Protein AF-A0A6A7BBU9-F1 (afdb_monomer)

Sequence (625 aa):
MDGASSVIAVVSLSLQLIESISKIKKFLRDVKEAHKELARLIDLLDLLAALLQDVHDNLRKQESWQGQYIPLPSNTIVRCVQGCEGTIKPLRELVQKYSTPAAGTASLTKLKRDIKVAIKAKDIVGYETRVEREIGYLQAAVGTNMTSILFDTLPTLVQGQEVIMTRTASLNNRTPIAPEVVAMSSDQSFASPSNVRPSRCVREVQCVSPLLATLGLRCSKVTRHYRTGSLDPSRRSSNHQDEIIVETDERSLVWTRVGYSISWSQSHSWGNILPSLRVTPIVRDFDSDVLETIYNGSVQELQQLFTSGKIHPYTRDQWGQSLLHIAAEKCQPDVCQMLLQYGVKSGLSSGTTVLMSAISYLNCRNSPLAIGTLRVLMSSKEVIDDIVYASFSGYGWRLSSEWSPESFEWLWKQLESMYADEDLAPLRSKIFSFALYGFAHSVGFGVNGRAPKFNMTSRTRDNFKSDDIHILVGSLSSYGADTSFVVGAAIVKVLLEHGLDVEVCCARMRHSFDANRNLSIQRFISERVGEQDWILGFKWVFEPQGSGYLLVHEFTALVVESRLELHTDFWPFAREYARWGWPGRKYDDPKRQSRFARRMASKARKERARNGQKRPRSRMPGGWI

pLDDT: mean 77.81, std 17.02, range [34.47, 98.0]

Structure (mmCIF, N/CA/C/O backbone):
data_AF-A0A6A7BBU9-F1
#
_entry.id   AF-A0A6A7BBU9-F1
#
loop_
_atom_site.group_PDB
_atom_site.id
_atom_site.type_symbol
_atom_site.label_atom_id
_atom_site.label_alt_id
_atom_site.label_comp_id
_atom_site.label_asym_id
_atom_site.label_entity_id
_atom_site.label_seq_id
_atom_site.pdbx_PDB_ins_code
_atom_site.Cartn_x
_atom_site.Cartn_y
_atom_site.Cartn_z
_atom_site.occupancy
_atom_site.B_iso_or_equiv
_atom_site.auth_seq_id
_atom_site.auth_comp_id
_atom_site.auth_asym_id
_atom_site.auth_atom_id
_atom_site.pdbx_PDB_model_num
ATOM 1 N N . MET A 1 1 ? -42.121 12.679 31.342 1.00 40.41 1 MET A N 1
ATOM 2 C CA . MET A 1 1 ? -41.210 13.823 31.568 1.00 40.41 1 MET A CA 1
ATOM 3 C C . MET A 1 1 ? -40.179 13.548 32.675 1.00 40.41 1 MET A C 1
ATOM 5 O O . MET A 1 1 ? -39.366 14.419 32.945 1.00 40.41 1 MET A O 1
ATOM 9 N N . ASP A 1 2 ? -40.099 12.327 33.227 1.00 48.19 2 ASP A N 1
ATOM 10 C CA . ASP A 1 2 ? -39.258 12.029 34.406 1.00 48.19 2 ASP A CA 1
ATOM 11 C C . ASP A 1 2 ? -37.815 11.582 34.089 1.00 48.19 2 ASP A C 1
ATOM 13 O O . ASP A 1 2 ? -37.000 11.397 34.987 1.00 48.19 2 ASP A O 1
ATOM 17 N N . GLY A 1 3 ? -37.471 11.407 32.807 1.00 53.81 3 GLY A N 1
ATOM 18 C CA . GLY A 1 3 ? -36.136 10.958 32.389 1.00 53.81 3 GLY A CA 1
ATOM 19 C C . GLY A 1 3 ? -35.067 12.055 32.440 1.00 53.81 3 GLY A C 1
ATOM 20 O O . GLY A 1 3 ? -33.961 11.808 32.908 1.00 53.81 3 GLY A O 1
ATOM 21 N N . ALA A 1 4 ? -35.392 13.276 32.001 1.00 56.38 4 ALA A N 1
ATOM 22 C CA . ALA A 1 4 ? -34.433 14.386 31.932 1.00 56.38 4 ALA A CA 1
ATOM 23 C C . ALA A 1 4 ? -33.983 14.861 33.327 1.00 56.38 4 ALA A C 1
ATOM 25 O O . ALA A 1 4 ? -32.798 15.099 33.552 1.00 56.38 4 ALA A O 1
ATOM 26 N N . SER A 1 5 ? -34.903 14.899 34.298 1.00 60.47 5 SER A N 1
ATOM 27 C CA . SER A 1 5 ? -34.584 15.218 35.697 1.00 60.47 5 SER A CA 1
ATOM 28 C C . SER A 1 5 ? -33.637 14.189 36.326 1.00 60.47 5 SER A C 1
ATOM 30 O O . SER A 1 5 ? -32.762 14.558 37.111 1.00 60.47 5 SER A O 1
ATOM 32 N N . SER A 1 6 ? -33.746 12.913 35.937 1.00 73.12 6 SER A N 1
ATOM 33 C CA . SER A 1 6 ? -32.860 11.851 36.420 1.00 73.12 6 SER A CA 1
ATOM 34 C C . SER A 1 6 ? -31.431 11.970 35.880 1.00 73.12 6 SER A C 1
ATOM 36 O O . SER A 1 6 ? -30.496 11.628 36.600 1.00 73.12 6 SER A O 1
ATOM 38 N N . VAL A 1 7 ? -31.231 12.441 34.643 1.00 80.25 7 VAL A N 1
ATOM 39 C CA . VAL A 1 7 ? -29.883 12.595 34.059 1.00 80.25 7 VAL A CA 1
ATOM 40 C C . VAL A 1 7 ? -29.135 13.745 34.721 1.00 80.25 7 VAL A C 1
ATOM 42 O O . VAL A 1 7 ? -28.009 13.559 35.180 1.00 80.25 7 VAL A O 1
ATOM 45 N N . ILE A 1 8 ? -29.792 14.899 34.856 1.00 83.19 8 ILE A N 1
ATOM 46 C CA . ILE A 1 8 ? -29.230 16.088 35.511 1.00 83.19 8 ILE A CA 1
ATOM 47 C C . ILE A 1 8 ? -28.806 15.764 36.949 1.00 83.19 8 ILE A C 1
ATOM 49 O O . ILE A 1 8 ? -27.718 16.148 37.387 1.00 83.19 8 ILE A O 1
ATOM 53 N N . ALA A 1 9 ? -29.633 15.006 37.677 1.00 86.19 9 ALA A N 1
ATOM 54 C CA . ALA A 1 9 ? -29.318 14.572 39.034 1.00 86.19 9 ALA A CA 1
ATOM 55 C C . ALA A 1 9 ? -28.037 13.719 39.090 1.00 86.19 9 ALA A C 1
ATOM 57 O O . ALA A 1 9 ? -27.208 13.910 39.978 1.00 86.19 9 ALA A O 1
ATOM 58 N N . VAL A 1 10 ? -27.836 12.818 38.125 1.00 87.62 10 VAL A N 1
ATOM 59 C CA . VAL A 1 10 ? -26.661 11.929 38.071 1.00 87.62 10 VAL A CA 1
ATOM 60 C C . VAL A 1 10 ? -25.400 12.681 37.659 1.00 87.62 10 VAL A C 1
ATOM 62 O O . VAL A 1 10 ? -24.333 12.435 38.223 1.00 87.62 10 VAL A O 1
ATOM 65 N N . VAL A 1 11 ? -25.513 13.629 36.726 1.00 90.19 11 VAL A N 1
ATOM 66 C CA . VAL A 1 11 ? -24.416 14.533 36.348 1.00 90.19 11 VAL A CA 1
ATOM 67 C C . VAL A 1 11 ? -23.970 15.343 37.570 1.00 90.19 11 VAL A C 1
ATOM 69 O O . VAL A 1 11 ? -22.785 15.351 37.907 1.00 90.19 11 VAL A O 1
ATOM 72 N N . SER A 1 12 ? -24.918 15.941 38.300 1.00 92.00 12 SER A N 1
ATOM 73 C CA . SER A 1 12 ? -24.626 16.685 39.532 1.00 92.00 12 SER A CA 1
ATOM 74 C C . SER A 1 12 ? -23.987 15.798 40.606 1.00 92.00 12 SER A C 1
ATOM 76 O O . SER A 1 12 ? -22.974 16.175 41.198 1.00 92.00 12 SER A O 1
ATOM 78 N N . LEU A 1 13 ? -24.522 14.591 40.818 1.00 92.44 13 LEU A N 1
ATOM 79 C CA . LEU A 1 13 ? -23.991 13.640 41.792 1.00 92.44 13 LEU A CA 1
ATOM 80 C C . LEU A 1 13 ? -22.554 13.218 41.453 1.00 92.44 13 LEU A C 1
ATOM 82 O O . LEU A 1 13 ? -21.696 13.202 42.335 1.00 92.44 13 LEU A O 1
ATOM 86 N N . SER A 1 14 ? -22.264 12.938 40.180 1.00 92.69 14 SER A N 1
ATOM 87 C CA . SER A 1 14 ? -20.920 12.557 39.720 1.00 92.69 14 SER A CA 1
ATOM 88 C C . SER A 1 14 ? -19.895 13.647 40.048 1.00 92.69 14 SER A C 1
ATOM 90 O O . SER A 1 14 ? -18.833 13.354 40.600 1.00 92.69 14 SER A O 1
ATOM 92 N N . LEU A 1 15 ? -20.249 14.915 39.811 1.00 93.81 15 LEU A N 1
ATOM 93 C CA . LEU A 1 15 ? -19.402 16.063 40.137 1.00 93.81 15 LEU A CA 1
ATOM 94 C C . LEU A 1 15 ? -19.164 16.202 41.652 1.00 93.81 15 LEU A C 1
ATOM 96 O O . LEU A 1 15 ? -18.023 16.350 42.094 1.00 93.81 15 LEU A O 1
ATOM 100 N N . GLN A 1 16 ? -20.214 16.064 42.469 1.00 94.06 16 GLN A N 1
ATOM 101 C CA . GLN A 1 16 ? -20.094 16.099 43.935 1.00 94.06 16 GLN A CA 1
ATOM 102 C C . GLN A 1 16 ? -19.194 14.977 44.480 1.00 94.06 16 GLN A C 1
ATOM 104 O O . GLN A 1 16 ? -18.461 15.167 45.462 1.00 94.06 16 GLN A O 1
ATOM 109 N N . LEU A 1 17 ? -19.232 13.794 43.859 1.00 94.25 17 LEU A N 1
ATOM 110 C CA . LEU A 1 17 ? -18.362 12.678 44.220 1.00 94.25 17 LEU A CA 1
ATOM 111 C C . LEU A 1 17 ? -16.901 12.966 43.875 1.00 94.25 17 LEU A C 1
ATOM 113 O O . LEU A 1 17 ? -16.047 12.749 44.734 1.00 94.25 17 LEU A O 1
ATOM 117 N N . ILE A 1 18 ? -16.614 13.523 42.697 1.00 95.44 18 ILE A N 1
ATOM 118 C CA . ILE A 1 18 ? -15.255 13.924 42.292 1.00 95.44 18 ILE A CA 1
ATOM 119 C C . ILE A 1 18 ? -14.652 14.921 43.293 1.00 95.44 18 ILE A C 1
ATOM 121 O O . ILE A 1 18 ? -13.515 14.751 43.754 1.00 95.44 18 ILE A O 1
ATOM 125 N N . GLU A 1 19 ? -15.420 15.932 43.705 1.00 94.00 19 GLU A N 1
ATOM 126 C CA . GLU A 1 19 ? -14.979 16.899 44.717 1.00 94.00 19 GLU A CA 1
ATOM 127 C C . GLU A 1 19 ? -14.726 16.241 46.079 1.00 94.00 19 GLU A C 1
ATOM 129 O O . GLU A 1 19 ? -13.744 16.541 46.767 1.00 94.00 19 GLU A O 1
ATOM 134 N N . SER A 1 20 ? -15.601 15.314 46.473 1.00 94.56 20 SER A N 1
ATOM 135 C CA . SER A 1 20 ? -15.480 14.579 47.733 1.00 94.56 20 SER A CA 1
ATOM 136 C C . SER A 1 20 ? -14.242 13.689 47.755 1.00 94.56 20 SER A C 1
ATOM 138 O O . SER A 1 20 ? -13.494 13.706 48.733 1.00 94.56 20 SER A O 1
ATOM 140 N N . ILE A 1 21 ? -13.987 12.963 46.666 1.00 95.56 21 ILE A N 1
ATOM 141 C CA . ILE A 1 21 ? -12.783 12.149 46.492 1.00 95.56 21 ILE A CA 1
ATOM 142 C C . ILE A 1 21 ? -11.538 13.035 46.577 1.00 95.56 21 ILE A C 1
ATOM 144 O O . ILE A 1 21 ? -10.590 12.700 47.285 1.00 95.56 21 ILE A O 1
ATOM 148 N N . SER A 1 22 ? -11.549 14.201 45.931 1.00 93.44 22 SER A N 1
ATOM 149 C CA . SER A 1 22 ? -10.425 15.143 45.964 1.00 93.44 22 SER A CA 1
ATOM 150 C C . SER A 1 22 ? -10.102 15.617 47.387 1.00 93.44 22 SER A C 1
ATOM 152 O O . SER A 1 22 ? -8.931 15.644 47.779 1.00 93.44 22 SER A O 1
ATOM 154 N N . LYS A 1 23 ? -11.129 15.918 48.197 1.00 92.69 23 LYS A N 1
ATOM 155 C CA . LYS A 1 23 ? -10.975 16.265 49.623 1.00 92.69 23 LYS A CA 1
ATOM 156 C C . LYS A 1 23 ? -10.414 15.095 50.436 1.00 92.69 23 LYS A C 1
ATOM 158 O O . LYS A 1 23 ? -9.465 15.293 51.195 1.00 92.69 23 LYS A O 1
ATOM 163 N N . ILE A 1 24 ? -10.940 13.883 50.234 1.00 91.12 24 ILE A N 1
ATOM 164 C CA . ILE A 1 24 ? -10.461 12.665 50.909 1.00 91.12 24 ILE A CA 1
ATOM 165 C C . ILE A 1 24 ? -8.990 12.412 50.576 1.00 91.12 24 ILE A C 1
ATOM 167 O O . ILE A 1 24 ? -8.172 12.237 51.473 1.00 91.12 24 ILE A O 1
ATOM 171 N N . LYS A 1 25 ? -8.615 12.472 49.298 1.00 92.06 25 LYS A N 1
ATOM 172 C CA . LYS A 1 25 ? -7.234 12.268 48.852 1.00 92.06 25 LYS A CA 1
ATOM 173 C C . LYS A 1 25 ? -6.264 13.283 49.440 1.00 92.06 25 LYS A C 1
ATOM 175 O O . LYS A 1 25 ? -5.142 12.916 49.779 1.00 92.06 25 LYS A O 1
ATOM 180 N N . LYS A 1 26 ? -6.658 14.558 49.523 1.00 89.62 26 LYS A N 1
ATOM 181 C CA . LYS A 1 26 ? -5.824 15.599 50.138 1.00 89.62 26 LYS A CA 1
ATOM 182 C C . LYS A 1 26 ? -5.571 15.271 51.611 1.00 89.62 26 LYS A C 1
ATOM 184 O O . LYS A 1 26 ? -4.420 15.222 52.023 1.00 89.62 26 LYS A O 1
ATOM 189 N N . PHE A 1 27 ? -6.629 14.935 52.346 1.00 86.94 27 PHE A N 1
ATOM 190 C CA . PHE A 1 27 ? -6.530 14.525 53.745 1.00 86.94 27 PHE A CA 1
ATOM 191 C C . PHE A 1 27 ? -5.643 13.284 53.934 1.00 86.94 27 PHE A C 1
ATOM 193 O O . PHE A 1 27 ? -4.760 13.289 54.785 1.00 86.94 27 PHE A O 1
ATOM 200 N N . LEU A 1 28 ? -5.821 12.238 53.117 1.00 85.38 28 LEU A N 1
ATOM 201 C CA . LEU A 1 28 ? -5.024 11.009 53.216 1.00 85.38 28 LEU A CA 1
ATOM 202 C C . LEU A 1 28 ? -3.534 11.244 52.919 1.00 85.38 28 LEU A C 1
ATOM 204 O O . LEU A 1 28 ? -2.687 10.633 53.568 1.00 85.38 28 LEU A O 1
ATOM 208 N N . ARG A 1 29 ? -3.195 12.160 51.998 1.00 84.81 29 ARG A N 1
ATOM 209 C CA . ARG A 1 29 ? -1.797 12.535 51.710 1.00 84.81 29 ARG A CA 1
ATOM 210 C C . ARG A 1 29 ? -1.101 13.234 52.883 1.00 84.81 29 ARG A C 1
ATOM 212 O O . ARG A 1 29 ? 0.112 13.093 53.034 1.00 84.81 29 ARG A O 1
ATOM 219 N N . ASP A 1 30 ? -1.848 13.929 53.739 1.00 79.94 30 ASP A N 1
ATOM 220 C CA . ASP A 1 30 ? -1.301 14.615 54.919 1.00 79.94 30 ASP A CA 1
ATOM 221 C C . ASP A 1 30 ? -0.967 13.638 56.078 1.00 79.94 30 ASP A C 1
ATOM 223 O O . ASP A 1 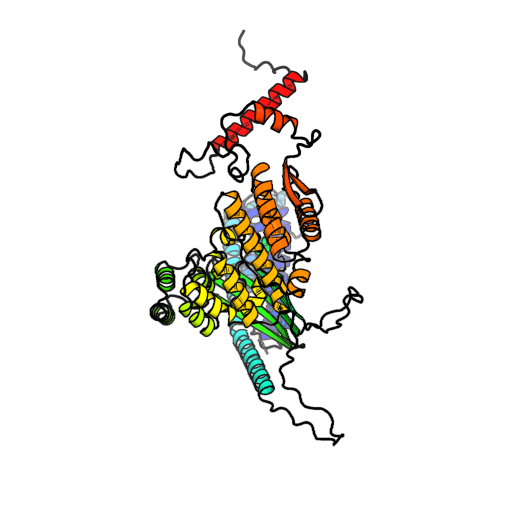30 ? -0.203 13.962 57.003 1.00 79.94 30 ASP A O 1
ATOM 227 N N . VAL A 1 31 ? -1.462 12.394 56.011 1.00 76.88 31 VAL A N 1
ATOM 228 C CA . VAL A 1 31 ? -1.234 11.320 56.995 1.00 76.88 31 VAL A CA 1
ATOM 229 C C . VAL A 1 31 ? 0.022 10.501 56.621 1.00 76.88 31 VAL A C 1
ATOM 231 O O . VAL A 1 31 ? -0.043 9.385 56.122 1.00 76.88 31 VAL A O 1
ATOM 234 N N . LYS A 1 32 ? 1.205 11.074 56.885 1.00 55.03 32 LYS A N 1
ATOM 235 C CA . LYS A 1 32 ? 2.555 10.611 56.462 1.00 55.03 32 LYS A CA 1
ATOM 236 C C . LYS A 1 32 ? 3.044 9.176 56.826 1.00 55.03 32 LYS A C 1
ATOM 238 O O . LYS A 1 32 ? 4.149 8.847 56.414 1.00 55.03 32 LYS A O 1
ATOM 243 N N . GLU A 1 33 ? 2.331 8.317 57.571 1.00 56.97 33 GLU A N 1
ATOM 244 C CA . GLU A 1 33 ? 2.935 7.085 58.164 1.00 56.97 33 GLU A CA 1
ATOM 245 C C . GLU A 1 33 ? 2.236 5.724 57.903 1.00 56.97 33 GLU A C 1
ATOM 247 O O . GLU A 1 33 ? 2.434 4.773 58.659 1.00 56.97 33 GLU A O 1
ATOM 252 N N . ALA A 1 34 ? 1.475 5.560 56.817 1.00 57.12 34 ALA A N 1
ATOM 253 C CA . ALA A 1 34 ? 1.033 4.227 56.362 1.00 57.12 34 ALA A CA 1
ATOM 254 C C . ALA A 1 34 ? 1.227 4.094 54.844 1.00 57.12 34 ALA A C 1
ATOM 256 O O . ALA A 1 34 ? 0.328 4.340 54.048 1.00 57.12 34 ALA A O 1
ATOM 257 N N . HIS A 1 35 ? 2.468 3.809 54.442 1.00 68.56 35 HIS A N 1
ATOM 258 C CA . HIS A 1 35 ? 2.977 4.220 53.132 1.00 68.56 35 HIS A CA 1
ATOM 259 C C . HIS A 1 35 ? 2.526 3.373 51.933 1.00 68.56 35 HIS A C 1
ATOM 261 O O . HIS A 1 35 ? 2.689 3.836 50.807 1.00 68.56 35 HIS A O 1
ATOM 267 N N . LYS A 1 36 ? 1.998 2.156 52.131 1.00 80.56 36 LYS A N 1
ATOM 268 C CA . LYS A 1 36 ? 1.662 1.254 51.013 1.00 80.56 36 LYS A CA 1
ATOM 269 C C . LYS A 1 36 ? 0.161 1.100 50.809 1.00 80.56 36 LYS A C 1
ATOM 271 O O . LYS A 1 36 ? -0.318 1.272 49.696 1.00 80.56 36 LYS A O 1
ATOM 276 N N . GLU A 1 37 ? -0.589 0.834 51.867 1.00 82.12 37 GLU A N 1
ATOM 277 C CA . GLU A 1 37 ? -2.032 0.601 51.801 1.00 82.12 37 GLU A CA 1
ATOM 278 C C . GLU A 1 37 ? -2.792 1.904 51.511 1.00 82.12 37 GLU A C 1
ATOM 280 O O . GLU A 1 37 ? -3.648 1.939 50.635 1.00 82.12 37 GLU A O 1
ATOM 285 N N . LEU A 1 38 ? -2.422 3.021 52.153 1.00 85.00 38 LEU A N 1
ATOM 286 C CA . LEU A 1 38 ? -3.026 4.319 51.822 1.00 85.00 38 LEU A CA 1
ATOM 287 C C . LEU A 1 38 ? -2.655 4.789 50.416 1.00 85.00 38 LEU A C 1
ATOM 289 O O . LEU A 1 38 ? -3.482 5.419 49.766 1.00 85.00 38 LEU A O 1
ATOM 293 N N . ALA A 1 39 ? -1.441 4.486 49.945 1.00 87.25 39 ALA A N 1
ATOM 294 C CA . ALA A 1 39 ? -1.032 4.824 48.584 1.00 87.25 39 ALA A CA 1
ATOM 295 C C . ALA A 1 39 ? -1.909 4.096 47.554 1.00 87.25 39 ALA A C 1
ATOM 297 O O . ALA A 1 39 ? -2.483 4.749 46.692 1.00 87.25 39 ALA A O 1
ATOM 298 N N . ARG A 1 40 ? -2.123 2.783 47.724 1.00 90.25 40 ARG A N 1
ATOM 299 C CA . ARG A 1 40 ? -3.028 2.004 46.861 1.00 90.25 40 ARG A CA 1
ATOM 300 C C . ARG A 1 40 ? -4.463 2.528 46.897 1.00 90.25 40 ARG A C 1
ATOM 302 O O . ARG A 1 40 ? -5.077 2.677 45.847 1.00 90.25 40 ARG A O 1
ATOM 309 N N . LEU A 1 41 ? -4.994 2.858 48.078 1.00 92.06 41 LEU A N 1
ATOM 310 C CA . LEU A 1 41 ? -6.331 3.450 48.177 1.00 92.06 41 LEU A CA 1
ATOM 311 C C . LEU A 1 41 ? -6.407 4.821 47.481 1.00 92.06 41 LEU A C 1
ATOM 313 O O . LEU A 1 41 ? -7.409 5.114 46.837 1.00 92.06 41 LEU A O 1
ATOM 317 N N . ILE A 1 42 ? -5.368 5.658 47.586 1.00 91.75 42 ILE A N 1
ATOM 318 C CA . ILE A 1 42 ? -5.297 6.941 46.868 1.00 91.75 42 ILE A CA 1
ATOM 319 C C . ILE A 1 42 ? -5.302 6.709 45.353 1.00 91.75 42 ILE A C 1
ATOM 321 O O . ILE A 1 42 ? -6.058 7.394 44.669 1.00 91.75 42 ILE A O 1
ATOM 325 N N . ASP A 1 43 ? -4.528 5.742 44.855 1.00 93.62 43 ASP A N 1
ATOM 326 C CA . ASP A 1 43 ? -4.470 5.397 43.429 1.00 93.62 43 ASP A CA 1
ATOM 327 C C . ASP A 1 43 ? -5.831 4.890 42.913 1.00 93.62 43 ASP A C 1
ATOM 329 O O . ASP A 1 43 ? -6.291 5.288 41.842 1.00 93.62 43 ASP A O 1
ATOM 333 N N . LEU A 1 44 ? -6.533 4.069 43.704 1.00 95.94 44 LEU A N 1
ATOM 334 C CA . LEU A 1 44 ? -7.890 3.608 43.387 1.00 95.94 44 LEU A CA 1
ATOM 335 C C . LEU A 1 44 ? -8.910 4.751 43.388 1.00 95.94 44 LEU A C 1
ATOM 337 O O . LEU A 1 44 ? -9.770 4.822 42.513 1.00 95.94 44 LEU A O 1
ATOM 341 N N . LEU A 1 45 ? -8.816 5.667 44.353 1.00 95.50 45 LEU A N 1
ATOM 342 C CA . LEU A 1 45 ? -9.649 6.867 44.393 1.00 95.50 45 LEU A CA 1
ATOM 343 C C . LEU A 1 45 ? -9.356 7.798 43.205 1.00 95.50 45 LEU A C 1
ATOM 345 O O . LEU A 1 45 ? -10.278 8.426 42.690 1.00 95.50 45 LEU A O 1
ATOM 349 N N . ASP A 1 46 ? -8.102 7.877 42.754 1.00 95.44 46 ASP A N 1
ATOM 350 C CA . ASP A 1 46 ? -7.706 8.575 41.527 1.00 95.44 46 ASP A CA 1
ATOM 351 C C . ASP A 1 46 ? -8.390 7.981 40.294 1.00 95.44 46 ASP A C 1
ATOM 353 O O . ASP A 1 46 ? -9.026 8.702 39.523 1.00 95.44 46 ASP A O 1
ATOM 357 N N . LEU A 1 47 ? -8.325 6.656 40.155 1.00 95.50 47 LEU A N 1
ATOM 358 C CA . LEU A 1 47 ? -8.975 5.940 39.064 1.00 95.50 47 LEU A CA 1
ATOM 359 C C . LEU A 1 47 ? -10.500 6.118 39.091 1.00 95.50 47 LEU A C 1
ATOM 361 O O . LEU A 1 47 ? -11.106 6.385 38.054 1.00 95.50 47 LEU A O 1
ATOM 365 N N . LEU A 1 48 ? -11.125 6.027 40.270 1.00 96.88 48 LEU A N 1
ATOM 366 C CA . LEU A 1 48 ? -12.565 6.240 40.420 1.00 96.88 48 LEU A CA 1
ATOM 367 C C . LEU A 1 48 ? -12.974 7.674 40.051 1.00 96.88 48 LEU A C 1
ATOM 369 O O . LEU A 1 48 ? -13.981 7.861 39.375 1.00 96.88 48 LEU A O 1
ATOM 373 N N . ALA A 1 49 ? -12.201 8.685 40.461 1.00 95.50 49 ALA A N 1
ATOM 374 C CA . ALA A 1 49 ? -12.476 10.076 40.102 1.00 95.50 49 ALA A CA 1
ATOM 375 C C . ALA A 1 49 ? -12.366 10.312 38.587 1.00 95.50 49 ALA A C 1
ATOM 377 O O . ALA A 1 49 ? -13.226 10.985 38.023 1.00 95.50 49 ALA A O 1
ATOM 378 N N . ALA A 1 50 ? -11.357 9.731 37.927 1.00 95.19 50 ALA A N 1
ATOM 379 C CA . ALA A 1 50 ? -11.211 9.808 36.474 1.00 95.19 50 ALA A CA 1
ATOM 380 C C . ALA A 1 50 ? -12.405 9.164 35.747 1.00 95.19 50 ALA A C 1
ATOM 382 O O . ALA A 1 50 ? -12.993 9.779 34.863 1.00 95.19 50 ALA A O 1
ATOM 383 N N . LEU A 1 51 ? -12.839 7.976 36.181 1.00 94.44 51 LEU A N 1
ATOM 384 C CA . LEU A 1 51 ? -14.006 7.308 35.596 1.00 94.44 51 LEU A CA 1
ATOM 385 C C . LEU A 1 51 ? -15.312 8.076 35.836 1.00 94.44 51 LEU A C 1
ATOM 387 O O . LEU A 1 51 ? -16.151 8.150 34.942 1.00 94.44 51 LEU A O 1
ATOM 391 N N . LEU A 1 52 ? -15.499 8.669 37.018 1.00 94.75 52 LEU A N 1
ATOM 392 C CA . LEU A 1 52 ? -16.654 9.531 37.289 1.00 94.75 52 LEU A CA 1
ATOM 393 C C . LEU A 1 52 ? -16.639 10.797 36.419 1.00 94.75 52 LEU A C 1
ATOM 395 O O . LEU A 1 52 ? -17.708 11.264 36.028 1.00 94.75 52 LEU A O 1
ATOM 399 N N . GLN A 1 53 ? -15.457 11.329 36.086 1.00 95.31 53 GLN A N 1
ATOM 400 C CA . GLN A 1 53 ? -15.319 12.448 35.151 1.00 95.31 53 GLN A CA 1
ATOM 401 C C . GLN A 1 53 ? -15.721 12.029 33.731 1.00 95.31 53 GLN A C 1
ATOM 403 O O . GLN A 1 53 ? -16.513 12.723 33.095 1.00 95.31 53 GLN A O 1
ATOM 408 N N . ASP A 1 54 ? -15.272 10.859 33.270 1.00 91.69 54 ASP A N 1
ATOM 409 C CA . ASP A 1 54 ? -15.681 10.310 31.973 1.00 91.69 54 ASP A CA 1
ATOM 410 C C . ASP A 1 54 ? -17.199 10.073 31.914 1.00 91.69 54 ASP A C 1
ATOM 412 O O . ASP A 1 54 ? -17.846 10.368 30.907 1.00 91.69 54 ASP A O 1
ATOM 416 N N . VAL A 1 55 ? -17.796 9.559 32.995 1.00 92.12 55 VAL A N 1
ATOM 417 C CA . VAL A 1 55 ? -19.254 9.388 33.115 1.00 92.12 55 VAL A CA 1
ATOM 418 C C . VAL A 1 55 ? -19.960 10.737 33.037 1.00 92.12 55 VAL A C 1
ATOM 420 O O . VAL A 1 55 ? -20.890 10.884 32.247 1.00 92.12 55 VAL A O 1
ATOM 423 N N . HIS A 1 56 ? -19.507 11.728 33.807 1.00 92.31 56 HIS A N 1
ATOM 424 C 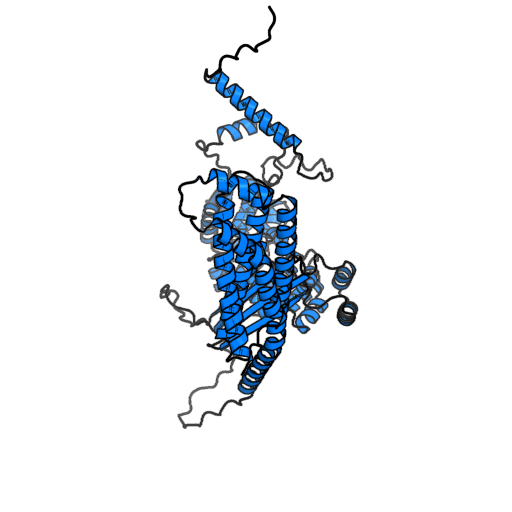CA . HIS A 1 56 ? -20.058 13.080 33.784 1.00 92.31 56 HIS A CA 1
ATOM 425 C C . HIS A 1 56 ? -20.038 13.673 32.365 1.00 92.31 56 HIS A C 1
ATOM 427 O O . HIS A 1 56 ? -21.063 14.155 31.879 1.00 92.31 56 HIS A O 1
ATOM 433 N N . ASP A 1 57 ? -18.905 13.586 31.669 1.00 91.06 57 ASP A N 1
ATOM 434 C CA . ASP A 1 57 ? -18.737 14.181 30.343 1.00 91.06 57 ASP A CA 1
ATOM 435 C C . ASP A 1 57 ? -19.558 13.452 29.271 1.00 91.06 57 ASP A C 1
ATOM 437 O O . ASP A 1 57 ? -20.143 14.095 28.395 1.00 91.06 57 ASP A O 1
ATOM 441 N N . ASN A 1 58 ? -19.655 12.121 29.350 1.00 88.19 58 ASN A N 1
ATOM 442 C CA . ASN A 1 58 ? -20.496 11.331 28.448 1.00 88.19 58 ASN A CA 1
ATOM 443 C C . ASN A 1 58 ? -21.986 11.621 28.657 1.00 88.19 58 ASN A C 1
ATOM 445 O O . ASN A 1 58 ? -22.701 11.850 27.681 1.00 88.19 58 ASN A O 1
ATOM 449 N N . LEU A 1 59 ? -22.451 11.663 29.909 1.00 89.19 59 LEU A N 1
ATOM 450 C CA . LEU A 1 59 ? -23.852 11.958 30.220 1.00 89.19 59 LEU A CA 1
ATOM 451 C C . LEU A 1 59 ? -24.236 13.383 29.818 1.00 89.19 59 LEU A C 1
ATOM 453 O O . LEU A 1 59 ? -25.314 13.586 29.267 1.00 89.19 59 LEU A O 1
ATOM 457 N N . ARG A 1 60 ? -23.339 14.358 30.004 1.00 88.81 60 ARG A N 1
ATOM 458 C CA . ARG A 1 60 ? -23.562 15.743 29.572 1.00 88.81 60 ARG A CA 1
ATOM 459 C C . ARG A 1 60 ? -23.649 15.874 28.049 1.00 88.81 60 ARG A C 1
ATOM 461 O O . ARG A 1 60 ? -24.477 16.628 27.543 1.00 88.81 60 ARG A O 1
ATOM 468 N N . LYS A 1 61 ? -22.824 15.131 27.302 1.00 85.38 61 LYS A N 1
ATOM 469 C CA . LYS A 1 61 ? -22.934 15.061 25.833 1.00 85.38 61 LYS A CA 1
ATOM 470 C C . LYS A 1 61 ? -24.257 14.424 25.412 1.00 85.38 61 LYS A C 1
ATOM 472 O O . LYS A 1 61 ? -24.950 14.980 24.565 1.00 85.38 61 LYS A O 1
ATOM 477 N N . GLN A 1 62 ? -24.629 13.312 26.043 1.00 85.94 62 GLN A N 1
ATOM 478 C CA . GLN A 1 62 ? -25.893 12.619 25.792 1.00 85.94 62 GLN A CA 1
ATOM 479 C C . GLN A 1 62 ? -27.100 13.533 26.055 1.00 85.94 62 GLN A C 1
ATOM 481 O O . GLN A 1 62 ? -28.016 13.577 25.242 1.00 85.94 62 GLN A O 1
ATOM 486 N N . GLU A 1 63 ? -27.064 14.323 27.131 1.00 83.19 63 GLU A N 1
ATOM 487 C CA . GLU A 1 63 ? -28.065 15.349 27.436 1.00 83.19 63 GLU A CA 1
ATOM 488 C C . GLU A 1 63 ? -28.107 16.453 26.368 1.00 83.19 63 GLU A C 1
ATOM 490 O O . GLU A 1 63 ? -29.179 16.778 25.865 1.00 83.19 63 GLU A O 1
ATOM 495 N N . SER A 1 64 ? -26.953 16.982 25.942 1.00 81.44 64 SER A N 1
ATOM 496 C CA . SER A 1 64 ? -26.896 18.021 24.897 1.00 81.44 64 SER A CA 1
ATOM 497 C C . SER A 1 64 ? -27.484 17.575 23.552 1.00 81.44 64 SER A C 1
ATOM 499 O O . SER A 1 64 ? -27.865 18.403 22.726 1.00 81.44 64 SER A O 1
ATOM 501 N N . TRP A 1 65 ? -27.582 16.262 23.340 1.00 77.12 65 TRP A N 1
ATOM 502 C CA . TRP A 1 65 ? -28.108 15.639 22.133 1.00 77.12 65 TRP A CA 1
ATOM 503 C C . TRP A 1 65 ? -29.531 15.076 22.295 1.00 77.12 65 TRP A C 1
ATOM 505 O O . TRP A 1 65 ? -30.043 14.462 21.356 1.00 77.12 65 TRP A O 1
ATOM 515 N N . GLN A 1 66 ? -30.218 15.319 23.424 1.00 64.94 66 GLN A N 1
ATOM 516 C CA . GLN A 1 66 ? -31.569 14.792 23.716 1.00 64.94 66 GLN A CA 1
ATOM 517 C C . GLN A 1 66 ? -32.701 15.274 22.777 1.00 64.94 66 GLN A C 1
ATOM 519 O O . GLN A 1 66 ? -33.865 14.956 23.002 1.00 64.94 66 GLN A O 1
ATOM 524 N N . GLY A 1 67 ? -32.392 15.968 21.681 1.00 61.22 67 GLY A N 1
ATOM 525 C CA . GLY A 1 67 ? -33.333 16.267 20.594 1.00 61.22 67 GLY A CA 1
ATOM 526 C C . GLY A 1 67 ? -33.197 15.386 19.343 1.00 61.22 67 GLY A C 1
ATOM 527 O O . GLY A 1 67 ? -34.014 15.519 18.438 1.00 61.22 67 GLY A O 1
ATOM 528 N N . GLN A 1 68 ? -32.177 14.519 19.247 1.00 61.34 68 GLN A N 1
ATOM 529 C CA . GLN A 1 68 ? -31.771 13.863 17.989 1.00 61.34 68 GLN A CA 1
ATOM 530 C C . GLN A 1 68 ? -31.713 12.322 18.067 1.00 61.34 68 GLN A C 1
ATOM 532 O O . GLN A 1 68 ? -30.744 11.717 17.622 1.00 61.34 68 GLN A O 1
ATOM 537 N N . TYR A 1 69 ? -32.756 11.669 18.593 1.00 69.00 69 TYR A N 1
ATOM 538 C CA . TYR A 1 69 ? -32.886 10.193 18.628 1.00 69.00 69 TYR A CA 1
ATOM 539 C C . TYR A 1 69 ? -31.866 9.437 19.503 1.00 69.00 69 TYR A C 1
ATOM 541 O O . TYR A 1 69 ? -31.708 8.228 19.352 1.00 69.00 69 TYR A O 1
ATOM 549 N N . ILE A 1 70 ? -31.187 10.103 20.440 1.00 75.81 70 ILE A N 1
ATOM 550 C CA . ILE A 1 70 ? -30.268 9.421 21.363 1.00 75.81 70 ILE A CA 1
ATOM 551 C C . ILE A 1 70 ? -31.050 8.918 22.586 1.00 75.81 70 ILE A C 1
ATOM 553 O O . ILE A 1 70 ? -31.779 9.710 23.194 1.00 75.81 70 ILE A O 1
ATOM 557 N N . PRO A 1 71 ? -30.926 7.628 22.962 1.00 78.81 71 PRO A N 1
ATOM 558 C CA . PRO A 1 71 ? -31.666 7.055 24.084 1.00 78.81 71 PRO A CA 1
ATOM 559 C C . PRO A 1 71 ? -31.282 7.721 25.408 1.00 78.81 71 PRO A C 1
ATOM 561 O O . PRO A 1 71 ? -30.232 8.353 25.532 1.00 78.81 71 PRO A O 1
ATOM 564 N N . LEU A 1 72 ? -32.128 7.572 26.428 1.00 81.25 72 LEU A N 1
ATOM 565 C CA . LEU A 1 72 ? -31.803 8.007 27.787 1.00 81.25 72 LEU A CA 1
ATOM 566 C C . LEU A 1 72 ? -30.659 7.158 28.372 1.00 81.25 72 LEU A C 1
ATOM 568 O O . LEU A 1 72 ? -30.515 5.991 28.001 1.00 81.25 72 LEU A O 1
ATOM 572 N N . PRO A 1 73 ? -29.859 7.701 29.307 1.00 83.75 73 PRO A N 1
ATOM 573 C CA . PRO A 1 73 ? -28.851 6.922 30.007 1.00 83.75 73 PRO A CA 1
ATOM 574 C C . PRO A 1 73 ? -29.449 5.689 30.677 1.00 83.75 73 PRO A C 1
ATOM 576 O O . PRO A 1 73 ? -30.504 5.759 31.313 1.00 83.75 73 PRO A O 1
ATOM 579 N N . SER A 1 74 ? -28.746 4.565 30.575 1.00 85.06 74 SER A N 1
ATOM 580 C CA . SER A 1 74 ? -29.154 3.327 31.229 1.00 85.06 74 SER A CA 1
ATOM 581 C C . SER A 1 74 ? -29.283 3.520 32.743 1.00 85.06 74 SER A C 1
ATOM 583 O O . SER A 1 74 ? -28.380 4.042 33.403 1.00 85.06 74 SER A O 1
ATOM 585 N N . ASN A 1 75 ? -30.376 3.009 33.319 1.00 85.94 75 ASN A N 1
ATOM 586 C CA . ASN A 1 75 ? -30.613 3.007 34.767 1.00 85.94 75 ASN A CA 1
ATOM 587 C C . ASN A 1 75 ? -29.479 2.299 35.545 1.00 85.94 75 ASN A C 1
ATOM 589 O O . ASN A 1 75 ? -29.250 2.563 36.724 1.00 85.94 75 ASN A O 1
ATOM 593 N N . THR A 1 76 ? -28.722 1.422 34.881 1.00 88.31 76 THR A N 1
ATOM 594 C CA . THR A 1 76 ? -27.540 0.776 35.459 1.00 88.31 76 THR A CA 1
ATOM 595 C C . THR A 1 76 ? -26.455 1.793 35.818 1.00 88.31 76 THR A C 1
ATOM 597 O O . THR A 1 76 ? -25.914 1.716 36.917 1.00 88.31 76 THR A O 1
ATOM 600 N N . ILE A 1 77 ? -26.183 2.792 34.964 1.00 90.62 77 ILE A N 1
ATOM 601 C CA . ILE A 1 77 ? -25.208 3.856 35.273 1.00 90.62 77 ILE A CA 1
ATOM 602 C C . ILE A 1 77 ? -25.655 4.644 36.501 1.00 90.62 77 ILE A C 1
ATOM 604 O O . ILE A 1 77 ? -24.853 4.882 37.401 1.00 90.62 77 ILE A O 1
ATOM 608 N N . VAL A 1 78 ? -26.939 5.003 36.561 1.00 88.62 78 VAL A N 1
ATOM 609 C CA . VAL A 1 78 ? -27.525 5.752 37.683 1.00 88.62 78 VAL A CA 1
ATOM 610 C C . VAL A 1 78 ? -27.281 5.023 39.004 1.00 88.62 78 VAL A C 1
ATOM 612 O O . VAL A 1 78 ? -26.756 5.606 39.953 1.00 88.62 78 VAL A O 1
ATOM 615 N N . ARG A 1 79 ? -27.586 3.720 39.043 1.00 91.12 79 ARG A N 1
ATOM 616 C CA . ARG A 1 79 ? -27.367 2.880 40.228 1.00 91.12 79 ARG A CA 1
ATOM 617 C C . ARG A 1 79 ? -25.889 2.730 40.581 1.00 91.12 79 ARG A C 1
ATOM 619 O O . ARG A 1 79 ? -25.562 2.745 41.762 1.00 91.12 79 ARG A O 1
ATOM 626 N N . CYS A 1 80 ? -24.995 2.616 39.598 1.00 93.75 80 CYS A N 1
ATOM 627 C CA . CYS A 1 80 ? -23.554 2.524 39.849 1.00 93.75 80 CYS A CA 1
ATOM 628 C C . CYS A 1 80 ? -22.984 3.819 40.443 1.00 93.75 80 CYS A C 1
ATOM 630 O O . CYS A 1 80 ? -22.206 3.759 41.392 1.00 93.75 80 CYS A O 1
ATOM 632 N N . VAL A 1 81 ? -23.403 4.991 39.954 1.00 93.56 81 VAL A N 1
ATOM 633 C CA . VAL A 1 81 ? -22.979 6.282 40.530 1.00 93.56 81 VAL A CA 1
ATOM 634 C C . VAL A 1 81 ? -23.491 6.429 41.971 1.00 93.56 81 VAL A C 1
ATOM 636 O O . VAL A 1 81 ? -22.737 6.836 42.855 1.00 93.56 81 VAL A O 1
ATOM 639 N N . GLN A 1 82 ? -24.730 6.014 42.253 1.00 93.06 82 GLN A N 1
ATOM 640 C CA . GLN A 1 82 ? -25.263 5.959 43.624 1.00 93.06 82 GLN A CA 1
ATOM 641 C C . GLN A 1 82 ? -24.513 4.941 44.509 1.00 93.06 82 GLN A C 1
ATOM 643 O O . GLN A 1 82 ? -24.257 5.201 45.686 1.00 93.06 82 GLN A O 1
ATOM 648 N N . GLY A 1 83 ? -24.099 3.800 43.952 1.00 93.00 83 GLY A N 1
ATOM 649 C CA . GLY A 1 83 ? -23.243 2.818 44.630 1.00 93.00 83 GLY A CA 1
ATOM 650 C C . GLY A 1 83 ? -21.871 3.389 45.010 1.00 93.00 83 GLY A C 1
ATOM 651 O O . GLY A 1 83 ? -21.392 3.181 46.133 1.00 93.00 83 GLY A O 1
ATOM 652 N N . CYS A 1 84 ? -21.284 4.203 44.125 1.00 94.88 84 CYS A N 1
ATOM 653 C CA . CYS A 1 84 ? -20.057 4.951 44.401 1.00 94.88 84 CYS A CA 1
ATOM 654 C C . CYS A 1 84 ? -20.251 5.928 45.569 1.00 94.88 84 CYS A C 1
ATOM 656 O O . CYS A 1 84 ? -19.400 5.995 46.458 1.00 94.88 84 CYS A O 1
ATOM 658 N N . GLU A 1 85 ? -21.383 6.639 45.626 1.00 95.25 85 GLU A N 1
ATOM 659 C CA . GLU A 1 85 ? -21.717 7.510 46.758 1.00 95.25 85 GLU A CA 1
ATOM 660 C C . GLU A 1 85 ? -21.778 6.736 48.077 1.00 95.25 85 GLU A C 1
ATOM 662 O O . GLU A 1 85 ? -21.125 7.129 49.048 1.00 95.25 85 GLU A O 1
ATOM 667 N N . GLY A 1 86 ? -22.493 5.609 48.102 1.00 92.62 86 GLY A N 1
ATOM 668 C CA . GLY A 1 86 ? -22.581 4.749 49.283 1.00 92.62 86 GLY A CA 1
ATOM 669 C C . GLY A 1 86 ? -21.213 4.245 49.756 1.00 92.62 86 GLY A C 1
ATOM 670 O O . GLY A 1 86 ? -20.965 4.164 50.959 1.00 92.62 86 GLY A O 1
ATOM 671 N N . THR A 1 87 ? -20.300 3.969 48.822 1.00 94.00 87 THR A N 1
ATOM 672 C CA . THR A 1 87 ? -18.933 3.515 49.122 1.00 94.00 87 THR A CA 1
ATOM 673 C C . THR A 1 87 ? -18.034 4.641 49.640 1.00 94.00 87 THR A C 1
ATOM 675 O O . THR A 1 87 ? -17.227 4.419 50.544 1.00 94.00 87 THR A O 1
ATOM 678 N N . ILE A 1 88 ? -18.186 5.860 49.116 1.00 93.94 88 ILE A N 1
ATOM 679 C CA . ILE A 1 88 ? -17.377 7.028 49.497 1.00 93.94 88 ILE A CA 1
ATOM 680 C C . ILE A 1 88 ? -17.873 7.669 50.800 1.00 93.94 88 ILE A C 1
ATOM 682 O O . ILE A 1 88 ? -17.073 8.237 51.548 1.00 93.94 88 ILE A O 1
ATOM 686 N N . LYS A 1 89 ? -19.174 7.589 51.100 1.00 93.81 89 LYS A N 1
ATOM 687 C CA . LYS A 1 89 ? -19.803 8.264 52.246 1.00 93.81 89 LYS A CA 1
ATOM 688 C C . LYS A 1 89 ? -19.107 7.995 53.596 1.00 93.81 89 LYS A C 1
ATOM 690 O O . LYS A 1 89 ? -18.789 8.978 54.263 1.00 93.81 89 LYS A O 1
ATOM 695 N N . PRO A 1 90 ? -18.751 6.752 53.981 1.00 90.94 90 PRO A N 1
ATOM 696 C CA . PRO A 1 90 ? -18.046 6.505 55.243 1.00 90.94 90 PRO A CA 1
ATOM 697 C C . PRO A 1 90 ? -16.656 7.158 55.303 1.00 90.94 90 PRO A C 1
ATOM 699 O O . PRO A 1 90 ? -16.250 7.670 56.345 1.00 90.94 90 PRO A O 1
ATOM 702 N N . LEU A 1 91 ? -15.929 7.195 54.176 1.00 88.31 91 LEU A N 1
ATOM 703 C CA . LEU A 1 91 ? -14.637 7.887 54.086 1.00 88.31 91 LEU A CA 1
ATOM 704 C C . LEU A 1 91 ? -14.817 9.403 54.213 1.00 88.31 91 LEU A C 1
ATOM 706 O O . LEU A 1 91 ? -14.033 10.061 54.893 1.00 88.31 91 LEU A O 1
ATOM 710 N N . ARG A 1 92 ? -15.868 9.957 53.599 1.00 90.81 92 ARG A N 1
ATOM 711 C CA . ARG A 1 92 ? -16.220 11.378 53.709 1.00 90.81 92 ARG A CA 1
ATOM 712 C C . ARG A 1 92 ? -16.542 11.763 55.154 1.00 90.81 92 ARG A C 1
ATOM 714 O O . ARG A 1 92 ? -16.012 12.758 55.638 1.00 90.81 92 ARG A O 1
ATOM 721 N N . GLU A 1 93 ? -17.364 10.973 55.842 1.00 89.38 93 GLU A N 1
ATOM 722 C CA . GLU A 1 93 ? -17.734 11.189 57.248 1.00 89.38 93 GLU A CA 1
ATOM 723 C C . GLU A 1 93 ? -16.513 11.122 58.173 1.00 89.38 93 GLU A C 1
ATOM 725 O O . GLU A 1 93 ? -16.361 11.963 59.062 1.00 89.38 93 GLU A O 1
ATOM 730 N N . LEU A 1 94 ? -15.594 10.183 57.920 1.00 84.38 94 LEU A N 1
ATOM 731 C CA . LEU A 1 94 ? -14.327 10.093 58.642 1.00 84.38 94 LEU A CA 1
ATOM 732 C C . LEU A 1 94 ? -13.494 11.362 58.431 1.00 84.38 94 LEU A C 1
ATOM 734 O O . LEU A 1 94 ? -13.084 11.998 59.400 1.00 84.38 94 LEU A O 1
ATOM 738 N N . VAL A 1 95 ? -13.285 11.776 57.179 1.00 85.50 95 VAL A N 1
ATOM 739 C CA . VAL A 1 95 ? -12.522 12.993 56.862 1.00 85.50 95 VAL A CA 1
ATOM 740 C C . VAL A 1 95 ? -13.162 14.223 57.499 1.00 85.50 95 VAL A C 1
ATOM 742 O O . VAL A 1 95 ? -12.449 15.040 58.074 1.00 85.50 95 VAL A O 1
ATOM 745 N N . GLN A 1 96 ? -14.489 14.347 57.468 1.00 85.31 96 GLN A N 1
ATOM 746 C CA . GLN A 1 96 ? -15.202 15.481 58.054 1.00 85.31 96 GLN A CA 1
ATOM 747 C C . GLN A 1 96 ? -15.058 15.530 59.579 1.00 85.31 96 GLN A C 1
ATOM 749 O O . GLN A 1 96 ? -14.708 16.582 60.111 1.00 85.31 96 GLN A O 1
ATOM 754 N N . LYS A 1 97 ? -15.237 14.392 60.264 1.00 83.81 97 LYS A N 1
ATOM 755 C CA . LYS A 1 97 ? -15.061 14.264 61.722 1.00 83.81 97 LYS A CA 1
ATOM 756 C C . LYS A 1 97 ? -13.685 14.745 62.190 1.00 83.81 97 LYS A C 1
ATOM 758 O O . LYS A 1 97 ? -13.558 15.297 63.278 1.00 83.81 97 LYS A O 1
ATOM 763 N N . TYR A 1 98 ? -12.662 14.527 61.369 1.00 74.25 98 TYR A N 1
ATOM 764 C CA . TYR A 1 98 ? -11.270 14.836 61.689 1.00 74.25 98 TYR A CA 1
ATOM 765 C C . TYR A 1 98 ? -10.753 16.141 61.058 1.00 74.25 98 TYR A C 1
ATOM 767 O O . TYR A 1 98 ? -9.671 16.596 61.421 1.00 74.25 98 TYR A O 1
ATOM 775 N N . SER A 1 99 ? -11.513 16.767 60.154 1.00 72.19 99 SER A N 1
ATOM 776 C CA . SER A 1 99 ? -11.165 18.058 59.535 1.00 72.19 99 SER A CA 1
ATOM 777 C C . SER A 1 99 ? -11.777 19.262 60.259 1.00 72.19 99 SER A C 1
ATOM 779 O O . SER A 1 99 ? -11.337 20.387 60.031 1.00 72.19 99 SER A O 1
ATOM 781 N N . THR A 1 100 ? -12.778 19.068 61.127 1.00 65.62 100 THR A N 1
ATOM 782 C CA . THR A 1 100 ? -13.337 20.153 61.948 1.00 65.62 100 THR A CA 1
ATOM 783 C C . THR A 1 100 ? -12.353 20.576 63.046 1.00 65.62 100 THR A C 1
ATOM 785 O O . THR A 1 100 ? -11.983 19.739 63.873 1.00 65.62 100 THR A O 1
ATOM 788 N N . PRO A 1 101 ? -11.937 21.857 63.102 1.00 56.38 101 PRO A N 1
ATOM 789 C CA . PRO A 1 101 ? -11.061 22.355 64.154 1.00 56.38 101 PRO A CA 1
ATOM 790 C C . PRO A 1 101 ? -11.830 22.398 65.479 1.00 56.38 101 PRO A C 1
ATOM 792 O O . PRO A 1 101 ? -12.593 23.324 65.741 1.00 56.38 101 PRO A O 1
ATOM 795 N N . ALA A 1 102 ? -11.646 21.386 66.327 1.00 50.88 102 ALA A N 1
ATOM 796 C CA . ALA A 1 102 ? -12.037 21.496 67.725 1.00 50.88 102 ALA A CA 1
ATOM 797 C C . ALA A 1 102 ? -11.173 22.592 68.367 1.00 50.88 102 ALA A C 1
ATOM 799 O O . ALA A 1 102 ? -9.946 22.552 68.276 1.00 50.88 102 ALA A O 1
ATOM 800 N N . ALA A 1 103 ? -11.823 23.594 68.960 1.00 46.41 103 ALA A N 1
ATOM 801 C CA . ALA A 1 103 ? -11.184 24.717 69.629 1.00 46.41 103 ALA A CA 1
ATOM 802 C C . ALA A 1 103 ? -10.130 24.224 70.636 1.00 46.41 103 ALA A C 1
ATOM 804 O O . ALA A 1 103 ? -10.454 23.611 71.650 1.00 46.41 103 ALA A O 1
ATOM 805 N N . GLY A 1 104 ? -8.859 24.465 70.324 1.00 49.28 104 GLY A N 1
ATOM 806 C CA . GLY A 1 104 ? -7.721 24.050 71.136 1.00 49.28 104 GLY A CA 1
ATOM 807 C C . GLY A 1 104 ? -6.593 23.532 70.257 1.00 49.28 104 GLY A C 1
ATOM 808 O O . GLY A 1 104 ? -6.727 22.527 69.569 1.00 49.28 104 GLY A O 1
ATOM 809 N N . THR A 1 105 ? -5.461 24.224 70.291 1.00 46.56 105 THR A N 1
ATOM 810 C CA . THR A 1 105 ? -4.199 23.986 69.573 1.00 46.56 105 THR A CA 1
ATOM 811 C C . THR A 1 105 ? -3.489 22.681 69.984 1.00 46.56 105 THR A C 1
ATOM 813 O O . THR A 1 105 ? -2.279 22.638 70.190 1.00 46.56 105 THR A O 1
ATOM 816 N N . ALA A 1 106 ? -4.224 21.572 70.084 1.00 46.97 106 ALA A N 1
ATOM 817 C CA . ALA A 1 106 ? -3.716 20.246 70.406 1.00 46.97 106 ALA A CA 1
ATOM 818 C C . ALA A 1 106 ? -3.464 19.430 69.129 1.00 46.97 106 ALA A C 1
ATOM 820 O O . ALA A 1 106 ? -4.212 18.530 68.763 1.00 46.97 106 ALA A O 1
ATOM 821 N N . SER A 1 107 ? -2.338 19.764 68.502 1.00 54.56 107 SER A N 1
ATOM 822 C CA . SER A 1 107 ? -1.435 18.892 67.750 1.00 54.56 107 SER A CA 1
ATOM 823 C C . SER A 1 107 ? -2.015 17.931 66.695 1.00 54.56 107 SER A C 1
ATOM 825 O O . SER A 1 107 ? -2.558 16.867 66.997 1.00 54.56 107 SER A O 1
ATOM 827 N N . LEU A 1 108 ? -1.657 18.201 65.435 1.00 57.16 108 LEU A N 1
ATOM 828 C CA . LEU A 1 108 ? -1.615 17.254 64.307 1.00 57.16 108 LEU A CA 1
ATOM 829 C C . LEU A 1 108 ? -1.088 15.850 64.676 1.00 57.16 108 LEU A C 1
ATOM 831 O O . LEU A 1 108 ? -1.416 14.880 63.999 1.00 57.16 108 LEU A O 1
ATOM 835 N N . THR A 1 109 ? -0.279 15.703 65.732 1.00 58.38 109 THR A N 1
ATOM 836 C CA . THR A 1 109 ? 0.200 14.391 66.197 1.00 58.38 109 THR A CA 1
ATOM 837 C C . THR A 1 109 ? -0.865 13.566 66.926 1.00 58.38 109 THR A C 1
ATOM 839 O O . THR A 1 109 ? -0.836 12.341 66.810 1.00 58.38 109 THR A O 1
ATOM 842 N N . LYS A 1 110 ? -1.831 14.191 67.616 1.00 63.75 110 LYS A N 1
ATOM 843 C CA . LYS A 1 110 ? -2.970 13.494 68.241 1.00 63.75 110 LYS A CA 1
ATOM 844 C C . LYS A 1 110 ? -3.955 13.023 67.172 1.00 63.75 110 LYS A C 1
ATOM 846 O O . LYS A 1 110 ? -4.303 11.850 67.150 1.00 63.75 110 LYS A O 1
ATOM 851 N N . LEU A 1 111 ? -4.242 13.887 66.195 1.00 61.66 111 LEU A N 1
ATOM 852 C CA . LEU A 1 111 ? -5.022 13.560 64.998 1.00 61.66 111 LEU A CA 1
ATOM 853 C C . LEU A 1 111 ? -4.435 12.362 64.234 1.00 61.66 111 LEU A C 1
ATOM 855 O O . LEU A 1 111 ? -5.138 11.406 63.922 1.00 61.66 111 LEU A O 1
ATOM 859 N N . LYS A 1 112 ? -3.118 12.377 63.988 1.00 61.34 112 LYS A N 1
ATOM 860 C CA . LYS A 1 112 ? -2.401 11.266 63.343 1.00 61.34 112 LYS A CA 1
ATOM 861 C C . LYS A 1 112 ? -2.495 9.964 64.137 1.00 61.34 112 LYS A C 1
ATOM 863 O O . LYS A 1 112 ? -2.645 8.902 63.537 1.00 61.34 112 LYS A O 1
ATOM 868 N N . ARG A 1 113 ? -2.403 10.029 65.469 1.00 63.75 113 ARG A N 1
ATOM 869 C CA . ARG A 1 113 ? -2.489 8.849 66.340 1.00 63.75 113 ARG A CA 1
ATOM 870 C C . ARG A 1 113 ? -3.917 8.290 66.374 1.00 63.75 113 ARG A C 1
ATOM 872 O O . ARG A 1 113 ? -4.077 7.081 66.260 1.00 63.75 113 ARG A O 1
ATOM 879 N N . ASP A 1 114 ? -4.928 9.151 66.412 1.00 60.59 114 ASP A N 1
ATOM 880 C CA . ASP A 1 114 ? -6.339 8.751 66.431 1.00 60.59 114 ASP A CA 1
ATOM 881 C C . ASP A 1 114 ? -6.795 8.185 65.076 1.00 60.59 114 ASP A C 1
ATOM 883 O O . ASP A 1 114 ? -7.503 7.183 65.045 1.00 60.59 114 ASP A O 1
ATOM 887 N N . ILE A 1 115 ? -6.323 8.737 63.950 1.00 63.72 115 ILE A N 1
ATOM 888 C CA . ILE A 1 115 ? -6.573 8.182 62.606 1.00 63.72 115 ILE A CA 1
ATOM 889 C C . ILE A 1 115 ? -5.876 6.829 62.432 1.00 63.72 115 ILE A C 1
ATOM 891 O O . ILE A 1 115 ? -6.476 5.900 61.896 1.00 63.72 115 ILE A O 1
ATOM 895 N N . LYS A 1 116 ? -4.640 6.681 62.928 1.00 62.81 116 LYS A N 1
ATOM 896 C CA . LYS A 1 116 ? -3.920 5.396 62.924 1.00 62.81 116 LYS A CA 1
ATOM 897 C C . LYS A 1 116 ? -4.652 4.320 63.736 1.00 62.81 116 LYS A C 1
ATOM 899 O O . LYS A 1 116 ? -4.574 3.144 63.397 1.00 62.81 116 LYS A O 1
ATOM 904 N N . VAL A 1 117 ? -5.359 4.712 64.797 1.00 59.97 117 VAL A N 1
ATOM 905 C CA . VAL A 1 117 ? -6.191 3.806 65.605 1.00 59.97 117 VAL A CA 1
ATOM 906 C C . VAL A 1 117 ? -7.547 3.533 64.939 1.00 59.97 117 VAL A C 1
ATOM 908 O O . VAL A 1 117 ? -8.048 2.412 65.031 1.00 59.97 117 VAL A O 1
ATOM 911 N N . ALA A 1 118 ? -8.129 4.527 64.259 1.00 60.50 118 ALA A N 1
ATOM 912 C CA . ALA A 1 118 ? -9.456 4.451 63.646 1.00 60.50 118 ALA A CA 1
ATOM 913 C C . ALA A 1 118 ? -9.481 3.749 62.279 1.00 60.50 118 ALA A C 1
ATOM 915 O O . ALA A 1 118 ? -10.501 3.168 61.925 1.00 60.50 118 ALA A O 1
ATOM 916 N N . ILE A 1 119 ? -8.387 3.796 61.516 1.00 70.31 119 ILE A N 1
ATOM 917 C CA . ILE A 1 119 ? -8.263 3.129 60.219 1.00 70.31 119 ILE A CA 1
ATOM 918 C C . ILE A 1 119 ? -7.275 1.975 60.387 1.00 70.31 119 ILE A C 1
ATOM 920 O O . ILE A 1 119 ? -6.071 2.120 60.161 1.00 70.31 119 ILE A O 1
ATOM 924 N N . LYS A 1 120 ? -7.768 0.812 60.822 1.00 76.25 120 LYS A N 1
ATOM 925 C CA . LYS A 1 120 ? -6.919 -0.383 60.885 1.00 76.25 120 LYS A CA 1
ATOM 926 C C . LYS A 1 120 ? -6.586 -0.811 59.457 1.00 76.25 120 LYS A C 1
ATOM 928 O O . LYS A 1 120 ? -7.390 -0.626 58.549 1.00 76.25 120 LYS A O 1
ATOM 933 N N . ALA A 1 121 ? -5.438 -1.457 59.245 1.00 74.12 121 ALA A N 1
ATOM 934 C CA . ALA A 1 121 ? -5.063 -1.977 57.922 1.00 74.12 121 ALA A CA 1
ATOM 935 C C . ALA A 1 121 ? -6.170 -2.855 57.295 1.00 74.12 121 ALA A C 1
ATOM 937 O O . ALA A 1 121 ? -6.418 -2.787 56.095 1.00 74.12 121 ALA A O 1
ATOM 938 N N . LYS A 1 122 ? -6.905 -3.609 58.128 1.00 78.81 122 LYS A N 1
ATOM 939 C CA . LYS A 1 122 ? -8.082 -4.393 57.721 1.00 78.81 122 LYS A CA 1
ATOM 940 C C . LYS A 1 122 ? -9.208 -3.529 57.135 1.00 78.81 122 LYS A C 1
ATOM 942 O O . LYS A 1 122 ? -9.858 -3.952 56.184 1.00 78.81 122 LYS A O 1
ATOM 947 N N . ASP A 1 123 ? -9.421 -2.335 57.678 1.00 83.50 123 ASP A N 1
ATOM 948 C CA . ASP A 1 123 ? -10.449 -1.408 57.205 1.00 83.50 123 ASP A CA 1
ATOM 949 C C . ASP A 1 123 ? -10.031 -0.782 55.867 1.00 83.50 123 ASP A C 1
ATOM 951 O O . ASP A 1 123 ? -10.867 -0.666 54.976 1.00 83.50 123 ASP A O 1
ATOM 955 N N . ILE A 1 124 ? -8.736 -0.472 55.679 1.00 84.31 124 ILE A N 1
ATOM 956 C CA . ILE A 1 124 ? -8.196 0.034 54.398 1.00 84.31 124 ILE A CA 1
ATOM 957 C C . ILE A 1 124 ? -8.426 -0.980 53.283 1.00 84.31 124 ILE A C 1
ATOM 959 O O . ILE A 1 124 ? -8.996 -0.623 52.260 1.00 84.31 124 ILE A O 1
ATOM 963 N N . VAL A 1 125 ? -8.063 -2.246 53.502 1.00 87.31 125 VAL A N 1
ATOM 964 C CA . VAL A 1 125 ? -8.289 -3.321 52.518 1.00 87.31 125 VAL A CA 1
ATOM 965 C C . VAL A 1 125 ? -9.784 -3.497 52.224 1.00 87.31 125 VAL A C 1
ATOM 967 O O . VAL A 1 125 ? -10.180 -3.730 51.081 1.00 87.31 125 VAL A O 1
ATOM 970 N N . GLY A 1 126 ? -10.639 -3.330 53.238 1.00 91.06 126 GLY A N 1
ATOM 971 C CA . GLY A 1 126 ? -12.090 -3.318 53.062 1.00 91.06 126 GLY A CA 1
ATOM 972 C C . GLY A 1 126 ? -12.579 -2.173 52.168 1.00 91.06 126 GLY A C 1
ATOM 973 O O . GLY A 1 126 ? -13.459 -2.391 51.334 1.00 91.06 126 GLY A O 1
ATOM 974 N N . TYR A 1 127 ? -12.006 -0.973 52.305 1.00 91.88 127 TYR A N 1
ATOM 975 C CA . TYR A 1 127 ? -12.294 0.159 51.422 1.00 91.88 127 TYR A CA 1
ATOM 976 C C . TYR A 1 127 ? -11.742 -0.050 50.010 1.00 91.88 127 TYR A C 1
ATOM 978 O O . TYR A 1 127 ? -12.488 0.175 49.062 1.00 91.88 127 TYR A O 1
ATOM 986 N N . GLU A 1 128 ? -10.502 -0.529 49.864 1.00 92.75 128 GLU A N 1
ATOM 987 C CA . GLU A 1 128 ? -9.888 -0.866 48.567 1.00 92.75 128 GLU A CA 1
ATOM 988 C C . GLU A 1 128 ? -10.801 -1.816 47.778 1.00 92.75 128 GLU A C 1
ATOM 990 O O . GLU A 1 128 ? -11.243 -1.478 46.684 1.00 92.75 128 GLU A O 1
ATOM 995 N N . THR A 1 129 ? -11.201 -2.937 48.390 1.00 93.88 129 THR A N 1
ATOM 996 C CA . THR A 1 129 ? -12.054 -3.954 47.746 1.00 93.88 129 THR A CA 1
ATOM 997 C C . THR A 1 129 ? -13.409 -3.384 47.309 1.00 93.88 129 THR A C 1
ATOM 999 O O . THR A 1 129 ? -13.938 -3.735 46.255 1.00 93.88 129 THR A O 1
ATOM 1002 N N . ARG A 1 130 ? -14.011 -2.503 48.123 1.00 95.50 130 ARG A N 1
ATOM 1003 C CA . ARG A 1 130 ? -15.291 -1.866 47.775 1.00 95.50 130 ARG A CA 1
ATOM 1004 C C . ARG A 1 130 ? -15.123 -0.883 46.620 1.00 95.50 130 ARG A C 1
ATOM 1006 O O . ARG A 1 130 ? -15.931 -0.919 45.702 1.00 95.50 130 ARG A O 1
ATOM 1013 N N . VAL A 1 131 ? -14.081 -0.051 46.645 1.00 95.00 131 VAL A N 1
ATOM 1014 C CA . VAL A 1 131 ? -13.788 0.913 45.574 1.00 95.00 131 VAL A CA 1
ATOM 1015 C C . VAL A 1 131 ? -13.483 0.191 44.260 1.00 95.00 131 VAL A C 1
ATOM 1017 O O . VAL A 1 131 ? -14.063 0.546 43.239 1.00 95.00 131 VAL A O 1
ATOM 1020 N N . GLU A 1 132 ? -12.657 -0.858 44.277 1.00 96.00 132 GLU A N 1
ATOM 1021 C CA . GLU A 1 132 ? -12.366 -1.690 43.098 1.00 96.00 132 GLU A CA 1
ATOM 1022 C C . GLU A 1 132 ? -13.631 -2.302 42.494 1.00 96.00 132 GLU A C 1
ATOM 1024 O O . GLU A 1 132 ? -13.820 -2.290 41.276 1.00 96.00 132 GLU A O 1
ATOM 1029 N N . ARG A 1 133 ? -14.535 -2.799 43.343 1.00 96.88 133 ARG A N 1
ATOM 1030 C CA . ARG A 1 133 ? -15.810 -3.354 42.890 1.00 96.88 133 ARG A CA 1
ATOM 1031 C C . ARG A 1 133 ? -16.686 -2.297 42.215 1.00 96.88 133 ARG A C 1
ATOM 1033 O O . ARG A 1 133 ? -17.229 -2.568 41.146 1.00 96.88 133 ARG A O 1
ATOM 1040 N N . GLU A 1 134 ? -16.812 -1.107 42.805 1.00 95.94 134 GLU A N 1
ATOM 1041 C CA . GLU A 1 134 ? -17.592 -0.023 42.194 1.00 95.94 134 GLU A CA 1
ATOM 1042 C C . GLU A 1 134 ? -16.956 0.476 40.885 1.00 95.94 134 GLU A C 1
ATOM 1044 O O . GLU A 1 134 ? -17.681 0.756 39.935 1.00 95.94 134 GLU A O 1
ATOM 1049 N N . ILE A 1 135 ? -15.619 0.500 40.780 1.00 95.88 135 ILE A N 1
ATOM 1050 C CA . ILE A 1 135 ? -14.904 0.774 39.521 1.00 95.88 135 ILE A CA 1
ATOM 1051 C C . ILE A 1 135 ? -15.303 -0.238 38.440 1.00 95.88 135 ILE A C 1
ATOM 1053 O O . ILE A 1 135 ? -15.679 0.161 37.336 1.00 95.88 135 ILE A O 1
ATOM 1057 N N . GLY A 1 136 ? -15.272 -1.537 38.758 1.00 94.06 136 GLY A N 1
ATOM 1058 C CA . GLY A 1 136 ? -15.653 -2.592 37.817 1.00 94.06 136 GLY A CA 1
ATOM 1059 C C . GLY A 1 136 ? -17.111 -2.478 37.361 1.00 94.06 136 GLY A C 1
ATOM 1060 O O . GLY A 1 136 ? -17.402 -2.583 36.168 1.00 94.06 136 GLY A O 1
ATOM 1061 N N . TYR A 1 137 ? -18.031 -2.195 38.289 1.00 96.31 137 TYR A N 1
ATOM 1062 C CA . TYR A 1 137 ? -19.439 -1.968 37.956 1.00 96.31 137 TYR A CA 1
ATOM 1063 C C . TYR A 1 137 ? -19.644 -0.722 37.098 1.00 96.31 137 TYR A C 1
ATOM 1065 O O . TYR A 1 137 ? -20.394 -0.777 36.123 1.00 96.31 137 TYR A O 1
ATOM 1073 N N . LEU A 1 138 ? -18.956 0.378 37.407 1.00 94.06 138 LEU A N 1
ATOM 1074 C CA . LEU A 1 138 ? -19.066 1.616 36.645 1.00 94.06 138 LEU A CA 1
ATOM 1075 C C . LEU A 1 138 ? -18.547 1.439 35.211 1.00 94.06 138 LEU A C 1
ATOM 1077 O O . LEU A 1 138 ? -19.222 1.847 34.270 1.00 94.06 138 LEU A O 1
ATOM 1081 N N . GLN A 1 139 ? -17.410 0.761 35.020 1.00 94.44 139 GLN A N 1
ATOM 1082 C CA . GLN A 1 139 ? -16.875 0.449 33.688 1.00 94.44 139 GLN A CA 1
ATOM 1083 C C . GLN A 1 139 ? -17.841 -0.411 32.861 1.00 94.44 139 GLN A C 1
ATOM 1085 O O . GLN A 1 139 ? -18.110 -0.098 31.699 1.00 94.44 139 GLN A O 1
ATOM 1090 N N . ALA A 1 140 ? -18.406 -1.464 33.462 1.00 93.19 140 ALA A N 1
ATOM 1091 C CA . ALA A 1 140 ? -19.389 -2.317 32.796 1.00 93.19 140 ALA A CA 1
ATOM 1092 C C . ALA A 1 140 ? -20.668 -1.542 32.431 1.00 93.19 140 ALA A C 1
ATOM 1094 O O . ALA A 1 140 ? -21.204 -1.700 31.330 1.00 93.19 140 ALA A O 1
ATOM 1095 N N . ALA A 1 141 ? -21.136 -0.664 33.322 1.00 91.94 141 ALA A N 1
ATOM 1096 C CA . ALA A 1 141 ? -22.307 0.173 33.086 1.00 91.94 141 ALA A CA 1
ATOM 1097 C C . ALA A 1 141 ? -22.074 1.183 31.950 1.00 91.94 141 ALA A C 1
ATOM 1099 O O . ALA A 1 141 ? -22.937 1.330 31.083 1.00 91.94 141 ALA A O 1
ATOM 1100 N N . VAL A 1 142 ? -20.899 1.823 31.904 1.00 90.25 142 VAL A N 1
ATOM 1101 C CA . VAL A 1 142 ? -20.499 2.726 30.811 1.00 90.25 142 VAL A CA 1
ATOM 1102 C C . VAL A 1 142 ? -20.444 1.985 29.479 1.00 90.25 142 VAL A C 1
ATOM 1104 O O . VAL A 1 142 ? -21.053 2.440 28.511 1.00 90.25 142 VAL A O 1
ATOM 1107 N N . GLY A 1 143 ? -19.794 0.818 29.432 1.00 88.62 143 GLY A N 1
ATOM 1108 C CA . GLY A 1 143 ? -19.730 -0.004 28.221 1.00 88.62 143 GLY A CA 1
ATOM 1109 C C . GLY A 1 143 ? -21.114 -0.435 27.726 1.00 88.62 143 GLY A C 1
ATOM 1110 O O . GLY A 1 143 ? -21.405 -0.343 26.532 1.00 88.62 143 GLY A O 1
ATOM 1111 N N . THR A 1 144 ? -22.003 -0.822 28.645 1.00 89.38 144 THR A N 1
ATOM 1112 C CA . THR A 1 144 ? -23.390 -1.196 28.319 1.00 89.38 144 THR A CA 1
ATOM 1113 C C . THR A 1 144 ? -24.175 -0.007 27.761 1.00 89.38 144 THR A C 1
ATOM 1115 O O . THR A 1 144 ? -24.871 -0.148 26.759 1.00 89.38 144 THR A O 1
ATOM 1118 N N . ASN A 1 145 ? -24.035 1.183 28.356 1.00 88.94 145 ASN A N 1
ATOM 1119 C CA . ASN A 1 145 ? -24.707 2.394 27.878 1.00 88.94 145 ASN A CA 1
ATOM 1120 C C . ASN A 1 145 ? -24.217 2.816 26.488 1.00 88.94 145 ASN A C 1
ATOM 1122 O O . ASN A 1 145 ? -25.034 3.101 25.618 1.00 88.94 145 ASN A O 1
ATOM 1126 N N . MET A 1 146 ? -22.901 2.801 26.252 1.00 87.00 146 MET A N 1
ATOM 1127 C CA . MET A 1 146 ? -22.332 3.092 24.930 1.00 87.00 146 MET A CA 1
ATOM 1128 C C . MET A 1 146 ? -22.825 2.098 23.875 1.00 87.00 146 MET A C 1
ATOM 1130 O O . MET A 1 146 ? -23.202 2.499 22.778 1.00 87.00 146 MET A O 1
ATOM 1134 N N . THR A 1 147 ? -22.876 0.812 24.223 1.00 87.56 147 THR A N 1
ATOM 1135 C CA . THR A 1 147 ? -23.379 -0.241 23.333 1.00 87.56 147 THR A CA 1
ATOM 1136 C C . THR A 1 147 ? -24.861 -0.037 23.006 1.00 87.56 147 THR A C 1
ATOM 1138 O O . THR A 1 147 ? -25.241 -0.144 21.845 1.00 87.56 147 THR A O 1
ATOM 1141 N N . SER A 1 148 ? -25.687 0.334 23.992 1.00 85.94 148 SER A N 1
ATOM 1142 C CA . SER A 1 148 ? -27.106 0.660 23.770 1.00 85.94 148 SER A CA 1
ATOM 1143 C C . SER A 1 148 ? -27.276 1.844 22.818 1.00 85.94 148 SER A C 1
ATOM 1145 O O . SER A 1 148 ? -28.034 1.746 21.861 1.00 85.94 148 SER A O 1
ATOM 1147 N N . ILE A 1 149 ? -26.521 2.931 23.024 1.00 85.50 149 ILE A N 1
ATOM 1148 C CA . ILE A 1 149 ? -26.549 4.100 22.131 1.00 85.50 149 ILE A CA 1
ATOM 1149 C C . ILE A 1 149 ? -26.182 3.690 20.700 1.00 85.50 149 ILE A C 1
ATOM 1151 O O . ILE A 1 149 ? -26.838 4.119 19.755 1.00 85.50 149 ILE A O 1
ATOM 1155 N N . LEU A 1 150 ? -25.159 2.849 20.523 1.00 84.06 150 LEU A N 1
ATOM 1156 C CA . LEU A 1 150 ? -24.768 2.356 19.201 1.00 84.06 150 LEU A CA 1
ATOM 1157 C C . LEU A 1 150 ? -25.884 1.543 18.538 1.00 84.06 150 LEU A C 1
ATOM 1159 O O . LEU A 1 150 ? -26.183 1.781 17.372 1.00 84.06 150 LEU A O 1
ATOM 1163 N N . PHE A 1 151 ? -26.520 0.621 19.263 1.00 85.19 151 PHE A N 1
ATOM 1164 C CA . PHE A 1 151 ? -27.614 -0.180 18.711 1.00 85.19 151 PHE A CA 1
ATOM 1165 C C . PHE A 1 151 ? -28.850 0.656 18.364 1.00 85.19 151 PHE A C 1
ATOM 1167 O O . PHE A 1 151 ? -29.468 0.392 17.337 1.00 85.19 151 PHE A O 1
ATOM 1174 N N . ASP A 1 152 ? -29.169 1.685 19.150 1.00 82.00 152 ASP A N 1
ATOM 1175 C CA . ASP A 1 152 ? -30.325 2.552 18.892 1.00 82.00 152 ASP A CA 1
ATOM 1176 C C . ASP A 1 152 ? -30.071 3.557 17.752 1.00 82.00 152 ASP A C 1
ATOM 1178 O O . ASP A 1 152 ? -30.994 3.942 17.033 1.00 82.00 152 ASP A O 1
ATOM 1182 N N . THR A 1 153 ? -28.815 3.964 17.539 1.00 81.94 153 THR A N 1
ATOM 1183 C CA . THR A 1 153 ? -28.428 4.915 16.475 1.00 81.94 153 THR A CA 1
ATOM 1184 C C . THR A 1 153 ? -28.068 4.243 15.148 1.00 81.94 153 THR A C 1
ATOM 1186 O O . THR A 1 153 ? -28.091 4.888 14.101 1.00 81.94 153 THR A O 1
ATOM 1189 N N . LEU A 1 154 ? -27.760 2.943 15.141 1.00 82.50 154 LEU A N 1
ATOM 1190 C CA . LEU A 1 154 ? -27.408 2.228 13.913 1.00 82.50 154 LEU A CA 1
ATOM 1191 C C . LEU A 1 154 ? -28.549 2.216 12.870 1.00 82.50 154 LEU A C 1
ATOM 1193 O O . LEU A 1 154 ? -28.266 2.513 11.707 1.00 82.50 154 LEU A O 1
ATOM 1197 N N . PRO A 1 155 ? -29.826 1.955 13.222 1.00 82.62 155 PRO A N 1
ATOM 1198 C CA . PRO A 1 155 ? -30.915 1.941 12.246 1.00 82.62 155 PRO A CA 1
ATOM 1199 C C . PRO A 1 155 ? -31.137 3.294 11.570 1.00 82.62 155 PRO A C 1
ATOM 1201 O O . PRO A 1 155 ? -31.402 3.339 10.372 1.00 82.62 155 PRO A O 1
ATOM 1204 N N . THR A 1 156 ? -30.993 4.404 12.299 1.00 76.69 156 THR A N 1
ATOM 1205 C CA . THR A 1 156 ? -31.174 5.749 11.729 1.00 76.69 156 THR A CA 1
ATOM 1206 C C . THR A 1 156 ? -30.041 6.115 10.774 1.00 76.69 156 THR A C 1
ATOM 1208 O O . THR A 1 156 ? -30.291 6.731 9.738 1.00 76.69 156 THR A O 1
ATOM 1211 N N . LEU A 1 157 ? -28.809 5.678 11.056 1.00 74.88 157 LEU A N 1
ATOM 1212 C CA . LEU A 1 157 ? -27.685 5.805 10.125 1.00 74.88 157 LEU A CA 1
ATOM 1213 C C . LEU A 1 157 ? -27.904 4.982 8.849 1.00 74.88 157 LEU A C 1
ATOM 1215 O O . LEU A 1 157 ? -27.681 5.494 7.751 1.00 74.88 157 LEU A O 1
ATOM 1219 N N . VAL A 1 158 ? -28.383 3.740 8.983 1.00 76.62 158 VAL A N 1
ATOM 1220 C CA . VAL A 1 158 ? -28.708 2.868 7.841 1.00 76.62 158 VAL A CA 1
ATOM 1221 C C . VAL A 1 158 ? -29.840 3.468 7.003 1.00 76.62 158 VAL A C 1
ATOM 1223 O O . VAL A 1 158 ? -29.704 3.593 5.789 1.00 76.62 158 VAL A O 1
ATOM 1226 N N . GLN A 1 159 ? -30.915 3.940 7.637 1.00 80.25 159 GLN A N 1
ATOM 1227 C CA . GLN A 1 159 ? -32.027 4.590 6.942 1.00 80.25 159 GLN A CA 1
ATOM 1228 C C . GLN A 1 159 ? -31.583 5.885 6.243 1.00 80.25 159 GLN A C 1
ATOM 1230 O O . GLN A 1 159 ? -31.980 6.155 5.109 1.00 80.25 159 GLN A O 1
ATOM 1235 N N . GLY A 1 160 ? -30.716 6.678 6.880 1.00 73.75 160 GLY A N 1
ATOM 1236 C CA . GLY A 1 160 ? -30.108 7.855 6.260 1.00 73.75 160 GLY A CA 1
ATOM 1237 C C . GLY A 1 160 ? -29.303 7.499 5.007 1.00 73.75 160 GLY A C 1
ATOM 1238 O O . GLY A 1 160 ? -29.410 8.188 3.991 1.00 73.75 160 GLY A O 1
ATOM 1239 N N . GLN A 1 161 ? -28.556 6.391 5.040 1.00 71.62 161 GLN A N 1
ATOM 1240 C CA . GLN A 1 161 ? -27.855 5.878 3.863 1.00 71.62 161 GLN A CA 1
ATOM 1241 C C . GLN A 1 161 ? -28.819 5.429 2.762 1.00 71.62 161 GLN A C 1
ATOM 1243 O O . GLN A 1 161 ? -28.603 5.796 1.608 1.00 71.62 161 GLN A O 1
ATOM 1248 N N . GLU A 1 162 ? -29.898 4.713 3.085 1.00 77.75 162 GLU A N 1
ATOM 1249 C CA . GLU A 1 162 ? -30.904 4.301 2.095 1.00 77.75 162 GLU A CA 1
ATOM 1250 C C . GLU A 1 162 ? -31.578 5.499 1.418 1.00 77.75 162 GLU A C 1
ATOM 1252 O O . GLU A 1 162 ? -31.765 5.496 0.200 1.00 77.75 162 GLU A O 1
ATOM 1257 N N . VAL A 1 163 ? -31.889 6.563 2.167 1.00 79.69 163 VAL A N 1
ATOM 1258 C CA . VAL A 1 163 ? -32.451 7.809 1.612 1.00 79.69 163 VAL A CA 1
ATOM 1259 C C . VAL A 1 163 ? -31.456 8.509 0.683 1.00 79.69 163 VAL A C 1
ATOM 1261 O O . VAL A 1 163 ? -31.838 9.023 -0.371 1.00 79.69 163 VAL A O 1
ATOM 1264 N N . ILE A 1 164 ? -30.168 8.525 1.031 1.00 70.25 164 ILE A N 1
ATOM 1265 C CA . ILE A 1 164 ? -29.124 9.086 0.161 1.00 70.25 164 ILE A CA 1
ATOM 1266 C C . ILE A 1 164 ? -28.968 8.228 -1.103 1.00 70.25 164 ILE A C 1
ATOM 1268 O O . ILE A 1 164 ? -28.884 8.772 -2.207 1.00 70.25 164 ILE A O 1
ATOM 1272 N N . MET A 1 165 ? -28.988 6.899 -0.969 1.00 68.44 165 MET A N 1
ATOM 1273 C CA . MET A 1 165 ? -28.887 5.962 -2.093 1.00 68.44 165 MET A CA 1
ATOM 1274 C C . MET A 1 165 ? -30.093 6.055 -3.036 1.00 68.44 165 MET A C 1
ATOM 1276 O O . MET A 1 165 ? -29.927 6.109 -4.251 1.00 68.44 165 MET A O 1
ATOM 1280 N N . THR A 1 166 ? -31.310 6.157 -2.505 1.00 76.94 166 THR A N 1
ATOM 1281 C CA . THR A 1 166 ? -32.524 6.344 -3.318 1.00 76.94 166 THR A CA 1
ATOM 1282 C C . THR A 1 166 ? -32.564 7.717 -3.986 1.00 76.94 166 THR A C 1
ATOM 1284 O O . THR A 1 166 ? -32.909 7.807 -5.165 1.00 76.94 166 THR A O 1
ATOM 1287 N N . ARG A 1 167 ? -32.139 8.793 -3.306 1.00 71.31 167 ARG A N 1
ATOM 1288 C CA . ARG A 1 167 ? -32.022 10.123 -3.934 1.00 71.31 167 ARG A CA 1
ATOM 1289 C C . ARG A 1 167 ? -30.993 10.139 -5.060 1.00 71.31 167 ARG A C 1
ATOM 1291 O O . ARG A 1 167 ? -31.292 10.671 -6.129 1.00 71.31 167 ARG A O 1
ATOM 1298 N N . THR A 1 168 ? -29.824 9.535 -4.855 1.00 62.75 168 THR A N 1
ATOM 1299 C CA . THR A 1 168 ? -28.779 9.437 -5.891 1.00 62.75 168 THR A CA 1
ATOM 1300 C C . THR A 1 168 ? -29.214 8.556 -7.065 1.00 62.75 168 THR A C 1
ATOM 1302 O O . THR A 1 168 ? -29.012 8.947 -8.213 1.00 62.75 168 THR A O 1
ATOM 1305 N N . ALA A 1 169 ? -29.919 7.449 -6.815 1.00 66.12 169 ALA A N 1
ATOM 1306 C CA . ALA A 1 169 ? -30.544 6.650 -7.871 1.00 66.12 169 ALA A CA 1
ATOM 1307 C C . ALA A 1 169 ? -31.619 7.436 -8.653 1.00 66.12 169 ALA A C 1
ATOM 1309 O O . ALA A 1 169 ? -31.683 7.340 -9.876 1.00 66.12 169 ALA A O 1
ATOM 1310 N N . SER A 1 170 ? -32.427 8.269 -7.982 1.00 62.09 170 SER A N 1
ATOM 1311 C CA . SER A 1 170 ? -33.442 9.104 -8.648 1.00 62.09 170 SER A CA 1
ATOM 1312 C C . SER A 1 170 ? -32.843 10.224 -9.509 1.00 62.09 170 SER A C 1
ATOM 1314 O O . SER A 1 170 ? -33.396 10.556 -10.555 1.00 62.09 170 SER A O 1
ATOM 1316 N N . LEU A 1 171 ? -31.695 10.781 -9.100 1.00 59.75 171 LEU A N 1
ATOM 1317 C CA . LEU A 1 171 ? -30.962 11.795 -9.863 1.00 59.75 171 LEU A CA 1
ATOM 1318 C C . LEU A 1 171 ? -30.368 11.208 -11.147 1.00 59.75 171 LEU A C 1
ATOM 1320 O O . LEU A 1 171 ? -30.408 11.869 -12.179 1.00 59.75 171 LEU A O 1
ATOM 1324 N N . ASN A 1 172 ? -29.913 9.953 -11.109 1.00 51.28 172 ASN A N 1
ATOM 1325 C CA . ASN A 1 172 ? -29.440 9.241 -12.299 1.00 51.28 172 ASN A CA 1
ATOM 1326 C C . ASN A 1 172 ? -30.578 8.820 -13.248 1.00 51.28 172 ASN A C 1
ATOM 1328 O O . ASN A 1 172 ? -30.336 8.641 -14.438 1.00 51.28 172 ASN A O 1
ATOM 1332 N N . ASN A 1 173 ? -31.812 8.703 -12.746 1.00 49.75 173 ASN A N 1
ATOM 1333 C CA . ASN A 1 173 ? -32.992 8.341 -13.539 1.00 49.75 173 ASN A CA 1
ATOM 1334 C C . ASN A 1 173 ? -33.782 9.546 -14.077 1.00 49.75 173 ASN A C 1
ATOM 1336 O O . ASN A 1 173 ? -34.787 9.353 -14.766 1.00 49.75 173 ASN A O 1
ATOM 1340 N N . ARG A 1 174 ? -33.360 10.790 -13.807 1.00 39.97 174 ARG A N 1
ATOM 1341 C CA . ARG A 1 174 ? -33.913 11.946 -14.524 1.00 39.97 174 ARG A CA 1
ATOM 1342 C C . ARG A 1 174 ? -33.395 11.917 -15.959 1.00 39.97 174 ARG A C 1
ATOM 1344 O O . ARG A 1 174 ? -32.247 12.259 -16.223 1.00 39.97 174 ARG A O 1
ATOM 1351 N N . THR A 1 175 ? -34.274 11.515 -16.874 1.00 47.84 175 THR A N 1
ATOM 1352 C CA . THR A 1 175 ? -34.124 11.706 -18.320 1.00 47.84 175 THR A CA 1
ATOM 1353 C C . THR A 1 175 ? -33.606 13.115 -18.611 1.00 47.84 175 THR A C 1
ATOM 1355 O O . THR A 1 175 ? -34.123 14.064 -18.010 1.00 47.84 175 THR A O 1
ATOM 1358 N N . PRO A 1 176 ? -32.613 13.274 -19.506 1.00 42.53 176 PRO A N 1
ATOM 1359 C CA . PRO A 1 176 ? -32.094 14.584 -19.859 1.00 42.53 176 PRO A CA 1
ATOM 1360 C C . PRO A 1 176 ? -33.264 15.434 -20.345 1.00 42.53 176 PRO A C 1
ATOM 1362 O O . PRO A 1 176 ? -33.949 15.075 -21.302 1.00 42.53 176 PRO A O 1
ATOM 1365 N N . ILE A 1 177 ? -33.532 16.523 -19.626 1.00 41.50 177 ILE A N 1
ATOM 1366 C CA . ILE A 1 177 ? -34.498 17.532 -20.045 1.00 41.50 177 ILE A CA 1
ATOM 1367 C C . ILE A 1 177 ? -34.017 17.999 -21.416 1.00 41.50 177 ILE A C 1
ATOM 1369 O O . ILE A 1 177 ? -32.923 18.554 -21.533 1.00 41.50 177 ILE A O 1
ATOM 1373 N N . ALA A 1 178 ? -34.797 17.683 -22.450 1.00 39.91 178 ALA A N 1
ATOM 1374 C CA . ALA A 1 178 ? -34.544 18.159 -23.796 1.00 39.91 178 ALA A CA 1
ATOM 1375 C C . ALA A 1 178 ? -34.457 19.692 -23.733 1.00 39.91 178 ALA A C 1
ATOM 1377 O O . ALA A 1 178 ? -35.384 20.315 -23.207 1.00 39.91 178 ALA A O 1
ATOM 1378 N N . PRO A 1 179 ? -33.356 20.307 -24.195 1.00 42.81 179 PRO A N 1
ATOM 1379 C CA . PRO A 1 179 ? -33.275 21.753 -24.241 1.00 42.81 179 PRO A CA 1
ATOM 1380 C C . PRO A 1 179 ? -34.359 22.250 -25.196 1.00 42.81 179 PRO A C 1
ATOM 1382 O O . PRO A 1 179 ? -34.445 21.814 -26.345 1.00 42.81 179 PRO A O 1
ATOM 1385 N N . GLU A 1 180 ? -35.212 23.128 -24.682 1.00 35.78 180 GLU A N 1
ATOM 1386 C CA . GLU A 1 180 ? -36.210 23.844 -25.457 1.00 35.78 180 GLU A CA 1
ATOM 1387 C C . GLU A 1 180 ? -35.487 24.588 -26.586 1.00 35.78 180 GLU A C 1
ATOM 1389 O O . GLU A 1 180 ? -34.611 25.427 -26.361 1.00 35.78 180 GLU A O 1
ATOM 1394 N N . VAL A 1 181 ? -35.786 24.167 -27.813 1.00 39.31 181 VAL A N 1
ATOM 1395 C CA . VAL A 1 181 ? -35.133 24.607 -29.042 1.00 39.31 181 VAL A CA 1
ATOM 1396 C C . VAL A 1 181 ? -35.511 26.062 -29.298 1.00 39.31 181 VAL A C 1
ATOM 1398 O O . VAL A 1 181 ? -36.526 26.358 -29.924 1.00 39.31 181 VAL A O 1
ATOM 1401 N N . VAL A 1 182 ? -34.664 26.986 -28.849 1.00 38.75 182 VAL A N 1
ATOM 1402 C CA . VAL A 1 182 ? -34.566 28.303 -29.478 1.00 38.75 182 VAL A CA 1
ATOM 1403 C C . VAL A 1 182 ? -33.781 28.096 -30.767 1.00 38.75 182 VAL A C 1
ATOM 1405 O O . VAL A 1 182 ? -32.586 27.807 -30.749 1.00 38.75 182 VAL A O 1
ATOM 1408 N N . ALA A 1 183 ? -34.488 28.178 -31.892 1.00 41.94 183 ALA A N 1
ATOM 1409 C CA . ALA A 1 183 ? -33.927 28.051 -33.225 1.00 41.94 183 ALA A CA 1
ATOM 1410 C C . ALA A 1 183 ? -32.826 29.103 -33.449 1.00 41.94 183 ALA A C 1
ATOM 1412 O O . ALA A 1 183 ? -33.106 30.275 -33.690 1.00 41.94 183 ALA A O 1
ATOM 1413 N N . MET A 1 184 ? -31.567 28.670 -33.401 1.00 36.38 184 MET A N 1
ATOM 1414 C CA . MET A 1 184 ? -30.438 29.413 -33.944 1.00 36.38 184 MET A CA 1
ATOM 1415 C C . MET A 1 184 ? -29.704 28.546 -34.965 1.00 36.38 184 MET A C 1
ATOM 1417 O O . MET A 1 184 ? -29.167 27.495 -34.636 1.00 36.38 184 MET A O 1
ATOM 1421 N N . SER A 1 185 ? -29.761 29.033 -36.206 1.00 34.84 185 SER A N 1
ATOM 1422 C CA . SER A 1 185 ? -28.870 28.831 -37.352 1.00 34.84 185 SER A CA 1
ATOM 1423 C C . SER A 1 185 ? -27.989 27.577 -37.365 1.00 34.84 185 SER A C 1
ATOM 1425 O O . SER A 1 185 ? -26.995 27.468 -36.649 1.00 34.84 185 SER A O 1
ATOM 1427 N N . SER A 1 186 ? -28.316 26.696 -38.307 1.00 41.59 186 SER A N 1
ATOM 1428 C CA . SER A 1 186 ? -27.473 25.636 -38.850 1.00 41.59 186 SER A CA 1
ATOM 1429 C C . SER A 1 186 ? -26.089 26.155 -39.253 1.00 41.59 186 SER A C 1
ATOM 1431 O O . SER A 1 186 ? -26.019 27.010 -40.129 1.00 41.59 186 SER A O 1
ATOM 1433 N N . ASP A 1 187 ? -25.031 25.661 -38.599 1.00 40.25 187 ASP A N 1
ATOM 1434 C CA . ASP A 1 187 ? -23.709 25.369 -39.198 1.00 40.25 187 ASP A CA 1
ATOM 1435 C C . ASP A 1 187 ? -22.692 24.850 -38.160 1.00 40.25 187 ASP A C 1
ATOM 1437 O O . ASP A 1 187 ? -21.542 25.280 -38.094 1.00 40.25 187 ASP A O 1
ATOM 1441 N N . GLN A 1 188 ? -23.083 23.878 -37.327 1.00 43.72 188 GLN A N 1
ATOM 1442 C CA . GLN A 1 188 ? -22.104 23.091 -36.571 1.00 43.72 188 GLN A CA 1
ATOM 1443 C C . GLN A 1 188 ? -22.414 21.604 -36.687 1.00 43.72 188 GLN A C 1
ATOM 1445 O O . GLN A 1 188 ? -23.369 21.079 -36.117 1.00 43.72 188 GLN A O 1
ATOM 1450 N N . SER A 1 189 ? -21.573 20.929 -37.466 1.00 34.72 189 SER A N 1
ATOM 1451 C CA . SER A 1 189 ? -21.476 19.480 -37.542 1.00 34.72 189 SER A CA 1
ATOM 1452 C C . SER A 1 189 ? -21.289 18.897 -36.140 1.00 34.72 189 SER A C 1
ATOM 1454 O O . SER A 1 189 ? -20.267 19.140 -35.493 1.00 34.72 189 SER A O 1
ATOM 1456 N N . PHE A 1 190 ? -22.253 18.100 -35.685 1.00 39.53 190 PHE A N 1
ATOM 1457 C CA . PHE A 1 190 ? -22.097 17.248 -34.512 1.00 39.53 190 PHE A CA 1
ATOM 1458 C C . PHE A 1 190 ? -21.032 16.185 -34.806 1.00 39.53 190 PHE A C 1
ATOM 1460 O O . PHE A 1 190 ? -21.309 15.147 -35.404 1.00 39.53 190 PHE A O 1
ATOM 1467 N N . ALA A 1 191 ? -19.793 16.465 -34.408 1.00 37.62 191 ALA A N 1
ATOM 1468 C CA . ALA A 1 191 ? -18.752 15.457 -34.311 1.00 37.62 191 ALA A CA 1
ATOM 1469 C C . ALA A 1 191 ? -19.084 14.493 -33.160 1.00 37.62 191 ALA A C 1
ATOM 1471 O O . ALA A 1 191 ? -19.530 14.908 -32.089 1.00 37.62 191 ALA A O 1
ATOM 1472 N N . SER A 1 192 ? -18.866 13.202 -33.407 1.00 36.56 192 SER A N 1
ATOM 1473 C CA . SER A 1 192 ? -19.062 12.086 -32.479 1.00 36.56 192 SER A CA 1
ATOM 1474 C C . SER A 1 192 ? -18.488 12.344 -31.070 1.00 36.56 192 SER A C 1
ATOM 1476 O O . SER A 1 192 ? -17.479 13.037 -30.936 1.00 36.56 192 SER A O 1
ATOM 1478 N N . PRO A 1 193 ? -19.043 11.728 -30.006 1.00 39.06 193 PRO A N 1
ATOM 1479 C CA . PRO A 1 193 ? -18.636 11.947 -28.610 1.00 39.06 193 PRO A CA 1
ATOM 1480 C C . PRO A 1 193 ? -17.266 11.332 -28.227 1.00 39.06 193 PRO A C 1
ATOM 1482 O O . PRO A 1 193 ? -17.058 10.921 -27.090 1.00 39.06 193 PRO A O 1
ATOM 1485 N N . SER A 1 194 ? -16.293 11.272 -29.142 1.00 43.03 194 SER A N 1
ATOM 1486 C CA . SER A 1 194 ? -14.971 10.662 -28.918 1.00 43.03 194 SER A CA 1
ATOM 1487 C C . SER A 1 194 ? -13.973 11.543 -28.154 1.00 43.03 194 SER A C 1
ATOM 1489 O O . SER A 1 194 ? -12.872 11.091 -27.856 1.00 43.03 194 SER A O 1
ATOM 1491 N N . ASN A 1 195 ? -14.330 12.778 -27.794 1.00 46.66 195 ASN A N 1
ATOM 1492 C CA . ASN A 1 195 ? -13.433 13.705 -27.094 1.00 46.66 195 ASN A CA 1
ATOM 1493 C C . ASN A 1 195 ? -13.604 13.642 -25.569 1.00 46.66 195 ASN A C 1
ATOM 1495 O O . ASN A 1 195 ? -13.773 14.669 -24.908 1.00 46.66 195 ASN A O 1
ATOM 1499 N N . VAL A 1 196 ? -13.562 12.439 -24.989 1.00 55.88 196 VAL A N 1
ATOM 1500 C CA . VAL A 1 196 ? -13.401 12.311 -23.535 1.00 55.88 196 VAL A CA 1
ATOM 1501 C C . VAL A 1 196 ? -12.005 12.828 -23.199 1.00 55.88 196 VAL A C 1
ATOM 1503 O O . VAL A 1 196 ? -11.002 12.204 -23.539 1.00 55.88 196 VAL A O 1
ATOM 1506 N N . ARG A 1 197 ? -11.939 14.017 -22.594 1.00 61.66 197 ARG A N 1
ATOM 1507 C CA . ARG A 1 197 ? -10.670 14.629 -22.195 1.00 61.66 197 ARG A CA 1
ATOM 1508 C C . ARG A 1 197 ? -9.980 13.741 -21.150 1.00 61.66 197 ARG A C 1
ATOM 1510 O O . ARG A 1 197 ? -10.657 13.298 -20.220 1.00 61.66 197 ARG A O 1
ATOM 1517 N N . PRO A 1 198 ? -8.664 13.502 -21.274 1.00 60.72 198 PRO A N 1
ATOM 1518 C CA . PRO A 1 198 ? -7.921 12.710 -20.302 1.00 60.72 198 PRO A CA 1
ATOM 1519 C C . PRO A 1 198 ? -7.965 13.386 -18.926 1.00 60.72 198 PRO A C 1
ATOM 1521 O O . PRO A 1 198 ? -7.746 14.596 -18.796 1.00 60.72 198 PRO A O 1
ATOM 1524 N N . SER A 1 199 ? -8.295 12.608 -17.898 1.00 66.75 199 SER A N 1
ATOM 1525 C CA . SER A 1 199 ? -8.301 13.046 -16.501 1.00 66.75 199 SER A CA 1
ATOM 1526 C C . SER A 1 199 ? -7.031 12.563 -15.818 1.00 66.75 199 SER A C 1
ATOM 1528 O O . SER A 1 199 ? -6.729 11.372 -15.864 1.00 66.75 199 SER A O 1
ATOM 1530 N N . ARG A 1 200 ? -6.323 13.450 -15.117 1.00 68.94 200 ARG A N 1
ATOM 1531 C CA . ARG A 1 200 ? -5.144 13.061 -14.341 1.00 68.94 200 ARG A CA 1
ATOM 1532 C C . ARG A 1 200 ? -5.582 12.641 -12.943 1.00 68.94 200 ARG A C 1
ATOM 1534 O O . ARG A 1 200 ? -6.069 13.461 -12.172 1.00 68.94 200 ARG A O 1
ATOM 1541 N N . CYS A 1 201 ? -5.377 11.382 -12.580 1.00 70.06 201 CYS A N 1
ATOM 1542 C CA . CYS A 1 201 ? -5.474 10.956 -11.186 1.00 70.06 201 CYS A CA 1
ATOM 1543 C C . CYS A 1 201 ? -4.173 11.324 -10.470 1.00 70.06 201 CYS A C 1
ATOM 1545 O O . CYS A 1 201 ? -3.122 11.049 -11.032 1.00 70.06 201 CYS A O 1
ATOM 1547 N N . VAL A 1 202 ? -4.234 11.943 -9.289 1.00 72.56 202 VAL A N 1
ATOM 1548 C CA . VAL A 1 202 ? -3.141 12.269 -8.355 1.00 72.56 202 VAL A CA 1
ATOM 1549 C C . VAL A 1 202 ? -3.447 11.637 -7.007 1.00 72.56 202 VAL A C 1
ATOM 1551 O O . VAL A 1 202 ? -4.384 12.043 -6.323 1.00 72.56 202 VAL A O 1
ATOM 1554 N N . ARG A 1 203 ? -2.651 10.646 -6.606 1.00 70.50 203 ARG A N 1
ATOM 1555 C CA . ARG A 1 203 ? -2.789 9.982 -5.311 1.00 70.50 203 ARG A CA 1
ATOM 1556 C C . ARG A 1 203 ? -1.683 10.426 -4.368 1.00 70.50 203 ARG A C 1
ATOM 1558 O O . ARG A 1 203 ? -0.502 10.312 -4.675 1.00 70.50 203 ARG A O 1
ATOM 1565 N N . GLU A 1 204 ? -2.086 10.880 -3.194 1.00 75.88 204 GLU A N 1
ATOM 1566 C CA . GLU A 1 204 ? -1.211 11.270 -2.102 1.00 75.88 204 GLU A CA 1
ATOM 1567 C C . GLU A 1 204 ? -1.432 10.311 -0.927 1.00 75.88 204 GLU A C 1
ATOM 1569 O O . GLU A 1 204 ? -2.509 10.234 -0.331 1.00 75.88 204 GLU A O 1
ATOM 1574 N N . VAL A 1 205 ? -0.406 9.534 -0.586 1.00 72.50 205 VAL A N 1
ATOM 1575 C CA . VAL A 1 205 ? -0.421 8.756 0.656 1.00 72.50 205 VAL A CA 1
ATOM 1576 C C . VAL A 1 205 ? -0.022 9.701 1.780 1.00 72.50 205 VAL A C 1
ATOM 1578 O O . VAL A 1 205 ? 1.121 10.150 1.840 1.00 72.50 205 VAL A O 1
ATOM 1581 N N . GLN A 1 206 ? -0.963 10.014 2.667 1.00 78.75 206 GLN A N 1
ATOM 1582 C CA . GLN A 1 206 ? -0.689 10.894 3.795 1.00 78.75 206 GLN A CA 1
ATOM 1583 C C . GLN A 1 206 ? 0.091 10.123 4.857 1.00 78.75 206 GLN A C 1
ATOM 1585 O O . GLN A 1 206 ? -0.388 9.128 5.409 1.00 78.75 206 GLN A O 1
ATOM 1590 N N . CYS A 1 207 ? 1.297 10.598 5.165 1.00 73.56 207 CYS A N 1
ATOM 1591 C CA . CYS A 1 207 ? 2.084 10.070 6.268 1.00 73.56 207 CYS A CA 1
ATOM 1592 C C . CYS A 1 207 ? 1.326 10.273 7.585 1.00 73.56 207 CYS A C 1
ATOM 1594 O O . CYS A 1 207 ? 1.177 11.388 8.080 1.00 73.56 207 CYS A O 1
ATOM 1596 N N . VAL A 1 208 ? 0.860 9.176 8.168 1.00 79.12 208 VAL A N 1
ATOM 1597 C CA . VAL A 1 208 ? 0.389 9.137 9.553 1.00 79.12 208 VAL A CA 1
ATOM 1598 C C . VAL A 1 208 ? 1.580 9.082 10.502 1.00 79.12 208 VAL A C 1
ATOM 1600 O O . VAL A 1 208 ? 2.658 8.603 10.143 1.00 79.12 208 VAL A O 1
ATOM 1603 N N . SER A 1 209 ? 1.396 9.566 11.734 1.00 82.62 209 SER A N 1
ATOM 1604 C CA . SER A 1 209 ? 2.446 9.461 12.746 1.00 82.62 209 SER A CA 1
ATOM 1605 C C . SER A 1 209 ? 2.855 7.989 12.936 1.00 82.62 209 SER A C 1
ATOM 1607 O O . SER A 1 209 ? 1.998 7.103 12.842 1.00 82.62 209 SER A O 1
ATOM 1609 N N . PRO A 1 210 ? 4.132 7.692 13.240 1.00 78.62 210 PRO A N 1
ATOM 1610 C CA . PRO A 1 210 ? 4.593 6.314 13.415 1.00 78.62 210 PRO A CA 1
ATOM 1611 C C . PRO A 1 210 ? 3.770 5.529 14.443 1.00 78.62 210 PRO A C 1
ATOM 1613 O O . PRO A 1 210 ? 3.548 4.338 14.269 1.00 78.62 210 PRO A O 1
ATOM 1616 N N . LEU A 1 211 ? 3.270 6.205 15.484 1.00 79.38 211 LEU A N 1
ATOM 1617 C CA . LEU A 1 211 ? 2.428 5.606 16.520 1.00 79.38 211 LEU A CA 1
ATOM 1618 C C . LEU A 1 211 ? 1.028 5.237 16.006 1.00 79.38 211 LEU A C 1
ATOM 1620 O O . LEU A 1 211 ? 0.470 4.219 16.394 1.00 79.38 211 LEU A O 1
ATOM 1624 N N . LEU A 1 212 ? 0.447 6.035 15.111 1.00 81.75 212 LEU A N 1
ATOM 1625 C CA . LEU A 1 212 ? -0.822 5.683 14.473 1.00 81.75 212 LEU A CA 1
ATOM 1626 C C . LEU A 1 212 ? -0.627 4.572 13.434 1.00 81.75 212 LEU A C 1
ATOM 1628 O O . LEU A 1 212 ? -1.459 3.670 13.342 1.00 81.75 212 LEU A O 1
ATOM 1632 N N . ALA A 1 213 ? 0.502 4.578 12.723 1.00 77.81 213 ALA A N 1
ATOM 1633 C CA . ALA A 1 213 ? 0.872 3.500 11.813 1.00 77.81 213 ALA A CA 1
ATOM 1634 C C . ALA A 1 213 ? 1.064 2.160 12.550 1.00 77.81 213 ALA A C 1
ATOM 1636 O O . ALA A 1 213 ? 0.613 1.128 12.054 1.00 77.81 213 ALA A O 1
ATOM 1637 N N . THR A 1 214 ? 1.663 2.153 13.752 1.00 80.38 214 THR A N 1
ATOM 1638 C CA . THR A 1 214 ? 1.788 0.932 14.576 1.00 80.38 214 THR A CA 1
ATOM 1639 C C . THR A 1 214 ? 0.450 0.443 15.125 1.00 80.38 214 THR A C 1
ATOM 1641 O O . THR A 1 214 ? 0.291 -0.756 15.343 1.00 80.38 214 THR A O 1
ATOM 1644 N N . LEU A 1 215 ? -0.529 1.335 15.296 1.00 81.38 215 LEU A N 1
ATOM 1645 C CA . LEU A 1 215 ? -1.920 0.978 15.599 1.00 81.38 215 LEU A CA 1
ATOM 1646 C C . LEU A 1 215 ? -2.707 0.510 14.363 1.00 81.38 215 LEU A C 1
ATOM 1648 O O . LEU A 1 215 ? -3.890 0.197 14.480 1.00 81.38 215 LEU A O 1
ATOM 1652 N N . GLY A 1 216 ? -2.063 0.449 13.194 1.00 81.81 216 GLY A N 1
ATOM 1653 C CA . GLY A 1 216 ? -2.670 -0.001 11.947 1.00 81.81 216 GLY A CA 1
ATOM 1654 C C . GLY A 1 216 ? -3.518 1.058 11.245 1.00 81.81 216 GLY A C 1
ATOM 1655 O O . GLY A 1 216 ? -4.238 0.711 10.310 1.00 81.81 216 GLY A O 1
ATOM 1656 N N . LEU A 1 217 ? -3.456 2.328 11.665 1.00 86.44 217 LEU A N 1
ATOM 1657 C CA . LEU A 1 217 ? -4.113 3.420 10.952 1.00 86.44 217 LEU A CA 1
ATOM 1658 C C . LEU A 1 217 ? -3.334 3.746 9.676 1.00 86.44 217 LEU A C 1
ATOM 1660 O O . LEU A 1 217 ? -2.111 3.878 9.692 1.00 86.44 217 LEU A O 1
ATOM 1664 N N . ARG A 1 218 ? -4.053 3.918 8.573 1.00 83.12 218 ARG A N 1
ATOM 1665 C CA . ARG A 1 218 ? -3.528 4.349 7.280 1.00 83.12 218 ARG A CA 1
ATOM 1666 C C . ARG A 1 218 ? -4.461 5.390 6.689 1.00 83.12 218 ARG A C 1
ATOM 1668 O O . ARG A 1 218 ? -5.674 5.202 6.712 1.00 83.12 218 ARG A O 1
ATOM 1675 N N . CYS A 1 219 ? -3.891 6.452 6.137 1.00 86.88 219 CYS A N 1
ATOM 1676 C CA . CYS A 1 219 ? -4.630 7.502 5.450 1.00 86.88 219 CYS A CA 1
ATOM 1677 C C . CYS A 1 219 ? -4.127 7.589 4.009 1.00 86.88 219 CYS A C 1
ATOM 1679 O O . CYS A 1 219 ? -2.922 7.650 3.767 1.00 86.88 219 CYS A O 1
ATOM 1681 N N . SER A 1 220 ? -5.038 7.594 3.046 1.00 84.31 220 SER A N 1
ATOM 1682 C CA . SER A 1 220 ? -4.711 7.868 1.652 1.00 84.31 220 SER A CA 1
ATOM 1683 C C . SER A 1 220 ? -5.724 8.828 1.068 1.00 84.31 220 SER A C 1
ATOM 1685 O O . SER A 1 220 ? -6.917 8.679 1.307 1.00 84.31 220 SER A O 1
ATOM 1687 N N . LYS A 1 221 ? -5.236 9.785 0.292 1.00 87.38 221 LYS A N 1
ATOM 1688 C CA . LYS A 1 221 ? -6.031 10.781 -0.403 1.00 87.38 221 LYS A CA 1
ATOM 1689 C C . LYS A 1 221 ? -5.842 10.586 -1.900 1.00 87.38 221 LYS A C 1
ATOM 1691 O O . LYS A 1 221 ? -4.719 10.542 -2.394 1.00 87.38 221 LYS A O 1
ATOM 1696 N N . VAL A 1 222 ? -6.930 10.418 -2.634 1.00 83.25 222 VAL A N 1
ATOM 1697 C CA . VAL A 1 222 ? -6.919 10.240 -4.089 1.00 83.25 222 VAL A CA 1
ATOM 1698 C C . VAL A 1 222 ? -7.661 11.414 -4.703 1.00 83.25 222 VAL A C 1
ATOM 1700 O O . VAL A 1 222 ? -8.872 11.510 -4.578 1.00 83.25 222 VAL A O 1
ATOM 1703 N N . THR A 1 223 ? -6.950 12.310 -5.372 1.00 83.69 223 THR A N 1
ATOM 1704 C CA . THR A 1 223 ? -7.527 13.461 -6.078 1.00 83.69 223 THR A CA 1
ATOM 1705 C C . THR A 1 223 ? -7.472 13.236 -7.581 1.00 83.69 223 THR A C 1
ATOM 1707 O O . THR A 1 223 ? -6.403 13.043 -8.141 1.00 83.69 223 THR A O 1
ATOM 1710 N N . ARG A 1 224 ? -8.606 13.256 -8.271 1.00 82.88 224 ARG A N 1
ATOM 1711 C CA . ARG A 1 224 ? -8.685 13.240 -9.733 1.00 82.88 224 ARG A CA 1
ATOM 1712 C C . ARG A 1 224 ? -8.947 14.647 -10.233 1.00 82.88 224 ARG A C 1
ATOM 1714 O O . ARG A 1 224 ? -9.855 15.311 -9.745 1.00 82.88 224 ARG A O 1
ATOM 1721 N N . HIS A 1 225 ? -8.173 15.058 -11.224 1.00 82.31 225 HIS A N 1
ATOM 1722 C CA . HIS A 1 225 ? -8.132 16.408 -11.766 1.00 82.31 225 HIS A CA 1
ATOM 1723 C C . HIS A 1 225 ? -8.543 16.408 -13.240 1.00 82.31 225 HIS A C 1
ATOM 1725 O O . HIS A 1 225 ? -8.117 15.534 -14.009 1.00 82.31 225 HIS A O 1
ATOM 1731 N N . TYR A 1 226 ? -9.338 17.397 -13.656 1.00 77.94 226 TYR A N 1
ATOM 1732 C CA . TYR A 1 226 ? -9.524 17.692 -15.076 1.00 77.94 226 TYR A CA 1
ATOM 1733 C C . TYR A 1 226 ? -8.328 18.487 -15.570 1.00 77.94 226 TYR A C 1
ATOM 1735 O O . TYR A 1 226 ? -8.001 19.546 -15.040 1.00 77.94 226 TYR A O 1
ATOM 1743 N N . ARG A 1 227 ? -7.714 18.013 -16.655 1.00 67.81 227 ARG A N 1
ATOM 1744 C CA . ARG A 1 227 ? -6.712 18.804 -17.354 1.00 67.81 227 ARG A CA 1
ATOM 1745 C C . ARG A 1 227 ? -7.424 19.852 -18.207 1.00 67.81 227 ARG A C 1
ATOM 1747 O O . ARG A 1 227 ? -7.900 19.557 -19.306 1.00 67.81 227 ARG A O 1
ATOM 1754 N N . THR A 1 228 ? -7.515 21.081 -17.713 1.00 68.50 228 THR A N 1
ATOM 1755 C CA . THR A 1 228 ? -7.953 22.224 -18.520 1.00 68.50 228 THR A CA 1
ATOM 1756 C C . THR A 1 228 ? -6.809 22.596 -19.459 1.00 68.50 228 THR A C 1
ATOM 1758 O O . THR A 1 228 ? -5.826 23.233 -19.095 1.00 68.50 228 THR A O 1
ATOM 1761 N N . GLY A 1 229 ? -6.883 22.072 -20.683 1.00 57.06 229 GLY A N 1
ATOM 1762 C CA . GLY A 1 229 ? -5.835 22.204 -21.687 1.00 57.06 229 GLY A CA 1
ATOM 1763 C C . GLY A 1 229 ? -5.572 23.656 -22.078 1.00 57.06 229 GLY A C 1
ATOM 1764 O O . GLY A 1 229 ? -6.201 24.171 -22.994 1.00 57.06 229 GLY A O 1
ATOM 1765 N N . SER A 1 230 ? -4.581 24.283 -21.449 1.00 55.50 230 SER A N 1
ATOM 1766 C CA . SER A 1 230 ? -3.735 25.244 -22.146 1.00 55.50 230 SER A CA 1
ATOM 1767 C C . SER A 1 230 ? -2.565 24.463 -22.745 1.00 55.50 230 SER A C 1
ATOM 1769 O O . SER A 1 230 ? -1.723 23.930 -22.021 1.00 55.50 230 SER A O 1
ATOM 1771 N N . LEU A 1 231 ? -2.541 24.352 -24.075 1.00 60.44 231 LEU A N 1
ATOM 1772 C CA . LEU A 1 231 ? -1.471 23.708 -24.850 1.00 60.44 231 LEU A CA 1
ATOM 1773 C C . LEU A 1 231 ? -0.157 24.503 -24.830 1.00 60.44 231 LEU A C 1
ATOM 1775 O O . LEU A 1 231 ? 0.799 24.085 -25.474 1.00 60.44 231 LEU A O 1
ATOM 1779 N N . ASP A 1 232 ? -0.096 25.626 -24.112 1.00 65.06 232 ASP A N 1
ATOM 1780 C CA . ASP A 1 232 ? 1.086 26.473 -24.047 1.00 65.06 232 ASP A CA 1
ATOM 1781 C C . ASP A 1 232 ? 1.940 26.151 -22.802 1.00 65.06 232 ASP A C 1
ATOM 1783 O O . ASP A 1 232 ? 1.674 26.660 -21.704 1.00 65.06 232 ASP A O 1
ATOM 1787 N N . PRO A 1 233 ? 2.982 25.302 -22.925 1.00 58.25 233 PRO A N 1
ATOM 1788 C CA . PRO A 1 233 ? 3.879 24.986 -21.818 1.00 58.25 233 PRO A CA 1
ATOM 1789 C C . PRO A 1 233 ? 4.656 26.209 -21.310 1.00 58.25 233 PRO A C 1
ATOM 1791 O O . PRO A 1 233 ? 5.148 26.163 -20.183 1.00 58.25 233 PRO A O 1
ATOM 1794 N N . SER A 1 234 ? 4.746 27.298 -22.088 1.00 61.41 234 SER A N 1
ATOM 1795 C CA . SER A 1 234 ? 5.494 28.506 -21.716 1.00 61.41 234 SER A CA 1
ATOM 1796 C C . SER A 1 234 ? 4.759 29.401 -20.706 1.00 61.41 234 SER A C 1
ATOM 1798 O O . SER A 1 234 ? 5.386 30.216 -20.031 1.00 61.41 234 SER A O 1
ATOM 1800 N N . ARG A 1 235 ? 3.444 29.202 -20.525 1.00 52.94 235 ARG A N 1
ATOM 1801 C CA . ARG A 1 235 ? 2.596 29.952 -19.579 1.00 52.94 235 ARG A CA 1
ATOM 1802 C C . ARG A 1 235 ? 2.216 29.173 -18.319 1.00 52.94 235 ARG A C 1
ATOM 1804 O O . ARG A 1 235 ? 1.243 29.529 -17.654 1.00 52.94 235 ARG A O 1
ATOM 1811 N N . ARG A 1 236 ? 2.977 28.137 -17.943 1.00 49.81 236 ARG A N 1
ATOM 1812 C CA . ARG A 1 236 ? 2.799 27.435 -16.657 1.00 49.81 236 ARG A CA 1
ATOM 1813 C C . ARG A 1 236 ? 3.179 28.340 -15.480 1.00 49.81 236 ARG A C 1
ATOM 1815 O O . ARG A 1 236 ? 4.234 28.198 -14.873 1.00 49.81 236 ARG A O 1
ATOM 1822 N N . SER A 1 237 ? 2.297 29.276 -15.150 1.00 55.06 237 SER A N 1
ATOM 1823 C CA . SER A 1 237 ? 2.231 29.872 -13.821 1.00 55.06 237 SER A CA 1
ATOM 1824 C C . SER A 1 237 ? 1.964 28.746 -12.821 1.00 55.06 237 SER A C 1
ATOM 1826 O O . SER A 1 237 ? 1.059 27.939 -13.029 1.00 55.06 237 SER A O 1
ATOM 1828 N N . SER A 1 238 ? 2.732 28.698 -11.733 1.00 56.97 238 SER A N 1
ATOM 1829 C CA . SER A 1 238 ? 2.641 27.696 -10.658 1.00 56.97 238 SER A CA 1
ATOM 1830 C C . SER A 1 238 ? 1.281 27.629 -9.944 1.00 56.97 238 SER A C 1
ATOM 1832 O O . SER A 1 238 ? 1.127 26.834 -9.024 1.00 56.97 238 SER A O 1
ATOM 1834 N N . ASN A 1 239 ? 0.309 28.456 -10.339 1.00 57.03 239 ASN A N 1
ATOM 1835 C CA . ASN A 1 239 ? -0.964 28.641 -9.647 1.00 57.03 239 ASN A CA 1
ATOM 1836 C C . ASN A 1 239 ? -2.191 28.180 -10.448 1.00 57.03 239 ASN A C 1
ATOM 1838 O O . ASN A 1 239 ? -3.311 28.485 -10.044 1.00 57.03 239 ASN A O 1
ATOM 1842 N N . HIS A 1 240 ? -2.033 27.476 -11.575 1.00 57.25 240 HIS A N 1
ATOM 1843 C CA . HIS A 1 240 ? -3.192 26.828 -12.198 1.00 57.25 240 HIS A CA 1
ATOM 1844 C C . HIS A 1 240 ? -3.644 25.663 -11.312 1.00 57.25 240 HIS A C 1
ATOM 1846 O O . HIS A 1 240 ? -3.037 24.595 -11.307 1.00 57.25 240 HIS A O 1
ATOM 1852 N N . GLN A 1 241 ? -4.680 25.919 -10.511 1.00 64.88 241 GLN A N 1
ATOM 1853 C CA . GLN A 1 241 ? -5.427 24.890 -9.804 1.00 64.88 241 GLN A CA 1
ATOM 1854 C C . GLN A 1 241 ? -6.160 24.071 -10.863 1.00 64.88 241 GLN A C 1
ATOM 1856 O O . GLN A 1 241 ? -7.146 24.537 -11.435 1.00 64.88 241 GLN A O 1
ATOM 1861 N N . ASP A 1 242 ? -5.641 22.882 -11.168 1.00 76.50 242 ASP A N 1
ATOM 1862 C CA . ASP A 1 242 ? -6.415 21.898 -11.912 1.00 76.50 242 ASP A CA 1
ATOM 1863 C C . ASP A 1 242 ? -7.743 21.673 -11.159 1.00 76.50 242 ASP A C 1
ATOM 1865 O O . ASP A 1 242 ? -7.777 21.607 -9.925 1.00 76.50 242 ASP A O 1
ATOM 1869 N N . GLU A 1 243 ? -8.857 21.618 -11.889 1.00 83.31 243 GLU A N 1
ATOM 1870 C CA . GLU A 1 243 ? -10.172 21.464 -11.269 1.00 83.31 243 GLU A CA 1
ATOM 1871 C C . GLU A 1 243 ? -10.311 20.037 -10.721 1.00 83.31 243 GLU A C 1
ATOM 1873 O O . GLU A 1 243 ? -10.235 19.054 -11.470 1.00 83.31 243 GLU A O 1
ATOM 1878 N N . ILE A 1 244 ? -10.501 19.918 -9.405 1.00 84.44 244 ILE A N 1
ATOM 1879 C CA . ILE A 1 244 ? -10.673 18.633 -8.721 1.00 84.44 244 ILE A CA 1
ATOM 1880 C C . ILE A 1 244 ? -12.062 18.080 -9.063 1.00 84.44 244 ILE A C 1
ATOM 1882 O O . ILE A 1 244 ? -13.085 18.625 -8.658 1.00 84.44 244 ILE A O 1
ATOM 1886 N N . ILE A 1 245 ? -12.094 16.964 -9.787 1.00 83.94 245 ILE A N 1
ATOM 1887 C CA . ILE A 1 245 ? -13.318 16.245 -10.169 1.00 83.94 245 ILE A CA 1
ATOM 1888 C C . ILE A 1 245 ? -13.831 15.431 -8.988 1.00 83.94 245 ILE A C 1
ATOM 1890 O O . ILE A 1 245 ? -15.015 15.446 -8.647 1.00 83.94 245 ILE A O 1
ATOM 1894 N N . VAL A 1 246 ? -12.908 14.658 -8.411 1.00 85.44 246 VAL A N 1
ATOM 1895 C CA . VAL A 1 246 ? -13.184 13.683 -7.366 1.00 85.44 246 VAL A CA 1
ATOM 1896 C C . VAL A 1 246 ? -12.023 13.677 -6.396 1.00 85.44 246 VAL A C 1
ATOM 1898 O O . VAL A 1 246 ? -10.891 13.410 -6.784 1.00 85.44 246 VAL A O 1
ATOM 1901 N N . GLU A 1 247 ? -12.304 13.905 -5.128 1.00 89.88 247 GLU A N 1
ATOM 1902 C CA . GLU A 1 247 ? -11.344 13.752 -4.043 1.00 89.88 247 GLU A CA 1
ATOM 1903 C C . GLU A 1 247 ? -11.845 12.661 -3.106 1.00 89.88 247 GLU A C 1
ATOM 1905 O O . GLU A 1 247 ? -12.921 12.763 -2.540 1.00 89.88 247 GLU A O 1
ATOM 1910 N N . THR A 1 248 ? -11.108 11.563 -2.992 1.00 88.44 248 THR A N 1
ATOM 1911 C CA . THR A 1 248 ? -11.445 10.446 -2.113 1.00 88.44 248 THR A CA 1
ATOM 1912 C C . THR A 1 248 ? -10.443 10.371 -0.978 1.00 88.44 248 THR A C 1
ATOM 1914 O O . THR A 1 248 ? -9.289 10.003 -1.194 1.00 88.44 248 THR A O 1
ATOM 1917 N N . ASP A 1 249 ? -10.899 10.670 0.231 1.00 90.44 249 ASP A N 1
ATOM 1918 C CA . ASP A 1 249 ? -10.137 10.484 1.458 1.00 90.44 249 ASP A CA 1
ATOM 1919 C C . ASP A 1 249 ? -10.491 9.133 2.072 1.00 90.44 249 ASP A C 1
ATOM 1921 O O . ASP A 1 249 ? -11.606 8.919 2.535 1.00 90.44 249 ASP A O 1
ATOM 1925 N N . GLU A 1 250 ? -9.545 8.200 2.090 1.00 89.69 250 GLU A N 1
ATOM 1926 C CA . GLU A 1 250 ? -9.700 6.878 2.690 1.00 89.69 250 GLU A CA 1
ATOM 1927 C C . GLU A 1 250 ? -8.841 6.757 3.951 1.00 89.69 250 GLU A C 1
ATOM 1929 O O . GLU A 1 250 ? -7.620 6.914 3.922 1.00 89.69 250 GLU A O 1
ATOM 1934 N N . ARG A 1 251 ? -9.484 6.427 5.070 1.00 90.25 251 ARG A N 1
ATOM 1935 C CA . ARG A 1 251 ? -8.851 6.094 6.345 1.00 90.25 251 ARG A CA 1
ATOM 1936 C C . ARG A 1 251 ? -9.158 4.647 6.682 1.00 90.25 251 ARG A C 1
ATOM 1938 O O . ARG A 1 251 ? -10.312 4.280 6.868 1.00 90.25 251 ARG A O 1
ATOM 1945 N N . SER A 1 252 ? -8.126 3.826 6.775 1.00 86.25 252 SER A N 1
ATOM 1946 C CA . SER A 1 252 ? -8.247 2.416 7.129 1.00 86.25 252 SER A CA 1
ATOM 1947 C C . SER A 1 252 ? -7.580 2.148 8.468 1.00 86.25 252 SER A C 1
ATOM 1949 O O . SER A 1 252 ? -6.436 2.537 8.672 1.00 86.25 252 SER A O 1
ATOM 1951 N N . LEU A 1 253 ? -8.283 1.470 9.367 1.00 88.88 253 LEU A N 1
ATOM 1952 C CA . LEU A 1 253 ? -7.774 0.965 10.634 1.00 88.88 253 LEU A CA 1
ATOM 1953 C C . LEU A 1 253 ? -7.690 -0.557 10.552 1.00 88.88 253 LEU A C 1
ATOM 1955 O O . LEU A 1 253 ? -8.701 -1.228 10.354 1.00 88.88 253 LEU A O 1
ATOM 1959 N N . VAL A 1 254 ? -6.483 -1.095 10.682 1.00 85.25 254 VAL A N 1
ATOM 1960 C CA . VAL A 1 254 ? -6.176 -2.522 10.543 1.00 85.25 254 VAL A CA 1
ATOM 1961 C C . VAL A 1 254 ? -5.851 -3.097 11.919 1.00 85.25 254 VAL A C 1
ATOM 1963 O O . VAL A 1 254 ? -4.764 -2.866 12.445 1.00 85.25 254 VAL A O 1
ATOM 1966 N N . TRP A 1 255 ? -6.767 -3.875 12.504 1.00 85.19 255 TRP A N 1
ATOM 1967 C CA . TRP A 1 255 ? -6.553 -4.525 13.800 1.00 85.19 255 TRP A CA 1
ATOM 1968 C C . TRP A 1 255 ? -6.411 -6.036 13.664 1.00 85.19 255 TRP A C 1
ATOM 1970 O O . TRP A 1 255 ? -7.361 -6.803 13.817 1.00 85.19 255 TRP A O 1
ATOM 1980 N N . THR A 1 256 ? -5.169 -6.476 13.482 1.00 82.31 256 THR A N 1
ATOM 1981 C CA . THR A 1 256 ? -4.808 -7.900 13.399 1.00 82.31 256 THR A CA 1
ATOM 1982 C C . THR A 1 256 ? -5.220 -8.702 14.636 1.00 82.31 256 THR A C 1
ATOM 1984 O O . THR A 1 256 ? -5.562 -9.870 14.511 1.00 82.31 256 THR A O 1
ATOM 1987 N N . ARG A 1 257 ? -5.246 -8.085 15.830 1.00 83.38 257 ARG A N 1
ATOM 1988 C CA . ARG A 1 257 ? -5.685 -8.752 17.073 1.00 83.38 257 ARG A CA 1
ATOM 1989 C C . ARG A 1 257 ? -7.184 -9.026 17.130 1.00 83.38 257 ARG A C 1
ATOM 1991 O O . ARG A 1 257 ? -7.584 -10.000 17.753 1.00 83.38 257 ARG A O 1
ATOM 1998 N N . VAL A 1 258 ? -7.990 -8.149 16.537 1.00 86.44 258 VAL A N 1
ATOM 1999 C CA . VAL A 1 258 ? -9.456 -8.280 16.524 1.00 86.44 258 VAL A CA 1
ATOM 2000 C C . VAL A 1 258 ? -9.906 -9.093 15.306 1.00 86.44 258 VAL A C 1
ATOM 2002 O O . VAL A 1 258 ? -11.005 -9.628 15.305 1.00 86.44 258 VAL A O 1
ATOM 2005 N N . GLY A 1 259 ? -9.045 -9.230 14.290 1.00 90.62 259 GLY A N 1
ATOM 2006 C CA . GLY A 1 259 ? -9.340 -9.985 13.073 1.00 90.62 259 GLY A CA 1
ATOM 2007 C C . GLY A 1 259 ? -10.208 -9.211 12.081 1.00 90.62 259 GLY A C 1
ATOM 2008 O O . GLY A 1 259 ? -10.853 -9.814 11.231 1.00 90.62 259 GLY A O 1
ATOM 2009 N N . TYR A 1 260 ? -10.243 -7.877 12.177 1.00 92.69 260 TYR A N 1
ATOM 2010 C CA . TYR A 1 260 ? -11.017 -7.020 11.277 1.00 92.69 260 TYR A CA 1
ATOM 2011 C C . TYR A 1 260 ? -10.271 -5.719 10.972 1.00 92.69 260 TYR A C 1
ATOM 2013 O O . TYR A 1 260 ? -9.563 -5.172 11.824 1.00 92.69 260 TYR A O 1
ATOM 2021 N N . SER A 1 261 ? -10.468 -5.194 9.763 1.00 90.81 261 SER A N 1
ATOM 2022 C CA . SER A 1 261 ? -10.204 -3.793 9.437 1.00 90.81 261 SER A CA 1
ATOM 2023 C C . SER A 1 261 ? -11.481 -3.032 9.175 1.00 90.81 261 SER A C 1
ATOM 2025 O O . SER A 1 261 ? -12.441 -3.562 8.620 1.00 90.81 261 SER A O 1
ATOM 2027 N N . ILE A 1 262 ? -11.435 -1.755 9.526 1.00 90.88 262 ILE A N 1
ATOM 2028 C CA . ILE A 1 262 ? -12.481 -0.786 9.248 1.00 90.88 262 ILE A CA 1
ATOM 2029 C C . ILE A 1 262 ? -11.883 0.263 8.318 1.00 90.88 262 ILE A C 1
ATOM 2031 O O . ILE A 1 262 ? -10.928 0.945 8.678 1.00 90.88 262 ILE A O 1
ATOM 2035 N N . SER A 1 263 ? -12.442 0.387 7.123 1.00 89.81 263 SER A N 1
ATOM 2036 C CA . SER A 1 263 ? -12.078 1.399 6.139 1.00 89.81 263 SER A CA 1
ATOM 2037 C C . SER A 1 263 ? -13.227 2.383 5.999 1.00 89.81 263 SER A C 1
ATOM 2039 O O . SER A 1 263 ? -14.338 2.012 5.629 1.00 89.81 263 SER A O 1
ATOM 2041 N N . TRP A 1 264 ? -12.961 3.644 6.299 1.00 91.25 264 TRP A N 1
ATOM 2042 C CA . TRP A 1 264 ? -13.866 4.756 6.072 1.00 91.25 264 TRP A CA 1
ATOM 2043 C C . TRP A 1 264 ? -13.336 5.575 4.902 1.00 91.25 264 TRP A C 1
ATOM 2045 O O . TRP A 1 264 ? -12.205 6.048 4.941 1.00 91.25 264 TRP A O 1
ATOM 2055 N N . SER A 1 265 ? -14.134 5.724 3.854 1.00 90.25 265 SER A N 1
ATOM 2056 C CA . SER A 1 265 ? -13.795 6.527 2.684 1.00 90.25 265 SER A CA 1
ATOM 2057 C C . SER A 1 265 ? -14.819 7.632 2.486 1.00 90.25 265 SER A C 1
ATOM 2059 O O . SER A 1 265 ? -16.018 7.361 2.507 1.00 90.25 265 SER A O 1
ATOM 2061 N N . GLN A 1 266 ? -14.360 8.847 2.233 1.00 91.12 266 GLN A N 1
ATOM 2062 C CA . GLN A 1 266 ? -15.183 10.002 1.920 1.00 91.12 266 GLN A CA 1
ATOM 2063 C C . GLN A 1 266 ? -14.845 10.465 0.505 1.00 91.12 266 GLN A C 1
ATOM 2065 O O . GLN A 1 266 ? -13.740 10.932 0.258 1.00 91.12 266 GLN A O 1
ATOM 2070 N N . SER A 1 267 ? -15.779 10.299 -0.432 1.00 89.88 267 SER A N 1
ATOM 2071 C CA . SER A 1 267 ? -15.615 10.791 -1.803 1.00 89.88 267 SER A CA 1
ATOM 2072 C C . SER A 1 267 ? -16.331 12.127 -1.968 1.00 89.88 267 SER A C 1
ATOM 2074 O O . SER A 1 267 ? -17.537 12.214 -1.751 1.00 89.88 267 SER A O 1
ATOM 2076 N N . HIS A 1 268 ? -15.589 13.146 -2.378 1.00 88.38 268 HIS A N 1
ATOM 2077 C CA . HIS A 1 268 ? -16.028 14.480 -2.752 1.00 88.38 268 HIS A CA 1
ATOM 2078 C C . HIS A 1 268 ? -16.089 14.554 -4.275 1.00 88.38 268 HIS A C 1
ATOM 2080 O O . HIS A 1 268 ? -15.083 14.824 -4.925 1.00 88.38 268 HIS A O 1
ATOM 2086 N N . SER A 1 269 ? -17.250 14.271 -4.858 1.00 84.00 269 SER A N 1
ATOM 2087 C CA . SER A 1 269 ? -17.478 14.408 -6.303 1.00 84.00 269 SER A CA 1
ATOM 2088 C C . SER A 1 269 ? -18.390 15.602 -6.552 1.00 84.00 269 SER A C 1
ATOM 2090 O O . SER A 1 269 ? -19.544 15.575 -6.114 1.00 84.00 269 SER A O 1
ATOM 2092 N N . TRP A 1 270 ? -17.882 16.643 -7.218 1.00 79.31 270 TRP A N 1
ATOM 2093 C CA . TRP A 1 270 ? -18.642 17.861 -7.554 1.00 79.31 270 TRP A CA 1
ATOM 2094 C C . TRP A 1 270 ? -19.447 18.453 -6.379 1.00 79.31 270 TRP A C 1
ATOM 2096 O O . TRP A 1 270 ? -20.616 18.804 -6.517 1.00 79.31 270 TRP A O 1
ATOM 2106 N N . GLY A 1 271 ? -18.840 18.517 -5.190 1.00 73.00 271 GLY A N 1
ATOM 2107 C CA . GLY A 1 271 ? -19.466 19.086 -3.989 1.00 73.00 271 GLY A CA 1
ATOM 2108 C C . GLY A 1 271 ? -20.361 18.133 -3.185 1.00 73.00 271 GLY A C 1
ATOM 2109 O O . GLY A 1 271 ? -20.753 18.481 -2.074 1.00 73.00 271 GLY A O 1
ATOM 2110 N N . ASN A 1 272 ? -20.633 16.917 -3.672 1.00 78.12 272 ASN A N 1
ATOM 2111 C CA . ASN A 1 272 ? -21.324 15.894 -2.886 1.00 78.12 272 ASN A CA 1
ATOM 2112 C C . ASN A 1 272 ? -20.336 15.071 -2.064 1.00 78.12 272 ASN A C 1
ATOM 2114 O O . ASN A 1 272 ? -19.325 14.606 -2.587 1.00 78.12 272 ASN A O 1
ATOM 2118 N N . ILE A 1 273 ? -20.676 14.852 -0.794 1.00 86.38 273 ILE A N 1
ATOM 2119 C CA . ILE A 1 273 ? -19.936 13.985 0.120 1.00 86.38 273 ILE A CA 1
ATOM 2120 C C . ILE A 1 273 ? -20.620 12.620 0.149 1.00 86.38 273 ILE A C 1
ATOM 2122 O O . ILE A 1 273 ? -21.748 12.495 0.623 1.00 86.38 273 ILE A O 1
ATOM 2126 N N . LEU A 1 274 ? -19.922 11.593 -0.327 1.00 85.19 274 LEU A N 1
ATOM 2127 C CA . LEU A 1 274 ? -20.367 10.205 -0.277 1.00 85.19 274 LEU A CA 1
ATOM 2128 C C . LEU A 1 274 ? -19.508 9.440 0.739 1.00 85.19 274 LEU A C 1
ATOM 2130 O O . LEU A 1 274 ? -18.403 9.001 0.396 1.00 85.19 274 LEU A O 1
ATOM 2134 N N . PRO A 1 275 ? -19.966 9.302 1.999 1.00 90.38 275 PRO A N 1
ATOM 2135 C CA . PRO A 1 275 ? -19.280 8.480 2.979 1.00 90.38 275 PRO A CA 1
ATOM 2136 C C . PRO A 1 275 ? -19.543 6.998 2.693 1.00 90.38 275 PRO A C 1
ATOM 2138 O O . PRO A 1 275 ? -20.663 6.582 2.402 1.00 90.38 275 PRO A O 1
ATOM 2141 N N . SER A 1 276 ? -18.508 6.180 2.829 1.00 88.75 276 SER A N 1
ATOM 2142 C CA . SER A 1 276 ? -18.581 4.727 2.728 1.00 88.75 276 SER A CA 1
ATOM 2143 C C . SER A 1 276 ? -17.793 4.120 3.879 1.00 88.75 276 SER A C 1
ATOM 2145 O O . SER A 1 276 ? -16.625 4.444 4.080 1.00 88.75 276 SER A O 1
ATOM 2147 N N . LEU A 1 277 ? -18.441 3.241 4.637 1.00 91.12 277 LEU A N 1
ATOM 2148 C CA . LEU A 1 277 ? -17.824 2.464 5.702 1.00 91.12 277 LEU A CA 1
ATOM 2149 C C . LEU A 1 277 ? -17.762 1.007 5.252 1.00 91.12 277 LEU A C 1
ATOM 2151 O O . LEU A 1 277 ? -18.767 0.438 4.832 1.00 91.12 277 LEU A O 1
ATOM 2155 N N . ARG A 1 278 ? -16.584 0.398 5.341 1.00 89.94 278 ARG A N 1
ATOM 2156 C CA . ARG A 1 278 ? -16.354 -0.994 4.974 1.00 89.94 278 ARG A CA 1
ATOM 2157 C C . ARG A 1 278 ? -15.665 -1.710 6.121 1.00 89.94 278 ARG A C 1
ATOM 2159 O O . ARG A 1 278 ? -14.628 -1.259 6.595 1.00 89.94 278 ARG A O 1
ATOM 2166 N N . VAL A 1 279 ? -16.216 -2.848 6.523 1.00 91.94 279 VAL A N 1
ATOM 2167 C CA . VAL A 1 279 ? -15.573 -3.762 7.469 1.00 91.94 279 VAL A CA 1
ATOM 2168 C C . VAL A 1 279 ? -15.093 -4.974 6.684 1.00 91.94 279 VAL A C 1
ATOM 2170 O O . VAL A 1 279 ? -15.873 -5.577 5.948 1.00 91.94 279 VAL A O 1
ATOM 2173 N N . THR A 1 280 ? -13.811 -5.312 6.788 1.00 93.50 280 THR A N 1
ATOM 2174 C CA . THR A 1 280 ? -13.239 -6.484 6.112 1.00 93.50 280 THR A CA 1
ATOM 2175 C C . THR A 1 280 ? -12.551 -7.401 7.117 1.00 93.50 280 THR A C 1
ATOM 2177 O O . THR A 1 280 ? -11.804 -6.898 7.959 1.00 93.50 280 THR A O 1
ATOM 2180 N N . PRO A 1 281 ? -12.745 -8.728 7.036 1.00 95.12 281 PRO A N 1
ATOM 2181 C CA . PRO A 1 281 ? -12.023 -9.666 7.886 1.00 95.12 281 PRO A CA 1
ATOM 2182 C C . PRO A 1 281 ? -10.518 -9.604 7.624 1.00 95.12 281 PRO A C 1
ATOM 2184 O O . PRO A 1 281 ? -10.085 -9.467 6.477 1.00 95.12 281 PRO A O 1
ATOM 2187 N N . ILE A 1 282 ? -9.733 -9.727 8.689 1.00 93.44 282 ILE A N 1
ATOM 2188 C CA . ILE A 1 282 ? -8.282 -9.860 8.641 1.00 93.44 282 ILE A CA 1
ATOM 2189 C C . ILE A 1 282 ? -7.901 -11.213 9.211 1.00 93.44 282 ILE A C 1
ATOM 2191 O O . ILE A 1 282 ? -8.190 -11.514 10.367 1.00 93.44 282 ILE A O 1
ATOM 2195 N N . VAL A 1 283 ? -7.179 -11.985 8.412 1.00 94.50 283 VAL A N 1
ATOM 2196 C CA . VAL A 1 283 ? -6.481 -13.184 8.863 1.00 94.50 283 VAL A CA 1
ATOM 2197 C C . VAL A 1 283 ? -5.006 -12.863 9.056 1.00 94.50 283 VAL A C 1
ATOM 2199 O O . VAL A 1 283 ? -4.472 -11.931 8.457 1.00 94.50 283 VAL A O 1
ATOM 2202 N N . ARG A 1 284 ? -4.328 -13.608 9.929 1.00 91.00 284 ARG A N 1
ATOM 2203 C CA . ARG A 1 284 ? -2.880 -13.445 10.093 1.00 91.00 284 ARG A CA 1
ATOM 2204 C C . ARG A 1 284 ? -2.167 -13.836 8.802 1.00 91.00 284 ARG A C 1
ATOM 2206 O O . ARG A 1 284 ? -1.422 -13.037 8.252 1.00 91.00 284 ARG A O 1
ATOM 2213 N N . ASP A 1 285 ? -2.493 -15.029 8.331 1.00 93.81 285 ASP A N 1
ATOM 2214 C CA . ASP A 1 285 ? -2.071 -15.618 7.072 1.00 93.81 285 ASP A CA 1
ATOM 2215 C C . ASP A 1 285 ? -3.291 -16.354 6.498 1.00 93.81 285 ASP A C 1
ATOM 2217 O O . ASP A 1 285 ? -4.186 -16.750 7.251 1.00 93.81 285 ASP A O 1
ATOM 2221 N N . PHE A 1 286 ? -3.362 -16.502 5.179 1.00 94.88 286 PHE A N 1
ATOM 2222 C CA . PHE A 1 286 ? -4.416 -17.302 4.560 1.00 94.88 286 PHE A CA 1
ATOM 2223 C C . PHE A 1 286 ? -4.155 -18.793 4.798 1.00 94.88 286 PHE A C 1
ATOM 2225 O O . PHE A 1 286 ? -3.009 -19.239 4.725 1.00 94.88 286 PHE A O 1
ATOM 2232 N N . ASP A 1 287 ? -5.219 -19.556 5.058 1.00 95.31 287 ASP A N 1
ATOM 2233 C CA . ASP A 1 287 ? -5.136 -21.010 5.208 1.00 95.31 287 ASP A CA 1
ATOM 2234 C C . ASP A 1 287 ? -4.495 -21.650 3.968 1.00 95.31 287 ASP A C 1
ATOM 2236 O O . ASP A 1 287 ? -4.749 -21.225 2.836 1.00 95.31 287 ASP A O 1
ATOM 2240 N N . SER A 1 288 ? -3.709 -22.712 4.176 1.00 95.06 288 SER A N 1
ATOM 2241 C CA . SER A 1 288 ? -3.049 -23.453 3.093 1.00 95.06 288 SER A CA 1
ATOM 2242 C C . SER A 1 288 ? -4.032 -23.885 2.013 1.00 95.06 288 SER A C 1
ATOM 2244 O O . SER A 1 288 ? -3.743 -23.704 0.838 1.00 95.06 288 SER A O 1
ATOM 2246 N N . ASP A 1 289 ? -5.213 -24.362 2.408 1.00 95.50 289 ASP A N 1
ATOM 2247 C CA . ASP A 1 289 ? -6.236 -24.849 1.481 1.00 95.50 289 ASP A CA 1
ATOM 2248 C C . ASP A 1 289 ? -6.754 -23.721 0.577 1.00 95.50 289 ASP A C 1
ATOM 2250 O O . ASP A 1 289 ? -6.987 -23.924 -0.611 1.00 95.50 289 ASP A O 1
ATOM 2254 N N . VAL A 1 290 ? -6.914 -22.507 1.122 1.00 96.25 290 VAL A N 1
ATOM 2255 C CA . VAL A 1 290 ? -7.346 -21.326 0.355 1.00 96.25 290 VAL A CA 1
ATOM 2256 C C . VAL A 1 290 ? -6.263 -20.941 -0.647 1.00 96.25 290 VAL A C 1
ATOM 2258 O O . VAL A 1 290 ? -6.562 -20.666 -1.810 1.00 96.25 290 VAL A O 1
ATOM 2261 N N . LEU A 1 291 ? -5.003 -20.924 -0.203 1.00 96.31 291 LEU A N 1
ATOM 2262 C CA . LEU A 1 291 ? -3.867 -20.612 -1.064 1.00 96.31 291 LEU A CA 1
ATOM 2263 C C . LEU A 1 291 ? -3.703 -21.651 -2.173 1.00 96.31 291 LEU A C 1
ATOM 2265 O O . LEU A 1 291 ? -3.509 -21.265 -3.319 1.00 96.31 291 LEU A O 1
ATOM 2269 N N . GLU A 1 292 ? -3.834 -22.938 -1.857 1.00 96.50 292 GLU A N 1
ATOM 2270 C CA . GLU A 1 292 ? -3.777 -24.037 -2.822 1.00 96.50 292 GLU A CA 1
ATOM 2271 C C . GLU A 1 292 ? -4.921 -23.949 -3.837 1.00 96.50 292 GLU A C 1
ATOM 2273 O O . GLU A 1 292 ? -4.684 -24.043 -5.038 1.00 96.50 292 GLU A O 1
ATOM 2278 N N . THR A 1 293 ? -6.139 -23.640 -3.382 1.00 97.00 293 THR A N 1
ATOM 2279 C CA . THR A 1 293 ? -7.293 -23.415 -4.267 1.00 97.00 293 THR A CA 1
ATOM 2280 C C . THR A 1 293 ? -7.023 -22.278 -5.259 1.00 97.00 293 THR A C 1
ATOM 2282 O O . THR A 1 293 ? -7.280 -22.410 -6.458 1.00 97.00 293 THR A O 1
ATOM 2285 N N . ILE A 1 294 ? -6.462 -21.160 -4.776 1.00 96.38 294 ILE A N 1
ATOM 2286 C CA . ILE A 1 294 ? -6.061 -20.041 -5.637 1.00 96.38 294 ILE A CA 1
ATOM 2287 C C . ILE A 1 294 ? -4.929 -20.474 -6.570 1.00 96.38 294 ILE A C 1
ATOM 2289 O O . ILE A 1 294 ? -5.000 -20.186 -7.757 1.00 96.38 294 ILE A O 1
ATOM 2293 N N . TYR A 1 295 ? -3.914 -21.187 -6.080 1.00 94.06 295 TYR A N 1
ATOM 2294 C CA . TYR A 1 295 ? -2.782 -21.661 -6.886 1.00 94.06 295 TYR A CA 1
ATOM 2295 C C . TYR A 1 295 ? -3.204 -22.596 -8.013 1.00 94.06 295 TYR A C 1
ATOM 2297 O O . TYR A 1 295 ? -2.628 -22.530 -9.097 1.00 94.06 295 TYR A O 1
ATOM 2305 N N . ASN A 1 296 ? -4.222 -23.415 -7.779 1.00 94.62 296 ASN A N 1
ATOM 2306 C CA . ASN A 1 296 ? -4.783 -24.315 -8.778 1.00 94.62 296 ASN A CA 1
ATOM 2307 C C . ASN A 1 296 ? -5.713 -23.591 -9.765 1.00 94.62 296 ASN A C 1
ATOM 2309 O O . ASN A 1 296 ? -6.093 -24.173 -10.777 1.00 94.62 296 ASN A O 1
ATOM 2313 N N . GLY A 1 297 ? -6.089 -22.336 -9.489 1.00 92.31 297 GLY A N 1
ATOM 2314 C CA . GLY A 1 297 ? -7.009 -21.563 -10.325 1.00 92.31 297 GLY A CA 1
ATOM 2315 C C . GLY A 1 297 ? -8.458 -22.057 -10.275 1.00 92.31 297 GLY A C 1
ATOM 2316 O O . GLY A 1 297 ? -9.251 -21.716 -11.151 1.00 92.31 297 GLY A O 1
ATOM 2317 N N . SER A 1 298 ? -8.827 -22.862 -9.271 1.00 95.81 298 SER A N 1
ATOM 2318 C CA . SER A 1 298 ? -10.153 -23.484 -9.189 1.00 95.81 298 SER A CA 1
ATOM 2319 C C . SER A 1 298 ? -11.200 -22.484 -8.689 1.00 95.81 298 SER A C 1
ATOM 2321 O O . SER A 1 298 ? -11.437 -22.317 -7.491 1.00 95.81 298 SER A O 1
ATOM 2323 N N . VAL A 1 299 ? -11.849 -21.795 -9.631 1.00 97.62 299 VAL A N 1
ATOM 2324 C CA . VAL A 1 299 ? -12.932 -20.834 -9.352 1.00 97.62 299 VAL A CA 1
ATOM 2325 C C . VAL A 1 299 ? -14.082 -21.499 -8.585 1.00 97.62 299 VAL A C 1
ATOM 2327 O O . VAL A 1 299 ? -14.619 -20.907 -7.653 1.00 97.62 299 VAL A O 1
ATOM 2330 N N . GLN A 1 300 ? -14.434 -22.738 -8.940 1.00 98.00 300 GLN A N 1
ATOM 2331 C CA . GLN A 1 300 ? -15.550 -23.470 -8.330 1.00 98.00 300 GLN A CA 1
ATOM 2332 C C . GLN A 1 300 ? -15.280 -23.813 -6.863 1.00 98.00 300 GLN A C 1
ATOM 2334 O O . GLN A 1 300 ? -16.133 -23.569 -6.012 1.00 98.00 300 GLN A O 1
ATOM 2339 N N . GLU A 1 301 ? -14.089 -24.327 -6.549 1.00 97.81 301 GLU A N 1
ATOM 2340 C CA . GLU A 1 301 ? -13.692 -24.602 -5.164 1.00 97.81 301 GLU A CA 1
ATOM 2341 C C . GLU A 1 301 ? -13.651 -23.309 -4.345 1.00 97.81 301 GLU A C 1
ATOM 2343 O O . GLU A 1 301 ? -14.189 -23.261 -3.241 1.00 97.81 301 GLU A O 1
ATOM 2348 N N . LEU A 1 302 ? -13.115 -22.217 -4.901 1.00 97.69 302 LEU A N 1
ATOM 2349 C CA . LEU A 1 302 ? -13.073 -20.939 -4.192 1.00 97.69 302 LEU A CA 1
ATOM 2350 C C . LEU A 1 302 ? -14.482 -20.378 -3.919 1.00 97.69 302 LEU A C 1
ATOM 2352 O O . LEU A 1 302 ? -14.744 -19.866 -2.831 1.00 97.69 302 LEU A O 1
ATOM 2356 N N . GLN A 1 303 ? -15.418 -20.529 -4.861 1.00 97.94 303 GLN A N 1
ATOM 2357 C CA . GLN A 1 303 ? -16.832 -20.187 -4.655 1.00 97.94 303 GLN A CA 1
ATOM 2358 C C . GLN A 1 303 ? -17.496 -21.064 -3.588 1.00 97.94 303 GLN A C 1
ATOM 2360 O O . GLN A 1 303 ? -18.301 -20.564 -2.796 1.00 97.94 303 GLN A O 1
ATOM 2365 N N . GLN A 1 304 ? -17.155 -22.354 -3.526 1.00 97.75 304 GLN A N 1
ATOM 2366 C CA . GLN A 1 304 ? -17.625 -23.243 -2.461 1.00 97.75 304 GLN A CA 1
ATOM 2367 C C . GLN A 1 304 ? -17.098 -22.791 -1.095 1.00 97.75 304 GLN A C 1
ATOM 2369 O O . GLN A 1 304 ? -17.880 -22.736 -0.148 1.00 97.75 304 GLN A O 1
ATOM 2374 N N . LEU A 1 305 ? -15.829 -22.376 -1.001 1.00 97.38 305 LEU A N 1
ATOM 2375 C CA . LEU A 1 305 ? -15.246 -21.828 0.231 1.00 97.38 305 LEU A CA 1
ATOM 2376 C C . LEU A 1 305 ? -15.933 -20.531 0.690 1.00 97.38 305 LEU A C 1
ATOM 2378 O O . LEU A 1 305 ? -16.089 -20.309 1.895 1.00 97.38 305 LEU A O 1
ATOM 2382 N N . PHE A 1 306 ? -16.368 -19.686 -0.251 1.00 97.19 306 PHE A N 1
ATOM 2383 C CA . PHE A 1 306 ? -17.181 -18.506 0.061 1.00 97.19 306 PHE A CA 1
ATOM 2384 C C . PHE A 1 306 ? -18.578 -18.890 0.546 1.00 97.19 306 PHE A C 1
ATOM 2386 O O . PHE A 1 306 ? -19.055 -18.358 1.547 1.00 97.19 306 PHE A O 1
ATOM 2393 N N . THR A 1 307 ? -19.221 -19.844 -0.128 1.00 97.06 307 THR A N 1
ATOM 2394 C CA . THR A 1 307 ? -20.582 -20.297 0.200 1.00 97.06 307 THR A CA 1
ATOM 2395 C C . THR A 1 307 ? -20.630 -21.018 1.546 1.00 97.06 307 THR A C 1
ATOM 2397 O O . THR A 1 307 ? -21.589 -20.865 2.297 1.00 97.06 307 THR A O 1
ATOM 2400 N N . SER A 1 308 ? -19.577 -21.761 1.893 1.00 97.12 308 SER A N 1
ATOM 2401 C CA . SER A 1 308 ? -19.456 -22.428 3.190 1.00 97.12 308 SER A CA 1
ATOM 2402 C C . SER A 1 308 ? -19.135 -21.463 4.336 1.00 97.12 308 SER A C 1
ATOM 2404 O O . SER A 1 308 ? -19.106 -21.885 5.490 1.00 97.12 308 SER A O 1
ATOM 2406 N N . GLY A 1 309 ? -18.822 -20.197 4.038 1.00 95.44 309 GLY A N 1
ATOM 2407 C CA . GLY A 1 309 ? -18.400 -19.204 5.023 1.00 95.44 309 GLY A CA 1
ATOM 2408 C C . GLY A 1 309 ? -17.005 -19.443 5.609 1.00 95.44 309 GLY A C 1
ATOM 2409 O O . GLY A 1 309 ? -16.662 -18.799 6.598 1.00 95.44 309 GLY A O 1
ATOM 2410 N N . LYS A 1 310 ? -16.184 -20.336 5.023 1.00 95.56 310 LYS A N 1
ATOM 2411 C CA . LYS A 1 310 ? -14.807 -20.582 5.507 1.00 95.56 310 LYS A CA 1
ATOM 2412 C C . LYS A 1 310 ? -13.940 -19.340 5.301 1.00 95.56 310 LYS A C 1
ATOM 2414 O O . LYS A 1 310 ? -13.079 -19.034 6.119 1.00 95.56 310 LYS A O 1
ATOM 2419 N N . ILE A 1 311 ? -14.186 -18.609 4.215 1.00 96.81 311 ILE A N 1
ATOM 2420 C CA . ILE A 1 311 ? -13.505 -17.355 3.914 1.00 96.81 311 ILE A CA 1
ATOM 2421 C C . ILE A 1 311 ? -14.459 -16.357 3.259 1.00 96.81 311 ILE A C 1
ATOM 2423 O O . ILE A 1 311 ? -15.378 -16.730 2.538 1.00 96.81 311 ILE A O 1
ATOM 2427 N N . HIS A 1 312 ? -14.238 -15.069 3.507 1.00 96.38 312 HIS A N 1
ATOM 2428 C CA . HIS A 1 312 ? -14.990 -13.990 2.883 1.00 96.38 312 HIS A CA 1
ATOM 2429 C C . HIS A 1 312 ? -14.222 -13.440 1.659 1.00 96.38 312 HIS A C 1
ATOM 2431 O O . HIS A 1 312 ? -13.001 -13.288 1.737 1.00 96.38 312 HIS A O 1
ATOM 2437 N N . PRO A 1 313 ? -14.882 -13.050 0.548 1.00 96.31 313 PRO A N 1
ATOM 2438 C CA . PRO A 1 313 ? -14.192 -12.544 -0.653 1.00 96.31 313 PRO A CA 1
ATOM 2439 C C . PRO A 1 313 ? -13.315 -11.308 -0.403 1.00 96.31 313 PRO A C 1
ATOM 2441 O O . PRO A 1 313 ? -12.328 -11.062 -1.094 1.00 96.31 313 PRO A O 1
ATOM 2444 N N . TYR A 1 314 ? -13.680 -10.524 0.613 1.00 94.88 314 TYR A N 1
ATOM 2445 C CA . TYR A 1 314 ? -12.976 -9.307 1.019 1.00 94.88 314 TYR A CA 1
ATOM 2446 C C . TYR A 1 314 ? -11.947 -9.536 2.132 1.00 94.88 314 TYR A C 1
ATOM 2448 O O . TYR A 1 314 ? -11.411 -8.555 2.651 1.00 94.88 314 TYR A O 1
ATOM 2456 N N . THR A 1 315 ? -11.689 -10.788 2.526 1.00 95.12 315 THR A N 1
ATOM 2457 C CA . THR A 1 315 ? -10.668 -11.101 3.528 1.00 95.12 315 THR A CA 1
ATOM 2458 C C . THR A 1 315 ? -9.303 -10.588 3.073 1.00 95.12 315 THR A C 1
ATOM 2460 O O . THR A 1 315 ? -8.937 -10.665 1.895 1.00 95.12 315 THR A O 1
ATOM 2463 N N . ARG A 1 316 ? -8.557 -10.042 4.031 1.00 93.75 316 ARG A N 1
ATOM 2464 C CA . ARG A 1 316 ? -7.186 -9.566 3.861 1.00 93.75 316 ARG A CA 1
ATOM 2465 C C . ARG A 1 316 ? -6.260 -10.266 4.843 1.00 93.75 316 ARG A C 1
ATOM 2467 O O . ARG A 1 316 ? -6.711 -10.693 5.902 1.00 93.75 316 ARG A O 1
ATOM 2474 N N . ASP A 1 317 ? -4.981 -10.355 4.517 1.00 92.25 317 ASP A N 1
ATOM 2475 C CA . ASP A 1 317 ? -3.974 -10.771 5.493 1.00 92.25 317 ASP A CA 1
ATOM 2476 C C . ASP A 1 317 ? -3.520 -9.612 6.402 1.00 92.25 317 ASP A C 1
ATOM 2478 O O . ASP A 1 317 ? -3.984 -8.470 6.297 1.00 92.25 317 ASP A O 1
ATOM 2482 N N . GLN A 1 318 ? -2.568 -9.897 7.292 1.00 88.25 318 GLN A N 1
ATOM 2483 C CA . GLN A 1 318 ? -1.973 -8.923 8.208 1.00 88.25 318 GLN A CA 1
ATOM 2484 C C . GLN A 1 318 ? -1.176 -7.802 7.519 1.00 88.25 318 GLN A C 1
ATOM 2486 O O . GLN A 1 318 ? -0.976 -6.739 8.113 1.00 88.25 318 GLN A O 1
ATOM 2491 N N . TRP A 1 319 ? -0.716 -8.010 6.282 1.00 86.00 319 TRP A N 1
ATOM 2492 C CA . TRP A 1 319 ? -0.062 -6.976 5.472 1.00 86.00 319 TRP A CA 1
ATOM 2493 C C . TRP A 1 319 ? -1.079 -6.121 4.711 1.00 86.00 319 TRP A C 1
ATOM 2495 O O . TRP A 1 319 ? -0.737 -5.036 4.228 1.00 86.00 319 TRP A O 1
ATOM 2505 N N . GLY A 1 320 ? -2.328 -6.584 4.682 1.00 88.31 320 GLY A N 1
ATOM 2506 C CA . GLY A 1 320 ? -3.476 -6.010 4.013 1.00 88.31 320 GLY A CA 1
ATOM 2507 C C . GLY A 1 320 ? -3.743 -6.632 2.646 1.00 88.31 320 GLY A C 1
ATOM 2508 O O . GLY A 1 320 ? -4.733 -6.255 2.024 1.00 88.31 320 GLY A O 1
ATOM 2509 N N . GLN A 1 321 ? -2.927 -7.561 2.142 1.00 90.94 321 GLN A N 1
ATOM 2510 C CA . GLN A 1 321 ? -3.141 -8.140 0.814 1.00 90.94 321 GLN A CA 1
ATOM 2511 C C . GLN A 1 321 ? -4.489 -8.866 0.779 1.00 90.94 321 GLN A C 1
ATOM 2513 O O . GLN A 1 321 ? -4.832 -9.635 1.673 1.00 90.94 321 GLN A O 1
ATOM 2518 N N . SER A 1 322 ? -5.288 -8.568 -0.242 1.00 94.19 322 SER A N 1
ATOM 2519 C CA . SER A 1 322 ? -6.556 -9.262 -0.477 1.00 94.19 322 SER A CA 1
ATOM 2520 C C . SER A 1 322 ? -6.331 -10.553 -1.258 1.00 94.19 322 SER A C 1
ATOM 2522 O O . SER A 1 322 ? -5.298 -10.719 -1.908 1.00 94.19 322 SER A O 1
ATOM 2524 N N . LEU A 1 323 ? -7.350 -11.413 -1.310 1.00 96.06 323 LEU A N 1
ATOM 2525 C CA . LEU A 1 323 ? -7.361 -12.575 -2.208 1.00 96.06 323 LEU A CA 1
ATOM 2526 C C . LEU A 1 323 ? -7.051 -12.195 -3.665 1.00 96.06 323 LEU A C 1
ATOM 2528 O O . LEU A 1 323 ? -6.422 -12.965 -4.383 1.00 96.06 323 LEU A O 1
ATOM 2532 N N . LEU A 1 324 ? -7.428 -10.981 -4.087 1.00 96.06 324 LEU A N 1
ATOM 2533 C CA . LEU A 1 324 ? -7.147 -10.477 -5.430 1.00 96.06 324 LEU A CA 1
ATOM 2534 C C . LEU A 1 324 ? -5.651 -10.202 -5.644 1.00 96.06 324 LEU A C 1
ATOM 2536 O O . LEU A 1 324 ? -5.149 -10.462 -6.732 1.00 96.06 324 LEU A O 1
ATOM 2540 N N . HIS A 1 325 ? -4.928 -9.733 -4.621 1.00 93.69 325 HIS A N 1
ATOM 2541 C CA . HIS A 1 325 ? -3.471 -9.577 -4.697 1.00 93.69 325 HIS A CA 1
ATOM 2542 C C . HIS A 1 325 ? -2.782 -10.933 -4.847 1.00 93.69 325 HIS A C 1
ATOM 2544 O O . HIS A 1 325 ? -1.865 -11.054 -5.650 1.00 93.69 325 HIS A O 1
ATOM 2550 N N . ILE A 1 326 ? -3.250 -11.951 -4.121 1.00 94.56 326 ILE A N 1
ATOM 2551 C CA . ILE A 1 326 ? -2.684 -13.305 -4.178 1.00 94.56 326 ILE A CA 1
ATOM 2552 C C . ILE A 1 3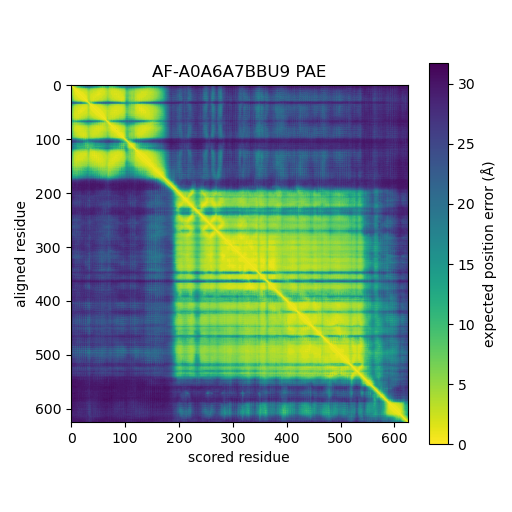26 ? -2.992 -13.959 -5.523 1.00 94.56 326 ILE A C 1
ATOM 2554 O O . ILE A 1 326 ? -2.094 -14.480 -6.170 1.00 94.56 326 ILE A O 1
ATOM 2558 N N . ALA A 1 327 ? -4.236 -13.887 -5.997 1.00 95.75 327 ALA A N 1
ATOM 2559 C CA . ALA A 1 327 ? -4.595 -14.396 -7.319 1.00 95.75 327 ALA A CA 1
ATOM 2560 C C . ALA A 1 327 ? -3.779 -13.715 -8.432 1.00 95.75 327 ALA A C 1
ATOM 2562 O O . ALA A 1 327 ? -3.298 -14.381 -9.349 1.00 95.75 327 ALA A O 1
ATOM 2563 N N . ALA A 1 328 ? -3.565 -12.401 -8.308 1.00 94.06 328 ALA A N 1
ATOM 2564 C CA . ALA A 1 328 ? -2.723 -11.636 -9.214 1.00 94.06 328 ALA A CA 1
ATOM 2565 C C . ALA A 1 328 ? -1.264 -12.110 -9.164 1.00 94.06 328 ALA A C 1
ATOM 2567 O O . ALA A 1 328 ? -0.691 -12.418 -10.205 1.00 94.06 328 ALA A O 1
ATOM 2568 N N . GLU A 1 329 ? -0.699 -12.247 -7.961 1.00 91.75 329 GLU A N 1
ATOM 2569 C CA . GLU A 1 329 ? 0.652 -12.765 -7.716 1.00 91.75 329 GLU A CA 1
ATOM 2570 C C . GLU A 1 329 ? 0.885 -14.128 -8.381 1.00 91.75 329 GLU A C 1
ATOM 2572 O O . GLU A 1 329 ? 1.965 -14.412 -8.890 1.00 91.75 329 GLU A O 1
ATOM 2577 N N . LYS A 1 330 ? -0.145 -14.975 -8.401 1.00 92.50 330 LYS A N 1
ATOM 2578 C CA . LYS A 1 330 ? -0.075 -16.349 -8.915 1.00 92.50 330 LYS A CA 1
ATOM 2579 C C . LYS A 1 330 ? -0.545 -16.483 -10.348 1.00 92.50 330 LYS A C 1
ATOM 2581 O O . LYS A 1 330 ? -0.646 -17.601 -10.840 1.00 92.50 330 LYS A O 1
ATOM 2586 N N . CYS A 1 331 ? 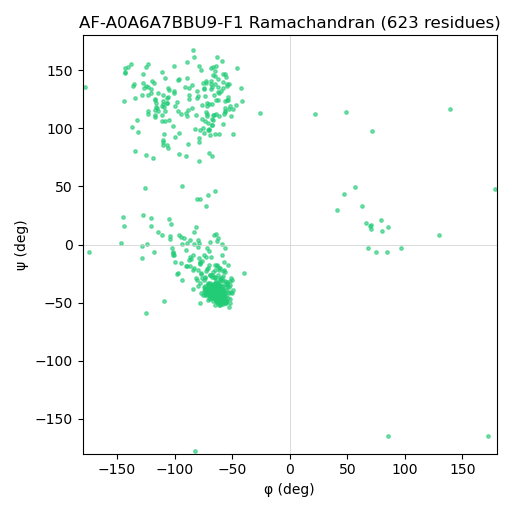-0.788 -15.355 -11.013 1.00 93.19 331 CYS A N 1
ATOM 2587 C CA . CYS A 1 331 ? -1.195 -15.304 -12.407 1.00 93.19 331 CYS A CA 1
ATOM 2588 C C . CYS A 1 331 ? -2.478 -16.105 -12.673 1.00 93.19 331 CYS A C 1
ATOM 2590 O O . CYS A 1 331 ? -2.518 -16.913 -13.592 1.00 93.19 331 CYS A O 1
ATOM 2592 N N . GLN A 1 332 ? -3.522 -15.895 -11.866 1.00 95.81 332 GLN A N 1
ATOM 2593 C CA . GLN A 1 332 ? -4.791 -16.622 -11.971 1.00 95.81 332 GLN A CA 1
ATOM 2594 C C . GLN A 1 332 ? -5.891 -15.725 -12.553 1.00 95.81 332 GLN A C 1
ATOM 2596 O O . GLN A 1 332 ? -6.614 -15.075 -11.792 1.00 95.81 332 GLN A O 1
ATOM 2601 N N . PRO A 1 333 ? -6.014 -15.617 -13.894 1.00 95.75 333 PRO A N 1
ATOM 2602 C CA . PRO A 1 333 ? -6.917 -14.660 -14.536 1.00 95.75 333 PRO A CA 1
ATOM 2603 C C . PRO A 1 333 ? -8.377 -14.860 -14.143 1.00 95.75 333 PRO A C 1
ATOM 2605 O O . PRO A 1 333 ? -9.046 -13.885 -13.808 1.00 95.75 333 PRO A O 1
ATOM 2608 N N . ASP A 1 334 ? -8.844 -16.107 -14.128 1.00 97.19 334 ASP A N 1
ATOM 2609 C CA . ASP A 1 334 ? -10.248 -16.431 -13.874 1.00 97.19 334 ASP A CA 1
ATOM 2610 C C . ASP A 1 334 ? -10.632 -16.116 -12.422 1.00 97.19 334 ASP A C 1
ATOM 2612 O O . ASP A 1 334 ? -11.683 -15.533 -12.151 1.00 97.19 334 ASP A O 1
ATOM 2616 N N . VAL A 1 335 ? -9.725 -16.396 -11.479 1.00 97.62 335 VAL A N 1
ATOM 2617 C CA . VAL A 1 335 ? -9.894 -16.034 -10.066 1.00 97.62 335 VAL A CA 1
ATOM 2618 C C . VAL A 1 335 ? -9.880 -14.515 -9.888 1.00 97.62 335 VAL A C 1
ATOM 2620 O O . VAL A 1 335 ? -10.738 -13.974 -9.188 1.00 97.62 335 VAL A O 1
ATOM 2623 N N . CYS A 1 336 ? -8.957 -13.798 -10.542 1.00 96.88 336 CYS A N 1
ATOM 2624 C CA . CYS A 1 336 ? -8.949 -12.334 -10.533 1.00 96.88 336 CYS A CA 1
ATOM 2625 C C . CYS A 1 336 ? -10.261 -11.761 -11.082 1.00 96.88 336 CYS A C 1
ATOM 2627 O O . CYS A 1 336 ? -10.833 -10.859 -10.472 1.00 96.88 336 CYS A O 1
ATOM 2629 N N . GLN A 1 337 ? -10.750 -12.293 -12.204 1.00 96.44 337 GLN A N 1
ATOM 2630 C CA . GLN A 1 337 ? -11.989 -11.851 -12.837 1.00 96.44 337 GLN A CA 1
ATOM 2631 C C . GLN A 1 337 ? -13.185 -12.073 -11.912 1.00 96.44 337 GLN A C 1
ATOM 2633 O O . GLN A 1 337 ? -13.969 -11.150 -11.700 1.00 96.44 337 GLN A O 1
ATOM 2638 N N . MET A 1 338 ? -13.290 -13.258 -11.309 1.00 97.25 338 MET A N 1
ATOM 2639 C CA . MET A 1 338 ? -14.337 -13.570 -10.341 1.00 97.25 338 MET A CA 1
ATOM 2640 C C . MET A 1 338 ? -14.288 -12.621 -9.131 1.00 97.25 338 MET A C 1
ATOM 2642 O O . MET A 1 338 ? -15.309 -12.063 -8.738 1.00 97.25 338 MET A O 1
ATOM 2646 N N . LEU A 1 339 ? -13.113 -12.385 -8.539 1.00 96.81 339 LEU A N 1
ATOM 2647 C CA . LEU A 1 339 ? -12.974 -11.487 -7.384 1.00 96.81 339 LEU A CA 1
ATOM 2648 C C . LEU A 1 339 ? -13.339 -10.034 -7.728 1.00 96.81 339 LEU A C 1
ATOM 2650 O O . LEU A 1 339 ? -13.983 -9.354 -6.926 1.00 96.81 339 LEU A O 1
ATOM 2654 N N . LEU A 1 340 ? -12.984 -9.569 -8.928 1.00 94.62 340 LEU A N 1
ATOM 2655 C CA . LEU A 1 340 ? -13.418 -8.266 -9.434 1.00 94.62 340 LEU A CA 1
ATOM 2656 C C . LEU A 1 340 ? -14.945 -8.211 -9.612 1.00 94.62 340 LEU A C 1
ATOM 2658 O O . LEU A 1 340 ? -15.555 -7.216 -9.227 1.00 94.62 340 LEU A O 1
ATOM 2662 N N . GLN A 1 341 ? -15.577 -9.283 -10.108 1.00 94.19 341 GLN A N 1
ATOM 2663 C CA . GLN A 1 341 ? -17.041 -9.392 -10.207 1.00 94.19 341 GLN A CA 1
ATOM 2664 C C . GLN A 1 341 ? -17.730 -9.362 -8.834 1.00 94.19 341 GLN A C 1
ATOM 2666 O O . GLN A 1 341 ? -18.806 -8.783 -8.709 1.00 94.19 341 GLN A O 1
ATOM 2671 N N . TYR A 1 342 ? -17.096 -9.902 -7.788 1.00 94.19 342 TYR A N 1
ATOM 2672 C CA . TYR A 1 342 ? -17.573 -9.775 -6.404 1.00 94.19 342 TYR A CA 1
ATOM 2673 C C . TYR A 1 342 ? -17.438 -8.356 -5.826 1.00 94.19 342 TYR A C 1
ATOM 2675 O O . TYR A 1 342 ? -17.900 -8.122 -4.709 1.00 94.19 342 TYR A O 1
ATOM 2683 N N . GLY A 1 343 ? -16.816 -7.410 -6.541 1.00 92.44 343 GLY A N 1
ATOM 2684 C CA . GLY A 1 343 ? -16.604 -6.031 -6.091 1.00 92.44 343 GLY A CA 1
ATOM 2685 C C . GLY A 1 343 ? -15.351 -5.833 -5.230 1.00 92.44 343 GLY A C 1
ATOM 2686 O O . GLY A 1 343 ? -15.204 -4.800 -4.558 1.00 92.44 343 GLY A O 1
ATOM 2687 N N . VAL A 1 344 ? -14.426 -6.802 -5.227 1.00 92.44 344 VAL A N 1
ATOM 2688 C CA . VAL A 1 344 ? -13.147 -6.669 -4.522 1.00 92.44 344 VAL A CA 1
ATOM 2689 C C . VAL A 1 344 ? -12.307 -5.601 -5.221 1.00 92.44 344 VAL A C 1
ATOM 2691 O O . VAL A 1 344 ? -11.784 -5.801 -6.312 1.00 92.44 344 VAL A O 1
ATOM 2694 N N . LYS A 1 345 ? -12.173 -4.443 -4.569 1.00 87.62 345 LYS A N 1
ATOM 2695 C CA . LYS A 1 345 ? -11.380 -3.318 -5.082 1.00 87.62 345 LYS A CA 1
ATOM 2696 C C . LYS A 1 345 ? -9.891 -3.662 -5.132 1.00 87.62 345 LYS A C 1
ATOM 2698 O O . LYS A 1 345 ? -9.369 -4.307 -4.220 1.00 87.62 345 LYS A O 1
ATOM 2703 N N . SER A 1 346 ? -9.199 -3.120 -6.130 1.00 80.94 346 SER A N 1
ATOM 2704 C CA . SER A 1 346 ? -7.753 -3.269 -6.337 1.00 80.94 346 SER A CA 1
ATOM 2705 C C . SER A 1 346 ? -6.872 -2.375 -5.464 1.00 80.94 346 SER A C 1
ATOM 2707 O O . SER A 1 346 ? -5.656 -2.360 -5.644 1.00 80.94 346 SER A O 1
ATOM 2709 N N . GLY A 1 347 ? -7.481 -1.612 -4.552 1.00 75.44 347 GLY A N 1
ATOM 2710 C CA . GLY A 1 347 ? -6.801 -0.544 -3.831 1.00 75.44 347 GLY A CA 1
ATOM 2711 C C . GLY A 1 347 ? -5.574 -1.007 -3.041 1.00 75.44 347 GLY A C 1
ATOM 2712 O O . GLY A 1 347 ? -5.555 -2.104 -2.482 1.00 75.44 347 GLY A O 1
ATOM 2713 N N . LEU A 1 348 ? -4.585 -0.111 -2.957 1.00 62.56 348 LEU A N 1
ATOM 2714 C CA . LEU A 1 348 ? -3.346 -0.219 -2.177 1.00 62.56 348 LEU A CA 1
ATOM 2715 C C . LEU A 1 348 ? -3.592 -0.631 -0.721 1.00 62.56 348 LEU A C 1
ATOM 2717 O O . LEU A 1 348 ? -3.822 0.202 0.156 1.00 62.56 348 LEU A O 1
ATOM 2721 N N . SER A 1 349 ? -3.490 -1.921 -0.436 1.00 63.12 349 SER A N 1
ATOM 2722 C CA . SER A 1 349 ? -3.671 -2.432 0.917 1.00 63.12 349 SER A CA 1
ATOM 2723 C C . SER A 1 349 ? -2.357 -2.752 1.625 1.00 63.12 349 SER A C 1
ATOM 2725 O O . SER A 1 349 ? -2.382 -2.969 2.829 1.00 63.12 349 SER A O 1
ATOM 2727 N N . SER A 1 350 ? -1.209 -2.682 0.941 1.00 63.97 350 SER A N 1
ATOM 2728 C CA . SER A 1 350 ? 0.136 -2.938 1.500 1.00 63.97 350 SER A CA 1
ATOM 2729 C C . SER A 1 350 ? 1.236 -2.029 0.923 1.00 63.97 350 SER A C 1
ATOM 2731 O O . SER A 1 350 ? 2.422 -2.336 1.021 1.00 63.97 350 SER A O 1
ATOM 2733 N N . GLY A 1 351 ? 0.860 -0.931 0.257 1.00 72.38 351 GLY A N 1
ATOM 2734 C CA . GLY A 1 351 ? 1.787 -0.147 -0.574 1.00 72.38 351 GLY A CA 1
ATOM 2735 C C . GLY A 1 351 ? 2.131 -0.820 -1.911 1.00 72.38 351 GLY A C 1
ATOM 2736 O O . GLY A 1 351 ? 2.751 -0.196 -2.765 1.00 72.38 351 GLY A O 1
ATOM 2737 N N . THR A 1 352 ? 1.673 -2.058 -2.120 1.00 79.12 352 THR A N 1
ATOM 2738 C CA . THR A 1 352 ? 1.726 -2.769 -3.401 1.00 79.12 352 THR A CA 1
ATOM 2739 C C . THR A 1 352 ? 0.323 -2.793 -3.998 1.00 79.12 352 THR A C 1
ATOM 2741 O O . THR A 1 352 ? -0.646 -3.030 -3.279 1.00 79.12 352 THR A O 1
ATOM 2744 N N . THR A 1 353 ? 0.199 -2.493 -5.289 1.00 86.12 353 THR A N 1
ATOM 2745 C CA . THR A 1 353 ? -1.076 -2.577 -6.019 1.00 86.12 353 THR A CA 1
ATOM 2746 C C . THR A 1 353 ? -1.316 -4.012 -6.475 1.00 86.12 353 THR A C 1
ATOM 2748 O O . THR A 1 353 ? -0.371 -4.790 -6.602 1.00 86.12 353 THR A O 1
ATOM 2751 N N . VAL A 1 354 ? -2.556 -4.369 -6.805 1.00 90.38 354 VAL A N 1
ATOM 2752 C CA . VAL A 1 354 ? -2.851 -5.691 -7.383 1.00 90.38 354 VAL A CA 1
ATOM 2753 C C . VAL A 1 354 ? -2.075 -5.927 -8.681 1.00 90.38 354 VAL A C 1
ATOM 2755 O O . VAL A 1 354 ? -1.514 -7.006 -8.868 1.00 90.38 354 VAL A O 1
ATOM 2758 N N . LEU A 1 355 ? -1.988 -4.925 -9.565 1.00 87.50 355 LEU A N 1
ATOM 2759 C CA . LEU A 1 355 ? -1.192 -5.078 -10.783 1.00 87.50 355 LEU A CA 1
ATOM 2760 C C . LEU A 1 355 ? 0.286 -5.240 -10.455 1.00 87.50 355 LEU A C 1
ATOM 2762 O O . LEU A 1 355 ? 0.968 -6.023 -11.094 1.00 87.50 355 LEU A O 1
ATOM 2766 N N . MET A 1 356 ? 0.777 -4.547 -9.435 1.00 82.56 356 MET A N 1
ATOM 2767 C CA . MET A 1 356 ? 2.155 -4.685 -8.986 1.00 82.56 356 MET A CA 1
ATOM 2768 C C . MET A 1 356 ? 2.432 -6.069 -8.420 1.00 82.56 356 MET A C 1
ATOM 2770 O O . MET A 1 356 ? 3.499 -6.606 -8.689 1.00 82.56 356 MET A O 1
ATOM 2774 N N . SER A 1 357 ? 1.484 -6.671 -7.701 1.00 87.25 357 SER A N 1
ATOM 2775 C CA . SER A 1 357 ? 1.569 -8.071 -7.279 1.00 87.25 357 SER A CA 1
ATOM 2776 C C . SER A 1 357 ? 1.631 -9.007 -8.482 1.00 87.25 357 SER A C 1
ATOM 2778 O O . SER A 1 357 ? 2.517 -9.857 -8.517 1.00 87.25 357 SER A O 1
ATOM 2780 N N . ALA A 1 358 ? 0.774 -8.798 -9.492 1.00 89.12 358 ALA A N 1
ATOM 2781 C CA . ALA A 1 358 ? 0.863 -9.546 -10.745 1.00 89.12 358 ALA A CA 1
ATOM 2782 C C . ALA A 1 358 ? 2.222 -9.356 -11.411 1.00 89.12 358 ALA A C 1
ATOM 2784 O O . ALA A 1 358 ? 2.840 -10.333 -11.788 1.00 89.12 358 ALA A O 1
ATOM 2785 N N . ILE A 1 359 ? 2.730 -8.127 -11.511 1.00 83.06 359 ILE A N 1
ATOM 2786 C CA . ILE A 1 359 ? 3.987 -7.850 -12.204 1.00 83.06 359 ILE A CA 1
ATOM 2787 C C . ILE A 1 359 ? 5.187 -8.445 -11.430 1.00 83.06 359 ILE A C 1
ATOM 2789 O O . ILE A 1 359 ? 6.074 -9.051 -12.032 1.00 83.06 359 ILE A O 1
ATOM 2793 N N . SER A 1 360 ? 5.196 -8.325 -10.095 1.00 78.00 360 SER A N 1
ATOM 2794 C CA . SER A 1 360 ? 6.330 -8.659 -9.205 1.00 78.00 360 SER A CA 1
ATOM 2795 C C . SER A 1 360 ? 6.621 -10.143 -9.046 1.00 78.00 360 SER A C 1
ATOM 2797 O O . SER A 1 360 ? 7.724 -10.485 -8.633 1.00 78.00 360 SER A O 1
ATOM 2799 N N . TYR A 1 361 ? 5.649 -11.007 -9.331 1.00 74.81 361 TYR A N 1
ATOM 2800 C CA . TYR A 1 361 ? 5.756 -12.451 -9.107 1.00 74.81 361 TYR A CA 1
ATOM 2801 C C . TYR A 1 361 ? 5.599 -13.274 -10.384 1.00 74.81 361 TYR A C 1
ATOM 2803 O O . TYR A 1 361 ? 5.343 -14.478 -10.339 1.00 74.81 361 TYR A O 1
ATOM 2811 N N . LEU A 1 362 ? 5.862 -12.653 -11.534 1.00 65.56 362 LEU A N 1
ATOM 2812 C CA . LEU A 1 362 ? 5.929 -13.303 -12.844 1.00 65.56 362 LEU A CA 1
ATOM 2813 C C . LEU A 1 362 ? 7.156 -14.194 -13.040 1.00 65.56 362 LEU A C 1
ATOM 2815 O O . LEU A 1 362 ? 7.707 -14.288 -14.134 1.00 65.56 362 LEU A O 1
ATOM 2819 N N . ASN A 1 363 ? 7.497 -14.977 -12.020 1.00 57.50 363 ASN A N 1
ATOM 2820 C CA . ASN A 1 363 ? 8.341 -16.155 -12.176 1.00 57.50 363 ASN A CA 1
ATOM 2821 C C . ASN A 1 363 ? 7.743 -17.158 -13.194 1.00 57.50 363 ASN A C 1
ATOM 2823 O O . ASN A 1 363 ? 8.446 -18.020 -13.725 1.00 57.50 363 ASN A O 1
ATOM 2827 N N . CYS A 1 364 ? 6.460 -17.015 -13.547 1.00 51.59 364 CYS A N 1
ATOM 2828 C CA . CYS A 1 364 ? 5.800 -17.704 -14.654 1.00 51.59 364 CYS A CA 1
ATOM 2829 C C . CYS A 1 364 ? 6.124 -17.054 -16.018 1.00 51.59 364 CYS A C 1
ATOM 2831 O O . CYS A 1 364 ? 5.271 -16.418 -16.640 1.00 51.59 364 CYS A O 1
ATOM 2833 N N . ARG A 1 365 ? 7.366 -17.243 -16.484 1.00 56.34 365 ARG A N 1
ATOM 2834 C CA . ARG A 1 365 ? 7.886 -16.925 -17.834 1.00 56.34 365 AR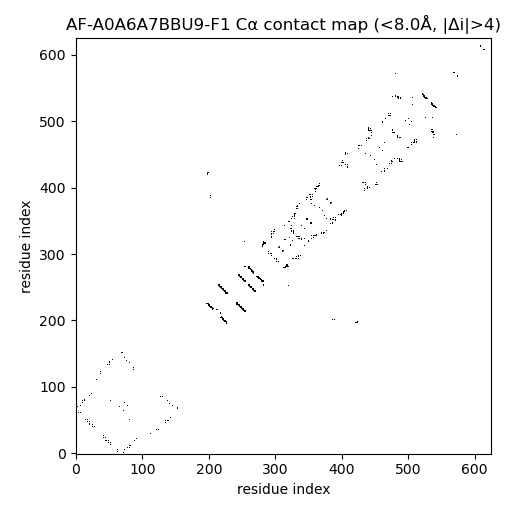G A CA 1
ATOM 2835 C C . ARG A 1 365 ? 6.806 -16.921 -18.920 1.00 56.34 365 ARG A C 1
ATOM 2837 O O . ARG A 1 365 ? 6.302 -17.993 -19.237 1.00 56.34 365 ARG A O 1
ATOM 2844 N N . ASN A 1 366 ? 6.494 -15.764 -19.515 1.00 62.34 366 ASN A N 1
ATOM 2845 C CA . ASN A 1 366 ? 5.602 -15.632 -20.686 1.00 62.34 366 ASN A CA 1
ATOM 2846 C C . ASN A 1 366 ? 4.351 -16.534 -20.651 1.00 62.34 366 ASN A C 1
ATOM 2848 O O . ASN A 1 366 ? 3.867 -16.969 -21.697 1.00 62.34 366 ASN A O 1
ATOM 2852 N N . SER A 1 367 ? 3.841 -16.855 -19.456 1.00 79.12 367 SER A N 1
ATOM 2853 C CA . SER A 1 367 ? 2.740 -17.797 -19.338 1.00 79.12 367 SER A CA 1
ATOM 2854 C C . SER A 1 367 ? 1.498 -17.133 -19.930 1.00 79.12 367 SER A C 1
ATOM 2856 O O . SER A 1 367 ? 1.214 -15.974 -19.611 1.00 79.12 367 SER A O 1
ATOM 2858 N N . PRO A 1 368 ? 0.713 -17.827 -20.769 1.00 84.31 368 PRO A N 1
ATOM 2859 C CA . PRO A 1 368 ? -0.578 -17.316 -21.216 1.00 84.31 368 PRO A CA 1
ATOM 2860 C C . PRO A 1 368 ? -1.461 -16.845 -20.049 1.00 84.31 368 PRO A C 1
ATOM 2862 O O . PRO A 1 368 ? -2.204 -15.877 -20.196 1.00 84.31 368 PRO A O 1
ATOM 2865 N N . LEU A 1 369 ? -1.315 -17.474 -18.876 1.00 88.75 369 LEU A N 1
ATOM 2866 C CA . LEU A 1 369 ? -2.025 -17.118 -17.649 1.00 88.75 369 LEU A CA 1
ATOM 2867 C C . LEU A 1 369 ? -1.610 -15.748 -17.105 1.00 88.75 369 LEU A C 1
ATOM 2869 O O . LEU A 1 369 ? -2.468 -14.929 -16.809 1.00 88.75 369 LEU A O 1
ATOM 2873 N N . ALA A 1 370 ? -0.311 -15.457 -17.066 1.00 87.25 370 ALA A N 1
ATOM 2874 C CA . ALA A 1 370 ? 0.233 -14.161 -16.667 1.00 87.25 370 ALA A CA 1
ATOM 2875 C C . ALA A 1 370 ? -0.310 -13.011 -17.519 1.00 87.25 370 ALA A C 1
ATOM 2877 O O . ALA A 1 370 ? -0.810 -12.003 -17.016 1.00 87.25 370 ALA A O 1
ATOM 2878 N N . ILE A 1 371 ? -0.243 -13.202 -18.835 1.00 85.38 371 ILE A N 1
ATOM 2879 C CA . ILE A 1 371 ? -0.805 -12.286 -19.824 1.00 85.38 371 ILE A CA 1
ATOM 2880 C C . ILE A 1 371 ? -2.317 -12.136 -19.610 1.00 85.38 371 ILE A C 1
ATOM 2882 O O . ILE A 1 371 ? -2.832 -11.016 -19.629 1.00 85.38 371 ILE A O 1
ATOM 2886 N N . GLY A 1 372 ? -3.025 -13.244 -19.373 1.00 90.50 372 GLY A N 1
ATOM 2887 C CA . GLY A 1 372 ? -4.444 -13.249 -19.034 1.00 90.50 372 GLY A CA 1
ATOM 2888 C C . GLY A 1 372 ? -4.743 -12.413 -17.790 1.00 90.50 372 GLY A C 1
ATOM 2889 O O . GLY A 1 372 ? -5.620 -11.554 -17.828 1.00 90.50 372 GLY A O 1
ATOM 2890 N N . THR A 1 373 ? -3.984 -12.601 -16.711 1.00 92.31 373 THR A N 1
ATOM 2891 C CA . THR A 1 373 ? -4.156 -11.871 -15.450 1.00 92.31 373 THR A CA 1
ATOM 2892 C C . THR A 1 373 ? -3.938 -10.384 -15.653 1.00 92.31 373 THR A C 1
ATOM 2894 O O . THR A 1 373 ? -4.778 -9.585 -15.248 1.00 92.31 373 THR A O 1
ATOM 2897 N N . LEU A 1 374 ? -2.862 -9.995 -16.342 1.00 89.75 374 LEU A N 1
ATOM 2898 C CA . LEU A 1 374 ? -2.609 -8.592 -16.660 1.00 89.75 374 LEU A CA 1
ATOM 2899 C C . LEU A 1 374 ? -3.741 -8.005 -17.510 1.00 89.75 374 LEU A C 1
ATOM 2901 O O . LEU A 1 374 ? -4.181 -6.898 -17.226 1.00 89.75 374 LEU A O 1
ATOM 2905 N N . ARG A 1 375 ? -4.276 -8.734 -18.499 1.00 89.62 375 ARG A N 1
ATOM 2906 C CA . ARG A 1 375 ? -5.433 -8.274 -19.291 1.00 89.62 375 ARG A CA 1
ATOM 2907 C C . ARG A 1 375 ? -6.678 -8.062 -18.436 1.00 89.62 375 ARG A C 1
ATOM 2909 O O . ARG A 1 375 ? -7.322 -7.025 -18.574 1.00 89.62 375 ARG A O 1
ATOM 2916 N N . VAL A 1 376 ? -7.007 -9.008 -17.556 1.00 92.94 376 VAL A N 1
ATOM 2917 C CA . VAL A 1 376 ? -8.154 -8.897 -16.639 1.00 92.94 376 VAL A CA 1
ATOM 2918 C C . VAL A 1 376 ? -7.994 -7.678 -15.730 1.00 92.94 376 VAL A C 1
ATOM 2920 O O . VAL A 1 376 ? -8.913 -6.873 -15.605 1.00 92.94 376 VAL A O 1
ATOM 2923 N N . LEU A 1 377 ? -6.809 -7.502 -15.145 1.00 91.56 377 LEU A N 1
ATOM 2924 C CA . LEU A 1 377 ? -6.523 -6.391 -14.242 1.00 91.56 377 LEU A CA 1
ATOM 2925 C C . LEU A 1 377 ? -6.506 -5.040 -14.964 1.00 91.56 377 LEU A C 1
ATOM 2927 O O . LEU A 1 377 ? -7.103 -4.089 -14.470 1.00 91.56 377 LEU A O 1
ATOM 2931 N N . MET A 1 378 ? -5.886 -4.953 -16.143 1.00 86.94 378 MET A N 1
ATOM 2932 C CA . MET A 1 378 ? -5.866 -3.729 -16.951 1.00 86.94 378 MET A CA 1
ATOM 2933 C C . MET A 1 378 ? -7.254 -3.377 -17.492 1.00 86.94 378 MET A C 1
ATOM 2935 O O . MET A 1 378 ? -7.567 -2.205 -17.636 1.00 86.94 378 MET A O 1
ATOM 2939 N N . SER A 1 379 ? -8.141 -4.352 -17.705 1.00 87.31 379 SER A N 1
ATOM 2940 C CA . SER A 1 379 ? -9.529 -4.061 -18.095 1.00 87.31 379 SER A CA 1
ATOM 2941 C C . SER A 1 379 ? -10.286 -3.248 -17.030 1.00 87.31 379 SER A C 1
ATOM 2943 O O . SER A 1 379 ? -11.272 -2.582 -17.347 1.00 87.31 379 SER A O 1
ATOM 2945 N N . SER A 1 380 ? -9.819 -3.249 -15.774 1.00 84.44 380 SER A N 1
ATOM 2946 C CA . SER A 1 380 ? -10.344 -2.394 -14.709 1.00 84.44 380 SER A CA 1
ATOM 2947 C C . SER A 1 380 ? -9.598 -1.057 -14.650 1.00 84.44 380 SER A C 1
ATOM 2949 O O . SER A 1 380 ? -8.434 -0.989 -14.253 1.00 84.44 380 SER A O 1
ATOM 2951 N N . LYS A 1 381 ? -10.292 0.044 -14.971 1.00 75.81 381 LYS A N 1
ATOM 2952 C CA . LYS A 1 381 ? -9.728 1.409 -14.907 1.00 75.81 381 LYS A CA 1
ATOM 2953 C C . LYS A 1 381 ? -9.175 1.775 -13.523 1.00 75.81 381 LYS A C 1
ATOM 2955 O O . LYS A 1 381 ? -8.207 2.521 -13.442 1.00 75.81 381 LYS A O 1
ATOM 2960 N N . GLU A 1 382 ? -9.758 1.247 -12.444 1.00 74.25 382 GLU A N 1
ATOM 2961 C CA . GLU A 1 382 ? -9.323 1.542 -11.068 1.00 74.25 382 GLU A CA 1
ATOM 2962 C C . GLU A 1 382 ? -7.903 1.039 -10.767 1.00 74.25 382 GLU A C 1
ATOM 2964 O O . GLU A 1 382 ? -7.200 1.624 -9.949 1.00 74.25 382 GLU A O 1
ATOM 2969 N N . VAL A 1 383 ? -7.464 -0.028 -11.437 1.00 72.62 383 VAL A N 1
ATOM 2970 C CA . VAL A 1 383 ? -6.175 -0.680 -11.172 1.00 72.62 383 VAL A CA 1
ATOM 2971 C C . VAL A 1 383 ? -4.992 0.152 -11.678 1.00 72.62 383 VAL A C 1
ATOM 2973 O O . VAL A 1 383 ? -3.893 0.065 -11.132 1.00 72.62 383 VAL A O 1
ATOM 2976 N N . ILE A 1 384 ? -5.193 0.946 -12.730 1.00 71.56 384 ILE A N 1
ATOM 2977 C CA . ILE A 1 384 ? -4.096 1.603 -13.454 1.00 71.56 384 ILE A CA 1
ATOM 2978 C C . ILE A 1 384 ? -3.660 2.897 -12.807 1.00 71.56 384 ILE A C 1
ATOM 2980 O O . ILE A 1 384 ? -2.455 3.151 -12.728 1.00 71.56 384 ILE A O 1
ATOM 2984 N N . ASP A 1 385 ? -4.624 3.656 -12.284 1.00 68.50 385 ASP A N 1
ATOM 2985 C CA . ASP A 1 385 ? -4.348 4.838 -11.473 1.00 68.50 385 ASP A CA 1
ATOM 2986 C C . ASP A 1 385 ? -3.324 4.496 -10.382 1.00 68.50 385 ASP A C 1
ATOM 2988 O O . ASP A 1 385 ? -2.388 5.253 -10.150 1.00 68.50 385 ASP A O 1
ATOM 2992 N N . ASP A 1 386 ? -3.423 3.308 -9.785 1.00 68.44 386 ASP A N 1
ATOM 2993 C CA . ASP A 1 386 ? -2.559 2.878 -8.692 1.00 68.44 386 ASP A CA 1
ATOM 2994 C C . ASP A 1 386 ? -1.093 2.618 -9.102 1.00 68.44 386 ASP A C 1
ATOM 2996 O O . ASP A 1 386 ? -0.194 2.765 -8.271 1.00 68.44 386 ASP A O 1
ATOM 3000 N N . ILE A 1 387 ? -0.806 2.267 -10.363 1.00 68.75 387 ILE A N 1
ATOM 3001 C CA . ILE A 1 387 ? 0.560 1.917 -10.807 1.00 68.75 387 ILE A CA 1
ATOM 3002 C C . ILE A 1 387 ? 1.450 3.150 -10.907 1.00 68.75 387 ILE A C 1
ATOM 3004 O O . ILE A 1 387 ? 2.626 3.096 -10.553 1.00 68.75 387 ILE A O 1
ATOM 3008 N N . VAL A 1 388 ? 0.886 4.265 -11.380 1.00 65.44 388 VAL A N 1
ATOM 3009 C CA . VAL A 1 388 ? 1.612 5.535 -11.529 1.00 65.44 388 VAL A CA 1
ATOM 3010 C C . VAL A 1 388 ? 2.168 5.998 -10.177 1.00 65.44 388 VAL A C 1
ATOM 3012 O O . VAL A 1 388 ? 3.228 6.621 -10.123 1.00 65.44 388 VAL A O 1
ATOM 3015 N N . TYR A 1 389 ? 1.493 5.631 -9.083 1.00 63.53 389 TYR A N 1
ATOM 3016 C CA . TYR A 1 389 ? 1.829 6.039 -7.719 1.00 63.53 389 TYR A CA 1
ATOM 3017 C C . TYR A 1 389 ? 2.605 5.009 -6.911 1.00 63.53 389 TYR A C 1
ATOM 3019 O O . TYR A 1 389 ? 3.168 5.361 -5.872 1.00 63.53 389 TYR A O 1
ATOM 3027 N N . ALA A 1 390 ? 2.655 3.752 -7.348 1.00 63.50 390 ALA A N 1
ATOM 3028 C CA . ALA A 1 390 ? 3.420 2.737 -6.646 1.00 63.50 390 ALA A CA 1
ATOM 3029 C C . ALA A 1 390 ? 4.909 3.112 -6.683 1.00 63.50 390 ALA A C 1
ATOM 3031 O O . ALA A 1 390 ? 5.549 3.111 -7.735 1.00 63.50 390 ALA A O 1
ATOM 3032 N N . SER A 1 391 ? 5.490 3.444 -5.528 1.00 60.94 391 SER A N 1
ATOM 3033 C CA . SER A 1 391 ? 6.934 3.612 -5.417 1.00 60.94 391 SER A CA 1
ATOM 3034 C C . SER A 1 391 ? 7.584 2.230 -5.515 1.00 60.94 391 SER A C 1
ATOM 3036 O O . SER A 1 391 ? 7.651 1.452 -4.571 1.00 60.94 391 SER A O 1
ATOM 3038 N N . PHE A 1 392 ? 8.077 1.896 -6.703 1.00 62.56 392 PHE A N 1
ATOM 3039 C CA . PHE A 1 392 ? 8.741 0.620 -6.998 1.00 62.56 392 PHE A CA 1
ATOM 3040 C C . PHE A 1 392 ? 10.083 0.407 -6.265 1.00 62.56 392 PHE A C 1
ATOM 3042 O O . PHE A 1 392 ? 10.809 -0.543 -6.564 1.00 62.56 392 PHE A O 1
ATOM 3049 N N . SER A 1 393 ? 10.451 1.277 -5.323 1.00 59.84 393 SER A N 1
ATOM 3050 C CA . SER A 1 393 ? 11.792 1.351 -4.736 1.00 59.84 393 SER A CA 1
ATOM 3051 C C . SER A 1 393 ? 12.231 0.079 -3.998 1.00 59.84 393 SER A C 1
ATOM 3053 O O . SER A 1 393 ? 13.430 -0.143 -3.870 1.00 59.84 393 SER A O 1
ATOM 3055 N N . GLY A 1 394 ? 11.299 -0.777 -3.556 1.00 63.19 394 GLY A N 1
ATOM 3056 C CA . GLY A 1 394 ? 11.620 -2.043 -2.878 1.00 63.19 394 GLY A CA 1
ATOM 3057 C C . GLY A 1 394 ? 11.693 -3.286 -3.777 1.00 63.19 394 GLY A C 1
ATOM 3058 O O . GLY A 1 394 ? 12.462 -4.202 -3.486 1.00 63.19 394 GLY A O 1
ATOM 3059 N N . TYR A 1 395 ? 10.921 -3.327 -4.869 1.00 63.72 395 TYR A N 1
ATOM 3060 C CA . TYR A 1 395 ? 10.709 -4.544 -5.677 1.00 63.72 395 TYR A CA 1
ATOM 3061 C C . TYR A 1 395 ? 11.208 -4.438 -7.123 1.00 63.72 395 TYR A C 1
ATOM 3063 O O . TYR A 1 395 ? 11.228 -5.443 -7.832 1.00 63.72 395 TYR A O 1
ATOM 3071 N N . GLY A 1 396 ? 11.654 -3.252 -7.556 1.00 65.38 396 GLY A N 1
ATOM 3072 C CA . GLY A 1 396 ? 12.120 -3.016 -8.926 1.00 65.38 396 GLY A CA 1
ATOM 3073 C C . GLY A 1 396 ? 13.223 -3.971 -9.398 1.00 65.38 396 GLY A C 1
ATOM 3074 O O . GLY A 1 396 ? 13.244 -4.337 -10.567 1.00 65.38 396 GLY A O 1
ATOM 3075 N N . TRP A 1 397 ? 14.091 -4.437 -8.495 1.00 68.06 397 TRP A N 1
ATOM 3076 C CA . TRP A 1 397 ? 15.161 -5.379 -8.835 1.00 68.06 397 TRP A CA 1
ATOM 3077 C C . TRP A 1 397 ? 14.641 -6.789 -9.158 1.00 68.06 397 TRP A C 1
ATOM 3079 O O . TRP A 1 397 ? 15.113 -7.386 -10.121 1.00 68.06 397 TRP A O 1
ATOM 3089 N N . ARG A 1 398 ? 13.629 -7.300 -8.435 1.00 67.00 398 ARG A N 1
ATOM 3090 C CA . ARG A 1 398 ? 13.027 -8.619 -8.732 1.00 67.00 398 ARG A CA 1
ATOM 3091 C C . ARG A 1 398 ? 12.339 -8.630 -10.088 1.00 67.00 398 ARG A C 1
ATOM 3093 O O . ARG A 1 398 ? 12.527 -9.549 -10.872 1.00 67.00 398 ARG A O 1
ATOM 3100 N N . LEU A 1 399 ? 11.593 -7.564 -10.377 1.00 64.12 399 LEU A N 1
ATOM 3101 C CA . LEU A 1 399 ? 10.911 -7.387 -11.660 1.00 64.12 399 LEU A CA 1
ATOM 3102 C C . LEU A 1 399 ? 11.856 -7.510 -12.846 1.00 64.12 399 LEU A C 1
ATOM 3104 O O . LEU A 1 399 ? 11.534 -8.083 -13.878 1.00 64.12 399 LEU A O 1
ATOM 3108 N N . SER A 1 400 ? 13.035 -6.941 -12.681 1.00 65.69 400 SER A N 1
ATOM 3109 C CA . SER A 1 400 ? 13.982 -6.757 -13.754 1.00 65.69 400 SER A CA 1
ATOM 3110 C C . SER A 1 400 ? 14.760 -8.027 -14.118 1.00 65.69 400 SER A C 1
ATOM 3112 O O . SER A 1 400 ? 15.099 -8.227 -15.280 1.00 65.69 400 SER A O 1
ATOM 3114 N N . SER A 1 401 ? 15.041 -8.888 -13.136 1.00 69.62 401 SER A N 1
ATOM 3115 C CA . SER A 1 401 ? 15.846 -10.091 -13.338 1.00 69.62 401 SER A CA 1
ATOM 3116 C C . SER A 1 401 ? 15.014 -11.261 -13.858 1.00 69.62 401 SER A C 1
ATOM 3118 O O . SER A 1 401 ? 15.571 -12.179 -14.456 1.00 69.62 401 SER A O 1
ATOM 3120 N N . GLU A 1 402 ? 13.696 -11.237 -13.639 1.00 73.06 402 GLU A N 1
ATOM 3121 C CA . GLU A 1 402 ? 12.801 -12.348 -13.979 1.00 73.06 402 GLU A CA 1
ATOM 3122 C C . GLU A 1 402 ? 12.067 -12.162 -15.319 1.00 73.06 402 GLU A C 1
ATOM 3124 O O . GLU A 1 402 ? 11.700 -13.146 -15.965 1.00 73.06 402 GLU A O 1
ATOM 3129 N N . TRP A 1 403 ? 11.866 -10.921 -15.775 1.00 78.88 403 TRP A N 1
ATOM 3130 C CA . TRP A 1 403 ? 11.105 -10.636 -16.993 1.00 78.88 403 TRP A CA 1
ATOM 3131 C C . TRP A 1 403 ? 11.944 -10.730 -18.272 1.00 78.88 403 TRP A C 1
ATOM 3133 O O . TRP A 1 403 ? 13.043 -10.184 -18.364 1.00 78.88 403 TRP A O 1
ATOM 3143 N N . SER A 1 404 ? 11.373 -11.353 -19.310 1.00 84.75 404 SER A N 1
ATOM 3144 C CA . SER A 1 404 ? 11.973 -11.339 -20.649 1.00 84.75 404 SER A CA 1
ATOM 3145 C C . SER A 1 404 ? 11.737 -9.993 -21.351 1.00 84.75 404 SER A C 1
ATOM 3147 O O . SER A 1 404 ? 10.698 -9.362 -21.122 1.00 84.75 404 SER A O 1
ATOM 3149 N N . PRO A 1 405 ? 12.644 -9.555 -22.244 1.00 87.00 405 PRO A N 1
ATOM 3150 C CA . PRO A 1 405 ? 12.428 -8.378 -23.086 1.00 87.00 405 PRO A CA 1
ATOM 3151 C C . PRO A 1 405 ? 11.081 -8.422 -23.818 1.00 87.00 405 PRO A C 1
ATOM 3153 O O . PRO A 1 405 ? 10.359 -7.430 -23.846 1.00 87.00 405 PRO A O 1
ATOM 3156 N N . GLU A 1 406 ? 10.689 -9.593 -24.322 1.00 87.31 406 GLU A N 1
ATOM 3157 C CA . GLU A 1 406 ? 9.424 -9.817 -25.025 1.00 87.31 406 GLU A CA 1
ATOM 3158 C C . GLU A 1 406 ? 8.199 -9.563 -24.132 1.00 87.31 406 GLU A C 1
ATOM 3160 O O . GLU A 1 406 ? 7.182 -9.055 -24.607 1.00 87.31 406 GLU A O 1
ATOM 3165 N N . SER A 1 407 ? 8.289 -9.868 -22.833 1.00 83.69 407 SER A N 1
ATOM 3166 C CA . SER A 1 407 ? 7.216 -9.598 -21.867 1.00 83.69 407 SER A CA 1
ATOM 3167 C C . SER A 1 407 ? 6.995 -8.092 -21.695 1.00 83.69 407 SER A C 1
ATOM 3169 O O . SER A 1 407 ? 5.852 -7.629 -21.679 1.00 83.69 407 SER A O 1
ATOM 3171 N N . PHE A 1 408 ? 8.082 -7.317 -21.611 1.00 86.94 408 PHE A N 1
ATOM 3172 C CA . PHE A 1 408 ? 8.008 -5.858 -21.540 1.00 86.94 408 PHE A CA 1
ATOM 3173 C C . PHE A 1 408 ? 7.492 -5.249 -22.850 1.00 86.94 408 PHE A C 1
ATOM 3175 O O . PHE A 1 408 ? 6.634 -4.368 -22.807 1.00 86.94 408 PHE A O 1
ATOM 3182 N N . GLU A 1 409 ? 7.961 -5.737 -24.005 1.00 89.94 409 GLU A N 1
ATOM 3183 C CA . GLU A 1 409 ? 7.479 -5.318 -25.331 1.00 89.94 409 GLU A CA 1
ATOM 3184 C C . GLU A 1 409 ? 5.970 -5.584 -25.487 1.00 89.94 409 GLU A C 1
ATOM 3186 O O . GLU A 1 409 ? 5.215 -4.723 -25.949 1.00 89.94 409 GLU A O 1
ATOM 3191 N N . TRP A 1 410 ? 5.501 -6.759 -25.052 1.00 88.94 410 TRP A N 1
ATOM 3192 C CA . TRP A 1 410 ? 4.081 -7.104 -25.056 1.00 88.94 410 TRP A CA 1
ATOM 3193 C C . TRP A 1 410 ? 3.270 -6.171 -24.155 1.00 88.94 410 TRP A C 1
ATOM 3195 O O . TRP A 1 410 ? 2.269 -5.614 -24.612 1.00 88.94 410 TRP A O 1
ATOM 3205 N N . LEU A 1 411 ? 3.705 -5.969 -22.904 1.00 87.19 411 LEU A N 1
ATOM 3206 C CA . LEU A 1 411 ? 3.011 -5.104 -21.949 1.00 87.19 411 LEU A CA 1
ATOM 3207 C C . LEU A 1 411 ? 2.907 -3.675 -22.491 1.00 87.19 411 LEU A C 1
ATOM 3209 O O . LEU A 1 411 ? 1.836 -3.073 -22.448 1.00 87.19 411 LEU A O 1
ATOM 3213 N N . TRP A 1 412 ? 3.995 -3.164 -23.069 1.00 89.81 412 TRP A N 1
ATOM 3214 C CA . TRP A 1 412 ? 4.021 -1.859 -23.722 1.00 89.81 412 TRP A CA 1
ATOM 3215 C C . TRP A 1 412 ? 2.955 -1.740 -24.812 1.00 89.81 412 TRP A C 1
ATOM 3217 O O . TRP A 1 412 ? 2.157 -0.801 -24.802 1.00 89.81 412 TRP A O 1
ATOM 3227 N N . LYS A 1 413 ? 2.903 -2.722 -25.720 1.00 89.81 413 LYS A N 1
ATOM 3228 C CA . LYS A 1 413 ? 1.940 -2.752 -26.826 1.00 89.81 413 LYS A CA 1
ATOM 3229 C C . LYS A 1 413 ? 0.494 -2.878 -26.339 1.00 89.81 413 LYS A C 1
ATOM 3231 O O . LYS A 1 413 ? -0.406 -2.287 -26.930 1.00 89.81 413 LYS A O 1
ATOM 3236 N N . GLN A 1 414 ? 0.243 -3.646 -25.276 1.00 86.75 414 GLN A N 1
ATOM 3237 C CA . GLN A 1 414 ? -1.105 -3.735 -24.703 1.00 86.75 414 GLN A CA 1
ATOM 3238 C C . GLN A 1 414 ? -1.554 -2.399 -24.125 1.00 86.75 414 GLN A C 1
ATOM 3240 O O . GLN A 1 414 ? -2.673 -1.974 -24.401 1.00 86.75 414 GLN A O 1
ATOM 3245 N N . LEU A 1 415 ? -0.679 -1.716 -23.385 1.00 84.69 415 LEU A N 1
ATOM 3246 C CA . LEU A 1 415 ? -0.997 -0.398 -22.850 1.00 84.69 415 LEU A CA 1
ATOM 3247 C C . LEU A 1 415 ? -1.330 0.576 -23.979 1.00 84.69 415 LEU A C 1
ATOM 3249 O O . LEU A 1 415 ? -2.370 1.220 -23.919 1.00 84.69 415 LEU A O 1
ATOM 3253 N N . GLU A 1 416 ? -0.526 0.603 -25.045 1.00 85.94 416 GLU A N 1
ATOM 3254 C CA . GLU A 1 416 ? -0.793 1.400 -26.251 1.00 85.94 416 GLU A CA 1
ATOM 3255 C C . GLU A 1 416 ? -2.165 1.138 -26.879 1.00 85.94 416 GLU A C 1
ATOM 3257 O O . GLU A 1 416 ? -2.815 2.079 -27.320 1.00 85.94 416 GLU A O 1
ATOM 3262 N N . SER A 1 417 ? -2.648 -0.105 -26.860 1.00 84.38 417 SER A N 1
ATOM 3263 C CA . SER A 1 417 ? -3.984 -0.420 -27.380 1.00 84.38 417 SER A CA 1
ATOM 3264 C C . SER A 1 417 ? -5.138 -0.023 -26.453 1.00 84.38 417 SER A C 1
ATOM 3266 O O . SER A 1 417 ? -6.255 0.169 -26.927 1.00 84.38 417 SER A O 1
ATOM 3268 N N . MET A 1 418 ? -4.899 0.064 -25.141 1.00 78.12 418 MET A N 1
ATOM 3269 C CA . MET A 1 418 ? -5.962 0.212 -24.142 1.00 78.12 418 MET A CA 1
ATOM 3270 C C . MET A 1 418 ? -6.202 1.662 -23.703 1.00 78.12 418 MET A C 1
ATOM 3272 O O . MET A 1 418 ? -7.305 1.974 -23.253 1.00 78.12 418 MET A O 1
ATOM 3276 N N . TYR A 1 419 ? -5.212 2.553 -23.826 1.00 78.19 419 TYR A N 1
ATOM 3277 C CA . TYR A 1 419 ? -5.314 3.931 -23.326 1.00 78.19 419 TYR A CA 1
ATOM 3278 C C . TYR A 1 419 ? -4.745 4.953 -24.301 1.00 78.19 419 TYR A C 1
ATOM 3280 O O . TYR A 1 419 ? -3.845 4.667 -25.088 1.00 78.19 419 TYR A O 1
ATOM 3288 N N . ALA A 1 420 ? -5.242 6.184 -24.185 1.00 75.25 420 ALA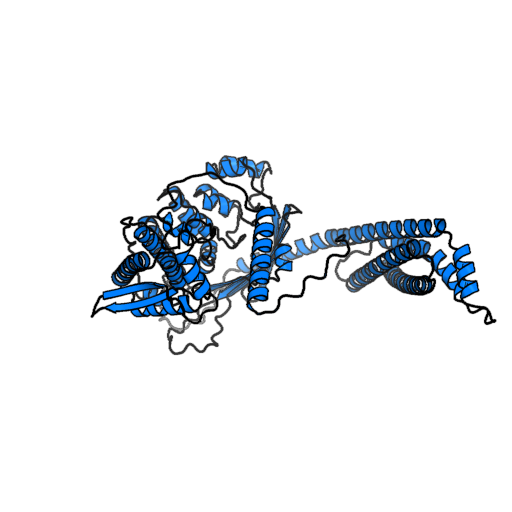 A N 1
ATOM 3289 C CA . ALA A 1 420 ? -4.667 7.325 -24.875 1.00 75.25 420 ALA A CA 1
ATOM 3290 C C . ALA A 1 420 ? -3.240 7.613 -24.371 1.00 75.25 420 ALA A C 1
ATOM 3292 O O . ALA A 1 420 ? -2.917 7.424 -23.196 1.00 75.25 420 ALA A O 1
ATOM 3293 N N . ASP A 1 421 ? -2.396 8.139 -25.260 1.00 68.62 421 ASP A N 1
ATOM 3294 C CA . ASP A 1 421 ? -0.974 8.402 -25.002 1.00 68.62 421 ASP A CA 1
ATOM 3295 C C . ASP A 1 421 ? -0.696 9.315 -23.791 1.00 68.62 421 ASP A C 1
ATOM 3297 O O . ASP A 1 421 ? 0.399 9.271 -23.228 1.00 68.62 421 ASP A O 1
ATOM 3301 N N . GLU A 1 422 ? -1.652 10.161 -23.387 1.00 69.12 422 GLU A N 1
ATOM 3302 C CA . GLU A 1 422 ? -1.451 11.119 -22.293 1.00 69.12 422 GLU A CA 1
ATOM 3303 C C . GLU A 1 422 ? -1.353 10.450 -20.920 1.00 69.12 422 GLU A C 1
ATOM 3305 O O . GLU A 1 422 ? -0.451 10.778 -20.148 1.00 69.12 422 GLU A O 1
ATOM 3310 N N . ASP A 1 423 ? -2.258 9.514 -20.638 1.00 68.88 423 ASP A N 1
ATOM 3311 C CA . ASP A 1 423 ? -2.421 8.913 -19.310 1.00 68.88 423 ASP A CA 1
ATOM 3312 C C . ASP A 1 423 ? -1.363 7.832 -19.045 1.00 68.88 423 ASP A C 1
ATOM 3314 O O . ASP A 1 423 ? -1.017 7.529 -17.904 1.00 68.88 423 ASP A O 1
ATOM 3318 N N . LEU A 1 424 ? -0.791 7.282 -20.118 1.00 77.56 424 LEU A N 1
ATOM 3319 C CA . LEU A 1 424 ? 0.187 6.203 -20.056 1.00 77.56 424 LEU A CA 1
ATOM 3320 C C . LEU A 1 424 ? 1.622 6.653 -19.888 1.00 77.56 424 LEU A C 1
ATOM 3322 O O . LEU A 1 424 ? 2.460 5.821 -19.552 1.00 77.56 424 LEU A O 1
ATOM 3326 N N . ALA A 1 425 ? 1.953 7.907 -20.183 1.00 80.56 425 ALA A N 1
ATOM 3327 C CA . ALA A 1 425 ? 3.354 8.292 -20.277 1.00 80.56 425 ALA A CA 1
ATOM 3328 C C . ALA A 1 425 ? 4.169 8.015 -18.994 1.00 80.56 425 ALA A C 1
ATOM 3330 O O . ALA A 1 425 ? 5.269 7.475 -19.131 1.00 80.56 425 ALA A O 1
ATOM 3331 N N . PRO A 1 426 ? 3.656 8.268 -17.770 1.00 77.75 426 PRO A N 1
ATOM 3332 C CA . PRO A 1 426 ? 4.356 7.888 -16.541 1.00 77.75 426 PRO A CA 1
ATOM 3333 C C . PRO A 1 426 ? 4.516 6.369 -16.405 1.00 77.75 426 PRO A C 1
ATOM 3335 O O . PRO A 1 426 ? 5.591 5.877 -16.080 1.00 77.75 426 PRO A O 1
ATOM 3338 N N . LEU A 1 427 ? 3.467 5.604 -16.716 1.00 79.75 427 LEU A N 1
ATOM 3339 C CA . LEU A 1 427 ? 3.498 4.143 -16.647 1.00 79.75 427 LEU A CA 1
ATOM 3340 C C . LEU A 1 427 ? 4.491 3.544 -17.654 1.00 79.75 427 LEU A C 1
ATOM 3342 O O . LEU A 1 427 ? 5.277 2.667 -17.309 1.00 79.75 427 LEU A O 1
ATOM 3346 N N . ARG A 1 428 ? 4.491 4.043 -18.891 1.00 86.25 428 ARG A N 1
ATOM 3347 C CA . ARG A 1 428 ? 5.447 3.672 -19.939 1.00 86.25 428 ARG A CA 1
ATOM 3348 C C . ARG A 1 428 ? 6.871 4.004 -19.520 1.00 86.25 428 ARG A C 1
ATOM 3350 O O . ARG A 1 428 ? 7.743 3.150 -19.611 1.00 86.25 428 ARG A O 1
ATOM 3357 N N . SER A 1 429 ? 7.098 5.209 -19.007 1.00 83.62 429 SER A N 1
ATOM 3358 C CA . SER A 1 429 ? 8.400 5.628 -18.486 1.00 83.62 429 SER A CA 1
ATOM 3359 C C . SER A 1 429 ? 8.902 4.675 -17.390 1.00 83.62 429 SER A C 1
ATOM 3361 O O . SER A 1 429 ? 10.020 4.167 -17.479 1.00 83.62 429 SER A O 1
ATOM 3363 N N . LYS A 1 430 ? 8.037 4.297 -16.438 1.00 81.94 430 LYS A N 1
ATOM 3364 C CA . LYS A 1 430 ? 8.336 3.273 -15.424 1.00 81.94 430 LYS A CA 1
ATOM 3365 C C . LYS A 1 430 ? 8.662 1.908 -16.031 1.00 81.94 430 LYS A C 1
ATOM 3367 O O . LYS A 1 430 ? 9.690 1.330 -15.687 1.00 81.94 430 LYS A O 1
ATOM 3372 N N . ILE A 1 431 ? 7.826 1.397 -16.936 1.00 85.50 431 ILE A N 1
ATOM 3373 C CA . ILE A 1 431 ? 8.035 0.102 -17.608 1.00 85.50 431 ILE A CA 1
ATOM 3374 C C . ILE A 1 431 ? 9.368 0.083 -18.353 1.00 85.50 431 ILE A C 1
ATOM 3376 O O . ILE A 1 431 ? 10.121 -0.882 -18.227 1.00 85.50 431 ILE A O 1
ATOM 3380 N N . PHE A 1 432 ? 9.690 1.159 -19.072 1.00 89.44 432 PHE A N 1
ATOM 3381 C CA . PHE A 1 432 ? 10.972 1.309 -19.749 1.00 89.44 432 PHE A CA 1
ATOM 3382 C C . PHE A 1 432 ? 12.136 1.276 -18.758 1.00 89.44 432 PHE A C 1
ATOM 3384 O O . PHE A 1 432 ? 13.081 0.517 -18.961 1.00 89.44 432 PHE A O 1
ATOM 3391 N N . SER A 1 433 ? 12.054 2.031 -17.655 1.00 86.25 433 SER A N 1
ATOM 3392 C CA . SER A 1 433 ? 13.079 2.011 -16.606 1.00 86.25 433 SER A CA 1
ATOM 3393 C C . SER A 1 433 ? 13.291 0.611 -16.015 1.00 86.25 433 SER A C 1
ATOM 3395 O O . SER A 1 433 ? 14.437 0.241 -15.765 1.00 86.25 433 SER A O 1
ATOM 3397 N N . PHE A 1 434 ? 12.238 -0.196 -15.827 1.00 84.19 434 PHE A N 1
ATOM 3398 C CA . PHE A 1 434 ? 12.386 -1.586 -15.360 1.00 84.19 434 PHE A CA 1
ATOM 3399 C C . PHE A 1 434 ? 13.019 -2.494 -16.394 1.00 84.19 434 PHE A C 1
ATOM 3401 O O . PHE A 1 434 ? 13.913 -3.268 -16.058 1.00 84.19 434 PHE A O 1
ATOM 3408 N N . ALA A 1 435 ? 12.577 -2.389 -17.642 1.00 88.50 435 ALA A N 1
ATOM 3409 C CA . ALA A 1 435 ? 13.118 -3.191 -18.722 1.00 88.50 435 ALA A CA 1
ATOM 3410 C C . ALA A 1 435 ? 14.607 -2.883 -18.939 1.00 88.50 435 ALA A C 1
ATOM 3412 O O . ALA A 1 435 ? 15.416 -3.790 -19.124 1.00 88.50 435 ALA A O 1
ATOM 3413 N N . LEU A 1 436 ? 14.985 -1.607 -18.823 1.00 89.44 436 LEU A N 1
ATOM 3414 C CA . LEU A 1 436 ? 16.367 -1.156 -18.914 1.00 89.44 436 LEU A CA 1
ATOM 3415 C C . LEU A 1 436 ? 17.201 -1.586 -17.702 1.00 89.44 436 LEU A C 1
ATOM 3417 O O . LEU A 1 436 ? 18.329 -2.035 -17.889 1.00 89.44 436 LEU A O 1
ATOM 3421 N N . TYR A 1 437 ? 16.658 -1.523 -16.480 1.00 87.56 437 TYR A N 1
ATOM 3422 C CA . TYR A 1 437 ? 17.323 -2.086 -15.299 1.00 87.56 437 TYR A CA 1
ATOM 3423 C C . TYR A 1 437 ? 17.539 -3.598 -15.471 1.00 87.56 437 TYR A C 1
ATOM 3425 O O . TYR A 1 437 ? 18.614 -4.100 -15.165 1.00 87.56 437 TYR A O 1
ATOM 3433 N N . GLY A 1 438 ? 16.546 -4.333 -15.977 1.00 86.31 438 GLY A N 1
ATOM 3434 C CA . GLY A 1 438 ? 16.620 -5.790 -16.133 1.00 86.31 438 GLY A CA 1
ATOM 3435 C C . GLY A 1 438 ? 17.640 -6.209 -17.173 1.00 86.31 438 GLY A C 1
ATOM 3436 O O . GLY A 1 438 ? 18.480 -7.080 -16.940 1.00 86.31 438 GLY A O 1
ATOM 3437 N N . PHE A 1 439 ? 17.643 -5.487 -18.290 1.00 89.81 439 PHE A N 1
ATOM 3438 C CA . PHE A 1 439 ? 18.673 -5.591 -19.307 1.00 89.81 439 PHE A CA 1
ATOM 3439 C C . PHE A 1 439 ? 20.068 -5.306 -18.731 1.00 89.81 439 PHE A C 1
ATOM 3441 O O . PHE A 1 439 ? 20.959 -6.148 -18.863 1.00 89.81 439 PHE A O 1
ATOM 3448 N N . ALA A 1 440 ? 20.237 -4.179 -18.029 1.00 89.19 440 ALA A N 1
ATOM 3449 C CA . ALA A 1 440 ? 21.477 -3.807 -17.350 1.00 89.19 440 ALA A CA 1
ATOM 3450 C C . ALA A 1 440 ? 21.942 -4.897 -16.375 1.00 89.19 440 ALA A C 1
ATOM 3452 O O . ALA A 1 440 ? 23.131 -5.219 -16.322 1.00 89.19 440 ALA A O 1
ATOM 3453 N N . HIS A 1 441 ? 20.997 -5.518 -15.665 1.00 87.38 441 HIS A N 1
ATOM 3454 C CA . HIS A 1 441 ? 21.279 -6.613 -14.757 1.00 87.38 441 HIS A CA 1
ATOM 3455 C C . HIS A 1 441 ? 21.821 -7.839 -15.487 1.00 87.38 441 HIS A C 1
ATOM 3457 O O . HIS A 1 441 ? 22.882 -8.342 -15.120 1.00 87.38 441 HIS A O 1
ATOM 3463 N N . SER A 1 442 ? 21.166 -8.261 -16.573 1.00 87.44 442 SER A N 1
ATOM 3464 C CA . SER A 1 442 ? 21.635 -9.383 -17.397 1.00 87.44 442 SER A CA 1
ATOM 3465 C C . SER A 1 442 ? 23.056 -9.156 -17.934 1.00 87.44 442 SER A C 1
ATOM 3467 O O . SER A 1 442 ? 23.905 -10.044 -17.827 1.00 87.44 442 SER A O 1
ATOM 3469 N N . VAL A 1 443 ? 23.350 -7.934 -18.397 1.00 89.06 443 VAL A N 1
ATOM 3470 C CA . VAL A 1 443 ? 24.671 -7.541 -18.906 1.00 89.06 443 VAL A CA 1
ATOM 3471 C C . VAL A 1 443 ? 25.720 -7.589 -17.797 1.00 89.06 443 VAL A C 1
ATOM 3473 O O . VAL A 1 443 ? 26.816 -8.103 -18.013 1.00 89.06 443 VAL A O 1
ATOM 3476 N N . GLY A 1 444 ? 25.387 -7.116 -16.591 1.00 87.62 444 GLY A N 1
ATOM 3477 C CA . GLY A 1 444 ? 26.282 -7.162 -15.432 1.00 87.62 444 GLY A CA 1
ATOM 3478 C C . GLY A 1 444 ? 26.696 -8.585 -15.035 1.00 87.62 444 GLY A C 1
ATOM 3479 O O . GLY A 1 444 ? 27.821 -8.794 -14.581 1.00 87.62 444 GLY A O 1
ATOM 3480 N N . PHE A 1 445 ? 25.830 -9.576 -15.274 1.00 86.94 445 PHE A N 1
ATOM 3481 C CA . PHE A 1 445 ? 26.132 -11.002 -15.085 1.00 86.94 445 PHE A CA 1
ATOM 3482 C C . PHE A 1 445 ? 26.793 -11.673 -16.299 1.00 86.94 445 PHE A C 1
ATOM 3484 O O . PHE A 1 445 ? 27.042 -12.877 -16.268 1.00 86.94 445 PHE A O 1
ATOM 3491 N N . GLY A 1 446 ? 27.105 -10.919 -17.358 1.00 87.81 446 GLY A N 1
ATOM 3492 C CA . GLY A 1 446 ? 27.685 -11.455 -18.591 1.00 87.81 446 GLY A CA 1
ATOM 3493 C C . GLY A 1 446 ? 26.708 -12.306 -19.408 1.00 87.81 446 GLY A C 1
ATOM 3494 O O . GLY A 1 446 ? 27.133 -13.066 -20.276 1.00 87.81 446 GLY A O 1
ATOM 3495 N N . VAL A 1 447 ? 25.406 -12.207 -19.132 1.00 86.62 447 VAL A N 1
ATOM 3496 C CA . VAL A 1 447 ? 24.368 -12.827 -19.952 1.00 86.62 447 VAL A CA 1
ATOM 3497 C C . VAL A 1 447 ? 24.144 -11.919 -21.155 1.00 86.62 447 VAL A C 1
ATOM 3499 O O . VAL A 1 447 ? 23.871 -10.729 -21.003 1.00 86.62 447 VAL A O 1
ATOM 3502 N N . ASN A 1 448 ? 24.231 -12.482 -22.361 1.00 83.38 448 ASN A N 1
ATOM 3503 C CA . ASN A 1 448 ? 23.860 -11.779 -23.588 1.00 83.38 448 ASN A CA 1
ATOM 3504 C C . ASN A 1 448 ? 22.335 -11.594 -23.636 1.00 83.38 448 ASN A C 1
ATOM 3506 O O . ASN A 1 448 ? 21.622 -12.356 -24.289 1.00 83.38 448 ASN A O 1
ATOM 3510 N N . GLY A 1 449 ? 21.830 -10.603 -22.903 1.00 83.12 449 GLY A N 1
ATOM 3511 C CA . GLY A 1 449 ? 20.440 -10.177 -22.970 1.00 83.12 449 GLY A CA 1
ATOM 3512 C C . GLY A 1 449 ? 20.165 -9.423 -24.269 1.00 83.12 449 GLY A C 1
ATOM 3513 O O . GLY A 1 449 ? 20.967 -8.602 -24.713 1.00 83.12 449 GLY A O 1
ATOM 3514 N N . ARG A 1 450 ? 19.012 -9.679 -24.889 1.00 92.06 450 ARG A N 1
ATOM 3515 C CA . ARG A 1 450 ? 18.477 -8.815 -25.946 1.00 92.06 450 ARG A CA 1
ATOM 3516 C C . ARG A 1 450 ? 17.920 -7.546 -25.292 1.00 92.06 450 ARG A C 1
ATOM 3518 O O . ARG A 1 450 ? 17.186 -7.637 -24.314 1.00 92.06 450 ARG A O 1
ATOM 3525 N N . ALA A 1 451 ? 18.232 -6.376 -25.842 1.00 90.56 451 ALA A N 1
ATOM 3526 C CA . ALA A 1 451 ? 17.590 -5.141 -25.406 1.00 90.56 451 ALA A CA 1
ATOM 3527 C C . ALA A 1 451 ? 16.096 -5.140 -25.801 1.00 90.56 451 ALA A C 1
ATOM 3529 O O . ALA A 1 451 ? 15.773 -5.510 -26.938 1.00 90.56 451 ALA A O 1
ATOM 3530 N N . PRO A 1 452 ? 15.188 -4.733 -24.898 1.00 90.69 452 PRO A N 1
ATOM 3531 C CA . PRO A 1 452 ? 13.774 -4.580 -25.225 1.00 90.69 452 PRO A CA 1
ATOM 3532 C C . PRO A 1 452 ? 13.588 -3.461 -26.259 1.00 90.69 452 PRO A C 1
ATOM 3534 O O . PRO A 1 452 ? 14.232 -2.417 -26.166 1.00 90.69 452 PRO A O 1
ATOM 3537 N N . LYS A 1 453 ? 12.718 -3.681 -27.248 1.00 94.00 453 LYS A N 1
ATOM 3538 C CA . LYS A 1 453 ? 12.414 -2.729 -28.324 1.00 94.00 453 LYS A CA 1
ATOM 3539 C C . LYS A 1 453 ? 11.062 -2.068 -28.097 1.00 94.00 453 LYS A C 1
ATOM 3541 O O . LYS A 1 453 ? 10.016 -2.672 -28.328 1.00 94.00 453 LYS A O 1
ATOM 3546 N N . PHE A 1 454 ? 11.075 -0.802 -27.710 1.00 92.69 454 PHE A N 1
ATOM 3547 C CA . PHE A 1 454 ? 9.860 -0.026 -27.497 1.00 92.69 454 PHE A CA 1
ATOM 3548 C C . PHE A 1 454 ? 9.622 0.954 -28.640 1.00 92.69 454 PHE A C 1
ATOM 3550 O O . PHE A 1 454 ? 10.510 1.714 -29.023 1.00 92.69 454 PHE A O 1
ATOM 3557 N N . ASN A 1 455 ? 8.391 0.993 -29.150 1.00 91.06 455 ASN A N 1
ATOM 3558 C CA . ASN A 1 455 ? 7.975 2.045 -30.070 1.00 91.06 455 ASN A CA 1
ATOM 3559 C C . ASN A 1 455 ? 7.658 3.314 -29.265 1.00 91.06 455 ASN A C 1
ATOM 3561 O O . ASN A 1 455 ? 6.538 3.503 -28.786 1.00 91.06 455 ASN A O 1
ATOM 3565 N N . MET A 1 456 ? 8.673 4.147 -29.025 1.00 90.31 456 MET A N 1
ATOM 3566 C CA . MET A 1 456 ? 8.513 5.377 -28.251 1.00 90.31 456 MET A CA 1
ATOM 3567 C C . MET A 1 456 ? 8.033 6.535 -29.126 1.00 90.31 456 MET A C 1
ATOM 3569 O O . MET A 1 456 ? 8.747 7.026 -30.002 1.00 90.31 456 MET A O 1
ATOM 3573 N N . THR A 1 457 ? 6.849 7.061 -28.815 1.00 88.94 457 THR A N 1
ATOM 3574 C CA . THR A 1 457 ? 6.379 8.325 -29.398 1.00 88.94 457 THR A CA 1
ATOM 3575 C C . THR A 1 457 ? 7.283 9.488 -28.966 1.00 88.94 457 THR A C 1
ATOM 3577 O O . THR A 1 457 ? 7.903 9.435 -27.900 1.00 88.94 457 THR A O 1
ATOM 3580 N N . SER A 1 458 ? 7.372 10.564 -29.763 1.00 86.00 458 SER A N 1
ATOM 3581 C CA . SER A 1 458 ? 8.120 11.790 -29.393 1.00 86.00 458 SER A CA 1
ATOM 3582 C C . SER A 1 458 ? 7.740 12.289 -27.998 1.00 86.00 458 SER A C 1
ATOM 3584 O O . SER A 1 458 ? 8.600 12.583 -27.176 1.00 86.00 458 SER A O 1
ATOM 3586 N N . ARG A 1 459 ? 6.446 12.245 -27.684 1.00 81.19 459 ARG A N 1
ATOM 3587 C CA . ARG A 1 459 ? 5.907 12.624 -26.380 1.00 81.19 459 ARG A CA 1
ATOM 3588 C C . ARG A 1 459 ? 6.371 11.721 -25.236 1.00 81.19 459 ARG A C 1
ATOM 3590 O O . ARG A 1 459 ? 6.655 12.211 -24.148 1.00 81.19 459 ARG A O 1
ATOM 3597 N N . THR A 1 460 ? 6.442 10.409 -25.459 1.00 83.19 460 THR A N 1
ATOM 3598 C CA . THR A 1 460 ? 6.934 9.466 -24.442 1.00 83.19 460 THR A CA 1
ATOM 3599 C C . THR A 1 460 ? 8.424 9.705 -24.178 1.00 83.19 460 THR A C 1
ATOM 3601 O O . THR A 1 460 ? 8.844 9.698 -23.023 1.00 83.19 460 THR A O 1
ATOM 3604 N N . ARG A 1 461 ? 9.198 10.022 -25.227 1.00 87.44 461 ARG A N 1
ATOM 3605 C CA . ARG A 1 461 ? 10.606 10.438 -25.107 1.00 87.44 461 ARG A CA 1
ATOM 3606 C C . ARG A 1 461 ? 10.762 11.727 -24.304 1.00 87.44 461 ARG A C 1
ATOM 3608 O O . ARG A 1 461 ? 11.658 11.818 -23.471 1.00 87.44 461 ARG A O 1
ATOM 3615 N N . ASP A 1 462 ? 9.875 12.699 -24.504 1.00 82.31 462 ASP A N 1
ATOM 3616 C CA . ASP A 1 462 ? 9.894 13.944 -23.733 1.00 82.31 462 ASP A CA 1
ATOM 3617 C C . ASP A 1 462 ? 9.490 13.743 -22.268 1.00 82.31 462 ASP A C 1
ATOM 3619 O O . ASP A 1 462 ? 10.105 14.334 -21.385 1.00 82.31 462 ASP A O 1
ATOM 3623 N N . ASN A 1 463 ? 8.520 12.871 -21.985 1.00 75.44 463 ASN A N 1
ATOM 3624 C CA . ASN A 1 463 ? 8.082 12.586 -20.615 1.00 75.44 463 ASN A CA 1
ATOM 3625 C C . ASN A 1 463 ? 9.083 11.740 -19.819 1.00 75.44 463 ASN A C 1
ATOM 3627 O O . ASN A 1 463 ? 9.179 11.903 -18.605 1.00 75.44 463 ASN A O 1
ATOM 3631 N N . PHE A 1 464 ? 9.886 10.901 -20.483 1.00 77.56 464 PHE A N 1
ATOM 3632 C CA . PHE A 1 464 ? 10.998 10.195 -19.834 1.00 77.56 464 PHE A CA 1
ATOM 3633 C C . PHE A 1 464 ? 12.002 11.174 -19.190 1.00 77.56 464 PHE A C 1
ATOM 3635 O O . PHE A 1 464 ? 12.680 10.858 -18.211 1.00 77.56 464 PHE A O 1
ATOM 3642 N N . LYS A 1 465 ? 12.027 12.424 -19.670 1.00 68.94 465 LYS A N 1
ATOM 3643 C CA . LYS A 1 465 ? 12.750 13.543 -19.071 1.00 68.94 465 LYS A CA 1
ATOM 3644 C C . LYS A 1 465 ? 12.014 14.135 -17.854 1.00 68.94 465 LYS A C 1
ATOM 3646 O O . LYS A 1 465 ? 12.047 15.351 -17.720 1.00 68.94 465 LYS A O 1
ATOM 3651 N N . SER A 1 466 ? 11.360 13.407 -16.942 1.00 61.59 466 SER A N 1
ATOM 3652 C CA . SER A 1 466 ? 10.890 14.049 -15.690 1.00 61.59 466 SER A CA 1
ATOM 3653 C C . SER A 1 466 ? 11.367 13.378 -14.404 1.00 61.59 466 SER A C 1
ATOM 3655 O O . SER A 1 466 ? 12.129 14.045 -13.716 1.00 61.59 466 SER A O 1
ATOM 3657 N N . ASP A 1 467 ? 11.091 12.099 -14.113 1.00 62.03 467 ASP A N 1
ATOM 3658 C CA . ASP A 1 467 ? 11.322 11.581 -12.741 1.00 62.03 467 ASP A CA 1
ATOM 3659 C C . ASP A 1 467 ? 11.772 10.104 -12.604 1.00 62.03 467 ASP A C 1
ATOM 3661 O O . ASP A 1 467 ? 12.003 9.633 -11.493 1.00 62.03 467 ASP A O 1
ATOM 3665 N N . ASP A 1 468 ? 11.963 9.339 -13.686 1.00 66.25 468 ASP A N 1
ATOM 3666 C CA . ASP A 1 468 ? 12.097 7.863 -13.583 1.00 66.25 468 ASP A CA 1
ATOM 3667 C C . ASP A 1 468 ? 13.510 7.288 -13.732 1.00 66.25 468 ASP A C 1
ATOM 3669 O O . ASP A 1 468 ? 13.711 6.070 -13.693 1.00 66.25 468 ASP A O 1
ATOM 3673 N N . ILE A 1 469 ? 14.511 8.157 -13.844 1.00 72.31 469 ILE A N 1
ATOM 3674 C CA . ILE A 1 469 ? 15.912 7.777 -14.067 1.00 72.31 469 ILE A CA 1
ATOM 3675 C C . ILE A 1 469 ? 16.603 7.284 -12.778 1.00 72.31 469 ILE A C 1
ATOM 3677 O O . ILE A 1 469 ? 17.629 6.604 -12.840 1.00 72.31 469 ILE A O 1
ATOM 3681 N N . HIS A 1 470 ? 16.015 7.537 -11.604 1.00 71.31 470 HIS A N 1
ATOM 3682 C CA . HIS A 1 470 ? 16.554 7.106 -10.307 1.00 71.31 470 HIS A CA 1
ATOM 3683 C C . HIS A 1 470 ? 16.817 5.592 -10.221 1.00 71.31 470 HIS A C 1
ATOM 3685 O O . HIS A 1 470 ? 17.780 5.160 -9.586 1.00 71.31 470 HIS A O 1
ATOM 3691 N N . ILE A 1 471 ? 15.994 4.777 -10.889 1.00 72.94 471 ILE A N 1
ATOM 3692 C CA . ILE A 1 471 ? 16.132 3.313 -10.889 1.00 72.94 471 ILE A CA 1
ATOM 3693 C C . ILE A 1 471 ? 17.447 2.888 -11.567 1.00 72.94 471 ILE A C 1
ATOM 3695 O O . ILE A 1 471 ? 18.133 1.992 -11.076 1.00 72.94 471 ILE A O 1
ATOM 3699 N N . LEU A 1 472 ? 17.849 3.582 -12.636 1.00 76.69 472 LEU A N 1
ATOM 3700 C CA . LEU A 1 472 ? 19.047 3.262 -13.423 1.00 76.69 472 LEU A CA 1
ATOM 3701 C C . LEU A 1 472 ? 20.342 3.538 -12.654 1.00 76.69 472 LEU A C 1
ATOM 3703 O O . LEU A 1 472 ? 21.314 2.783 -12.744 1.00 76.69 472 LEU A O 1
ATOM 3707 N N . VAL A 1 473 ? 20.328 4.586 -11.833 1.00 79.31 473 VAL A N 1
ATOM 3708 C CA . VAL A 1 473 ? 21.418 4.898 -10.903 1.00 79.31 473 VAL A CA 1
ATOM 3709 C C . VAL A 1 473 ? 21.606 3.758 -9.902 1.00 79.31 473 VAL A C 1
ATOM 3711 O O . VAL A 1 473 ? 22.731 3.310 -9.679 1.00 79.31 473 VAL A O 1
ATOM 3714 N N . GLY A 1 474 ? 20.496 3.233 -9.370 1.00 77.62 474 GLY A N 1
ATOM 3715 C CA . GLY A 1 474 ? 20.488 2.056 -8.505 1.00 77.62 474 GLY A CA 1
ATOM 3716 C C . GLY A 1 474 ? 21.162 0.846 -9.157 1.00 77.62 474 GLY A C 1
ATOM 3717 O O . GLY A 1 474 ? 22.049 0.253 -8.539 1.00 77.62 474 GLY A O 1
ATOM 3718 N N . SER A 1 475 ? 20.822 0.520 -10.414 1.00 77.38 475 SER A N 1
ATOM 3719 C CA . SER A 1 475 ? 21.467 -0.598 -11.126 1.00 77.38 475 SER A CA 1
ATOM 3720 C C . SER A 1 475 ? 22.968 -0.404 -11.253 1.00 77.38 475 SER A C 1
ATOM 3722 O O . SER A 1 475 ? 23.722 -1.284 -10.863 1.00 77.38 475 SER A O 1
ATOM 3724 N N . LEU A 1 476 ? 23.422 0.751 -11.742 1.00 82.31 476 LEU A N 1
ATOM 3725 C CA . LEU A 1 476 ? 24.844 0.981 -11.986 1.00 82.31 476 LEU A CA 1
ATOM 3726 C C . LEU A 1 476 ? 25.666 0.962 -10.681 1.00 82.31 476 LEU A C 1
ATOM 3728 O O . LEU A 1 476 ? 26.777 0.437 -10.672 1.00 82.31 476 LEU A O 1
ATOM 3732 N N . SER A 1 477 ? 25.108 1.471 -9.573 1.00 81.12 477 SER A N 1
ATOM 3733 C CA . SER A 1 477 ? 25.770 1.478 -8.254 1.00 81.12 477 SER A CA 1
ATOM 3734 C C . SER A 1 477 ? 25.889 0.087 -7.618 1.00 81.12 477 SER A C 1
ATOM 3736 O O . SER A 1 477 ? 26.707 -0.118 -6.720 1.00 81.12 477 SER A O 1
ATOM 3738 N N . SER A 1 478 ? 25.101 -0.871 -8.117 1.00 81.12 478 SER A N 1
ATOM 3739 C CA . SER A 1 478 ? 25.095 -2.274 -7.691 1.00 81.12 478 SER A CA 1
ATOM 3740 C C . SER A 1 478 ? 26.191 -3.103 -8.378 1.00 81.12 478 SER A C 1
ATOM 3742 O O . SER A 1 478 ? 26.179 -4.325 -8.291 1.00 81.12 478 SER A O 1
ATOM 3744 N N . TYR A 1 479 ? 27.138 -2.484 -9.087 1.00 82.88 479 TYR A N 1
ATOM 3745 C CA . TYR A 1 479 ? 28.232 -3.188 -9.758 1.00 82.88 479 TYR A CA 1
ATOM 3746 C C . TYR A 1 479 ? 29.596 -2.646 -9.330 1.00 82.88 479 TYR A C 1
ATOM 3748 O O . TYR A 1 479 ? 29.745 -1.479 -8.969 1.00 82.88 479 TYR A O 1
ATOM 3756 N N . GLY A 1 480 ? 30.622 -3.501 -9.403 1.00 84.94 480 GLY A N 1
ATOM 3757 C CA . GLY A 1 480 ? 32.014 -3.054 -9.315 1.00 84.94 480 GLY A CA 1
ATOM 3758 C C . GLY A 1 480 ? 32.339 -2.043 -10.422 1.00 84.94 480 GLY A C 1
ATOM 3759 O O . GLY A 1 480 ? 31.663 -2.022 -11.449 1.00 84.94 480 GLY A O 1
ATOM 3760 N N . ALA A 1 481 ? 33.379 -1.222 -10.230 1.00 86.06 481 ALA A N 1
ATOM 3761 C CA . ALA A 1 481 ? 33.699 -0.113 -11.138 1.00 86.06 481 ALA A CA 1
ATOM 3762 C C . ALA A 1 481 ? 33.789 -0.564 -12.608 1.00 86.06 481 ALA A C 1
ATOM 3764 O O . ALA A 1 481 ? 33.085 -0.016 -13.451 1.00 86.06 481 ALA A O 1
ATOM 3765 N N . ASP A 1 482 ? 34.543 -1.624 -12.905 1.00 88.06 482 ASP A N 1
ATOM 3766 C CA . ASP A 1 482 ? 34.709 -2.122 -14.278 1.00 88.06 482 ASP A CA 1
ATOM 3767 C C . ASP A 1 482 ? 33.386 -2.613 -14.886 1.00 88.06 482 ASP A C 1
ATOM 3769 O O . ASP A 1 482 ? 33.018 -2.232 -15.998 1.00 88.06 482 ASP A O 1
ATOM 3773 N N . THR A 1 483 ? 32.618 -3.406 -14.135 1.00 89.50 483 THR A N 1
ATOM 3774 C CA . THR A 1 483 ? 31.305 -3.899 -14.576 1.00 89.50 483 THR A CA 1
ATOM 3775 C C . THR A 1 483 ? 30.309 -2.755 -14.760 1.00 89.50 483 THR A C 1
ATOM 3777 O O . THR A 1 483 ? 29.500 -2.798 -15.684 1.00 89.50 483 THR A O 1
ATOM 3780 N N . SER A 1 484 ? 30.396 -1.697 -13.949 1.00 91.75 484 SER A N 1
ATOM 3781 C CA . SER A 1 484 ? 29.534 -0.521 -14.086 1.00 91.75 484 SER A CA 1
ATOM 3782 C C . SER A 1 484 ? 29.733 0.191 -15.429 1.00 91.75 484 SER A C 1
ATOM 3784 O O . SER A 1 484 ? 28.753 0.661 -15.998 1.00 91.75 484 SER A O 1
ATOM 3786 N N . PHE A 1 485 ? 30.954 0.202 -15.985 1.00 92.56 485 PHE A N 1
ATOM 3787 C CA . PHE A 1 485 ? 31.220 0.772 -17.312 1.00 92.56 485 PHE A CA 1
ATOM 3788 C C . PHE A 1 485 ? 30.666 -0.091 -18.447 1.00 92.56 485 PHE A C 1
ATOM 3790 O O . PHE A 1 485 ? 30.118 0.442 -19.410 1.00 92.56 485 PHE A O 1
ATOM 3797 N N . VAL A 1 486 ? 30.752 -1.419 -18.327 1.00 92.31 486 VAL A N 1
ATOM 3798 C CA . VAL A 1 486 ? 30.158 -2.348 -19.307 1.00 92.31 486 VAL A CA 1
ATOM 3799 C C . VAL A 1 486 ? 28.636 -2.199 -19.330 1.00 92.31 486 VAL A C 1
ATOM 3801 O O . VAL A 1 486 ? 28.033 -2.054 -20.394 1.00 92.31 486 VAL A O 1
ATOM 3804 N N . VAL A 1 487 ? 28.016 -2.176 -18.149 1.00 91.31 487 VAL A N 1
ATOM 3805 C CA . VAL A 1 487 ? 26.572 -1.962 -18.001 1.00 91.31 487 VAL A CA 1
ATOM 3806 C C . VAL A 1 487 ? 26.175 -0.572 -18.501 1.00 91.31 487 VAL A C 1
ATOM 3808 O O . VAL A 1 487 ? 25.184 -0.440 -19.216 1.00 91.31 487 VAL A O 1
ATOM 3811 N N . GLY A 1 488 ? 26.956 0.464 -18.189 1.00 93.12 488 GLY A N 1
ATOM 3812 C CA . GLY A 1 488 ? 26.689 1.824 -18.645 1.00 93.12 488 GLY A CA 1
ATOM 3813 C C . GLY A 1 488 ? 26.778 1.979 -20.162 1.00 93.12 488 GLY A C 1
ATOM 3814 O O . GLY A 1 488 ? 25.895 2.602 -20.747 1.00 93.12 488 GLY A O 1
ATOM 3815 N N . ALA A 1 489 ? 27.754 1.348 -20.820 1.00 93.44 489 ALA A N 1
ATOM 3816 C CA . ALA A 1 489 ? 27.839 1.318 -22.282 1.00 93.44 489 ALA A CA 1
ATOM 3817 C C . ALA A 1 489 ? 26.613 0.632 -22.913 1.00 93.44 489 ALA A C 1
ATOM 3819 O O . ALA A 1 489 ? 26.050 1.122 -23.894 1.00 93.44 489 ALA A O 1
ATOM 3820 N N . ALA A 1 490 ? 26.149 -0.471 -22.317 1.00 93.12 490 ALA A N 1
ATOM 3821 C CA . ALA A 1 490 ? 24.942 -1.154 -22.767 1.00 93.12 490 ALA A CA 1
ATOM 3822 C C . ALA A 1 490 ? 23.688 -0.278 -22.591 1.00 93.12 490 ALA A C 1
ATOM 3824 O O . ALA A 1 490 ? 22.866 -0.199 -23.502 1.00 93.12 490 ALA A O 1
ATOM 3825 N N . ILE A 1 491 ? 23.561 0.433 -21.465 1.00 93.31 491 ILE A N 1
ATOM 3826 C CA . ILE A 1 491 ? 22.468 1.388 -21.231 1.00 93.31 491 ILE A CA 1
ATOM 3827 C C . ILE A 1 491 ? 22.490 2.514 -22.271 1.00 93.31 491 ILE A C 1
ATOM 3829 O O . ILE A 1 491 ? 21.458 2.790 -22.878 1.00 93.31 491 ILE A O 1
ATOM 3833 N N . VAL A 1 492 ? 23.651 3.136 -22.513 1.00 93.69 492 VAL A N 1
ATOM 3834 C CA . VAL A 1 492 ? 23.824 4.195 -23.526 1.00 93.69 492 VAL A CA 1
ATOM 3835 C C . VAL A 1 492 ? 23.341 3.720 -24.892 1.00 93.69 492 VAL A C 1
ATOM 3837 O O . VAL A 1 492 ? 22.588 4.432 -25.555 1.00 93.69 492 VAL A O 1
ATOM 3840 N N . LYS A 1 493 ? 23.719 2.501 -25.294 1.00 94.19 493 LYS A N 1
ATOM 3841 C CA . LYS A 1 493 ? 23.278 1.913 -26.560 1.00 94.19 493 LYS A CA 1
ATOM 3842 C C . LYS A 1 493 ? 21.752 1.832 -26.647 1.00 94.19 493 LYS A C 1
ATOM 3844 O O . LYS A 1 493 ? 21.186 2.267 -27.644 1.00 94.19 493 LYS A O 1
ATOM 3849 N N . VAL A 1 494 ? 21.084 1.345 -25.599 1.00 93.25 494 VAL A N 1
ATOM 3850 C CA . VAL A 1 494 ? 19.612 1.266 -25.573 1.00 93.25 494 VAL A CA 1
ATOM 3851 C C . VAL A 1 494 ? 18.975 2.656 -25.629 1.00 93.25 494 VAL A C 1
ATOM 3853 O O . VAL A 1 494 ? 17.991 2.839 -26.342 1.00 93.25 494 VAL A O 1
ATOM 3856 N N . LEU A 1 495 ? 19.534 3.650 -24.932 1.00 93.19 495 LEU A N 1
ATOM 3857 C CA . LEU A 1 495 ? 19.040 5.030 -24.991 1.00 93.19 495 LEU A CA 1
ATOM 3858 C C . LEU A 1 495 ? 19.146 5.611 -26.413 1.00 93.19 495 LEU A C 1
ATOM 3860 O O . LEU A 1 495 ? 18.174 6.189 -26.904 1.00 93.19 495 LEU A O 1
ATOM 3864 N N . LEU A 1 496 ? 20.280 5.405 -27.092 1.00 93.38 496 LEU A N 1
ATOM 3865 C CA . LEU A 1 496 ? 20.493 5.842 -28.477 1.00 93.38 496 LEU A CA 1
ATOM 3866 C C . LEU A 1 496 ? 19.539 5.147 -29.456 1.00 93.38 496 LEU A C 1
ATOM 3868 O O . LEU A 1 496 ? 18.927 5.815 -30.287 1.00 93.38 496 LEU A O 1
ATOM 3872 N N . GLU A 1 497 ? 19.358 3.828 -29.331 1.00 94.12 497 GLU A N 1
ATOM 3873 C CA . GLU A 1 497 ? 18.442 3.045 -30.177 1.00 94.12 497 GLU A CA 1
ATOM 3874 C C . GLU A 1 497 ? 16.983 3.515 -30.065 1.00 94.12 497 GLU A C 1
ATOM 3876 O O . GLU A 1 497 ? 16.231 3.437 -31.035 1.00 94.12 497 GLU A O 1
ATOM 3881 N N . HIS A 1 498 ? 16.588 4.054 -28.908 1.00 93.62 498 HIS A N 1
ATOM 3882 C CA . HIS A 1 498 ? 15.253 4.615 -28.681 1.00 93.62 498 HIS A CA 1
ATOM 3883 C C . HIS A 1 498 ? 15.172 6.124 -28.967 1.00 93.62 498 HIS A C 1
ATOM 3885 O O . HIS A 1 498 ? 14.138 6.744 -28.718 1.00 93.62 498 HIS A O 1
ATOM 3891 N N . GLY A 1 499 ? 16.240 6.736 -29.493 1.00 93.62 499 GLY A N 1
ATOM 3892 C CA . GLY A 1 499 ? 16.284 8.159 -29.829 1.00 93.62 499 GLY A CA 1
ATOM 3893 C C . GLY A 1 499 ? 16.118 9.077 -28.615 1.00 93.62 499 GLY A C 1
ATOM 3894 O O . GLY A 1 499 ? 15.489 10.135 -28.737 1.00 93.62 499 GLY A O 1
ATOM 3895 N N . LEU A 1 500 ? 16.610 8.645 -27.449 1.00 92.31 500 LEU A N 1
ATOM 3896 C CA . LEU A 1 500 ? 16.670 9.437 -26.224 1.00 92.31 500 LEU A CA 1
ATOM 3897 C C . LEU A 1 500 ? 17.987 10.219 -26.167 1.00 92.31 500 LEU A C 1
ATOM 3899 O O . LEU A 1 500 ? 19.045 9.729 -26.556 1.00 92.31 500 LEU A O 1
ATOM 3903 N N . ASP A 1 501 ? 17.916 11.440 -25.643 1.00 91.81 501 ASP A N 1
ATOM 3904 C CA . ASP A 1 501 ? 19.090 12.283 -25.433 1.00 91.81 501 ASP A CA 1
ATOM 3905 C C . ASP A 1 501 ? 19.913 11.751 -24.246 1.00 91.81 501 ASP A C 1
ATOM 3907 O O . ASP A 1 501 ? 19.514 11.869 -23.080 1.00 91.81 501 ASP A O 1
ATOM 3911 N N . VAL A 1 502 ? 21.055 11.130 -24.559 1.00 92.12 502 VAL A N 1
ATOM 3912 C CA . VAL A 1 502 ? 21.963 10.517 -23.579 1.00 92.12 502 VAL A CA 1
ATOM 3913 C C . VAL A 1 502 ? 22.520 11.554 -22.607 1.00 92.12 502 VAL A C 1
ATOM 3915 O O . VAL A 1 502 ? 22.668 11.247 -21.424 1.00 92.12 502 VAL A O 1
ATOM 3918 N N . GLU A 1 503 ? 22.787 12.780 -23.059 1.00 91.75 503 GLU A N 1
ATOM 3919 C CA . GLU A 1 503 ? 23.342 13.843 -22.221 1.00 91.75 503 GLU A CA 1
ATOM 3920 C C . GLU A 1 503 ? 22.336 14.259 -21.148 1.00 91.75 503 GLU A C 1
ATOM 3922 O O . GLU A 1 503 ? 22.652 14.267 -19.954 1.00 91.75 503 GLU A O 1
ATOM 3927 N N . VAL A 1 504 ? 21.086 14.499 -21.557 1.00 90.06 504 VAL A N 1
ATOM 3928 C CA . VAL A 1 504 ? 19.987 14.833 -20.639 1.00 90.06 504 VAL A CA 1
ATOM 3929 C C . VAL A 1 504 ? 19.722 13.689 -19.659 1.00 90.06 504 VAL A C 1
ATOM 3931 O O . VAL A 1 504 ? 19.504 13.935 -18.467 1.00 90.06 504 VAL A O 1
ATOM 3934 N N . CYS A 1 505 ? 19.763 12.436 -20.125 1.00 90.12 505 CYS A N 1
ATOM 3935 C CA . CYS A 1 505 ? 19.586 11.270 -19.259 1.00 90.12 505 CYS A CA 1
ATOM 3936 C C . CYS A 1 505 ? 20.722 11.152 -18.228 1.00 90.12 505 CYS A C 1
ATOM 3938 O O . CYS A 1 505 ? 20.453 10.994 -17.036 1.00 90.12 505 CYS A O 1
ATOM 3940 N N . CYS A 1 506 ? 21.979 11.295 -18.657 1.00 90.06 506 CYS A N 1
ATOM 3941 C CA . CYS A 1 506 ? 23.158 11.249 -17.792 1.00 90.06 506 CYS A CA 1
ATOM 3942 C C . CYS A 1 506 ? 23.172 12.382 -16.757 1.00 90.06 506 CYS A C 1
ATOM 3944 O O . CYS A 1 506 ? 23.451 12.137 -15.582 1.00 90.06 506 CYS A O 1
ATOM 3946 N N . ALA A 1 507 ? 22.825 13.612 -17.151 1.00 89.31 507 ALA A N 1
ATOM 3947 C CA . ALA A 1 507 ? 22.742 14.750 -16.234 1.00 89.31 507 ALA A CA 1
ATOM 3948 C C . ALA A 1 507 ? 21.734 14.497 -15.099 1.00 89.31 507 ALA A C 1
ATOM 3950 O O . ALA A 1 507 ? 21.984 14.824 -13.938 1.00 89.31 507 ALA A O 1
ATOM 3951 N N . ARG A 1 508 ? 20.613 13.840 -15.413 1.00 86.50 508 ARG A N 1
ATOM 3952 C CA . ARG A 1 508 ? 19.592 13.455 -14.428 1.00 86.50 508 ARG A CA 1
ATOM 3953 C C . ARG A 1 508 ? 20.012 12.284 -13.560 1.00 86.50 508 ARG A C 1
ATOM 3955 O O . ARG A 1 508 ? 19.756 12.317 -12.359 1.00 86.50 508 ARG A O 1
ATOM 3962 N N . MET A 1 509 ? 20.672 11.278 -14.138 1.00 87.88 509 MET A N 1
ATOM 3963 C CA . MET A 1 509 ? 21.289 10.196 -13.363 1.00 87.88 509 MET A CA 1
ATOM 3964 C C . MET A 1 509 ? 22.248 10.775 -12.324 1.00 87.88 509 MET A C 1
ATOM 3966 O O . MET A 1 509 ? 22.173 10.398 -11.159 1.00 87.88 509 MET A O 1
ATOM 3970 N N . ARG A 1 510 ? 23.076 11.751 -12.715 1.00 88.06 510 ARG A N 1
ATOM 3971 C CA . ARG A 1 510 ? 23.980 12.460 -11.805 1.00 88.06 510 ARG A CA 1
ATOM 3972 C C . ARG A 1 510 ? 23.221 13.183 -10.694 1.00 88.06 510 ARG A C 1
ATOM 3974 O O . ARG A 1 510 ? 23.483 12.920 -9.530 1.00 88.06 510 ARG A O 1
ATOM 3981 N N . HIS A 1 511 ? 22.225 14.001 -11.035 1.00 87.56 511 HIS A N 1
ATOM 3982 C CA . HIS A 1 511 ? 21.414 14.706 -10.034 1.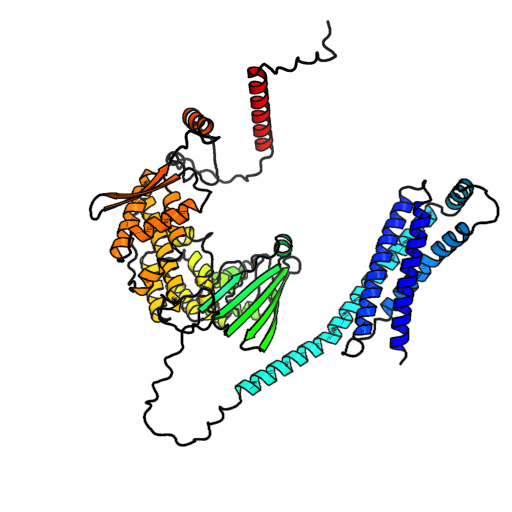00 87.56 511 HIS A CA 1
ATOM 3983 C C . HIS A 1 511 ? 20.734 13.742 -9.041 1.00 87.56 511 HIS A C 1
ATOM 3985 O O . HIS A 1 511 ? 20.734 13.965 -7.833 1.00 87.56 511 HIS A O 1
ATOM 3991 N N . SER A 1 512 ? 20.184 12.634 -9.545 1.00 84.06 512 SER A N 1
ATOM 3992 C CA . SER A 1 512 ? 19.625 11.550 -8.733 1.00 84.06 512 SER A CA 1
ATOM 3993 C C . SER A 1 512 ? 20.661 10.920 -7.803 1.00 84.06 512 SER A C 1
ATOM 3995 O O . SER A 1 512 ? 20.364 10.628 -6.645 1.00 84.06 512 SER A O 1
ATOM 3997 N N . PHE A 1 513 ? 21.850 10.646 -8.336 1.00 84.69 513 PHE A N 1
ATOM 3998 C CA . PHE A 1 513 ? 22.950 10.041 -7.605 1.00 84.69 513 PHE A CA 1
ATOM 3999 C C . PHE A 1 513 ? 23.420 10.952 -6.467 1.00 84.69 513 PHE A C 1
ATOM 4001 O O . PHE A 1 513 ? 23.500 10.500 -5.328 1.00 84.69 513 PHE A O 1
ATOM 4008 N N . ASP A 1 514 ? 23.607 12.242 -6.747 1.00 84.62 514 ASP A N 1
ATOM 4009 C CA . ASP A 1 514 ? 24.042 13.245 -5.770 1.00 84.62 514 ASP A CA 1
ATOM 4010 C C . ASP A 1 514 ? 22.996 13.464 -4.661 1.00 84.62 514 ASP A C 1
ATOM 4012 O O . ASP A 1 514 ? 23.339 13.678 -3.495 1.00 84.62 514 ASP A O 1
ATOM 4016 N N . ALA A 1 515 ? 21.704 13.357 -4.993 1.00 83.56 515 ALA A N 1
ATOM 4017 C CA . ALA A 1 515 ? 20.622 13.415 -4.010 1.00 83.56 515 ALA A CA 1
ATOM 4018 C C . ALA A 1 515 ? 20.613 12.200 -3.059 1.00 83.56 515 ALA A C 1
ATOM 4020 O O . ALA A 1 515 ? 20.146 12.300 -1.919 1.00 83.56 515 ALA A O 1
ATOM 4021 N N . ASN A 1 516 ? 21.140 11.051 -3.493 1.00 78.50 516 ASN A N 1
ATOM 4022 C CA . ASN A 1 516 ? 21.170 9.827 -2.703 1.00 78.50 516 ASN A CA 1
ATOM 4023 C C . ASN A 1 516 ? 22.439 9.755 -1.836 1.00 78.50 516 ASN A C 1
ATOM 4025 O O . ASN A 1 516 ? 23.441 9.139 -2.195 1.00 78.50 516 ASN A O 1
ATOM 4029 N N . ARG A 1 517 ? 22.368 10.353 -0.638 1.00 67.81 517 ARG A N 1
ATOM 4030 C CA . ARG A 1 517 ? 23.485 10.454 0.328 1.00 67.81 517 ARG A CA 1
ATOM 4031 C C . ARG A 1 517 ? 24.154 9.123 0.701 1.00 67.81 517 ARG A C 1
ATOM 4033 O O . ARG A 1 517 ? 25.271 9.138 1.208 1.00 67.81 517 ARG A O 1
ATOM 4040 N N . ASN A 1 518 ? 23.502 7.986 0.456 1.00 66.69 518 ASN A N 1
ATOM 4041 C CA . ASN A 1 518 ? 24.053 6.660 0.744 1.00 66.69 518 ASN A CA 1
ATOM 4042 C C . ASN A 1 518 ? 25.174 6.235 -0.224 1.00 66.69 518 ASN A C 1
ATOM 4044 O O . ASN A 1 518 ? 25.854 5.249 0.045 1.00 66.69 518 ASN A O 1
ATOM 4048 N N . LEU A 1 519 ? 25.385 6.964 -1.327 1.00 65.19 519 LEU A N 1
ATOM 4049 C CA . LEU A 1 519 ? 26.373 6.636 -2.361 1.00 65.19 519 LEU A CA 1
ATOM 4050 C C . LEU A 1 519 ? 27.652 7.491 -2.287 1.00 65.19 519 LEU A C 1
ATOM 4052 O O . LEU A 1 519 ? 28.429 7.512 -3.236 1.00 65.19 519 LEU A O 1
ATOM 4056 N N . SER A 1 520 ? 27.918 8.156 -1.155 1.00 65.25 520 SER A N 1
ATOM 4057 C CA . SER A 1 520 ? 28.987 9.164 -0.984 1.00 65.25 520 SER A CA 1
ATOM 4058 C C . SER A 1 520 ? 30.427 8.699 -1.269 1.00 65.25 520 SER A C 1
ATOM 4060 O O . SER A 1 520 ? 31.347 9.506 -1.266 1.00 65.25 520 SER A O 1
ATOM 4062 N N . ILE A 1 521 ? 30.641 7.400 -1.464 1.00 77.06 521 ILE A N 1
ATOM 4063 C CA . ILE A 1 521 ? 31.940 6.760 -1.725 1.00 77.06 521 ILE A CA 1
ATOM 4064 C C . ILE A 1 521 ? 32.162 6.430 -3.212 1.00 77.06 521 ILE A C 1
ATOM 4066 O O . ILE A 1 521 ? 33.264 6.055 -3.618 1.00 77.06 521 ILE A O 1
ATOM 4070 N N . GLN A 1 522 ? 31.128 6.582 -4.039 1.00 81.19 522 GLN A N 1
ATOM 4071 C CA . GLN A 1 522 ? 31.182 6.408 -5.485 1.00 81.19 522 GLN A CA 1
ATOM 4072 C C . GLN A 1 522 ? 31.069 7.784 -6.161 1.00 81.19 522 GLN A C 1
ATOM 4074 O O . GLN A 1 522 ? 30.341 8.662 -5.712 1.00 81.19 522 GLN A O 1
ATOM 4079 N N . ARG A 1 523 ? 31.791 7.985 -7.263 1.00 87.00 523 ARG A N 1
ATOM 4080 C CA . ARG A 1 523 ? 31.656 9.141 -8.153 1.00 87.00 523 ARG A CA 1
ATOM 4081 C C . ARG A 1 523 ? 31.046 8.670 -9.459 1.00 87.00 523 ARG A C 1
ATOM 4083 O O . ARG A 1 523 ? 31.625 7.820 -10.138 1.00 87.00 523 ARG A O 1
ATOM 4090 N N . PHE A 1 524 ? 29.900 9.241 -9.811 1.00 88.44 524 PHE A N 1
ATOM 4091 C CA . PHE A 1 524 ? 29.276 9.041 -11.114 1.00 88.44 524 PHE A CA 1
ATOM 4092 C C . PHE A 1 524 ? 30.141 9.649 -12.218 1.00 88.44 524 PHE A C 1
ATOM 4094 O O . PHE A 1 524 ? 30.525 10.819 -12.140 1.00 88.44 524 PHE A O 1
ATOM 4101 N N . ILE A 1 525 ? 30.435 8.864 -13.251 1.00 89.94 525 ILE A N 1
ATOM 4102 C CA . ILE A 1 525 ? 31.164 9.307 -14.438 1.00 89.94 525 ILE A CA 1
ATOM 4103 C C . ILE A 1 525 ? 30.234 9.193 -15.634 1.00 89.94 525 ILE A C 1
ATOM 4105 O O . ILE A 1 525 ? 29.724 8.120 -15.950 1.00 89.94 525 ILE A O 1
ATOM 4109 N N . SER A 1 526 ? 30.038 10.328 -16.294 1.00 92.06 526 SER A N 1
ATOM 4110 C CA . SER A 1 526 ? 29.389 10.411 -17.594 1.00 92.06 526 SER A CA 1
ATOM 4111 C C . SER A 1 526 ? 30.191 11.393 -18.442 1.00 92.06 526 SER A C 1
ATOM 4113 O O . SER A 1 526 ? 30.113 12.605 -18.217 1.00 92.06 526 SER A O 1
ATOM 4115 N N . GLU A 1 527 ? 31.018 10.866 -19.338 1.00 93.19 527 GLU A N 1
ATOM 4116 C CA . GLU A 1 527 ? 31.943 11.631 -20.178 1.00 93.19 527 GLU A CA 1
ATOM 4117 C C . GLU A 1 527 ? 31.732 11.248 -21.641 1.00 93.19 527 GLU A C 1
ATOM 4119 O O . GLU A 1 527 ? 31.531 10.078 -21.965 1.00 93.19 527 GLU A O 1
ATOM 4124 N N . ARG A 1 528 ? 31.766 12.241 -22.528 1.00 90.62 528 ARG A N 1
ATOM 4125 C CA . ARG A 1 528 ? 31.669 12.029 -23.970 1.00 90.62 528 ARG A CA 1
ATOM 4126 C C . ARG A 1 528 ? 33.073 11.786 -24.524 1.00 90.62 528 ARG A C 1
ATOM 4128 O O . ARG A 1 528 ? 33.966 12.602 -24.304 1.00 90.62 528 ARG A O 1
ATOM 4135 N N . VAL A 1 529 ? 33.271 10.677 -25.228 1.00 90.94 529 VAL A N 1
ATOM 4136 C CA . VAL A 1 529 ? 34.548 10.309 -25.851 1.00 90.94 529 VAL A CA 1
ATOM 4137 C C . VAL A 1 529 ? 34.380 10.421 -27.362 1.00 90.94 529 VAL A C 1
ATOM 4139 O O . VAL A 1 529 ? 33.986 9.485 -28.035 1.00 90.94 529 VAL A O 1
ATOM 4142 N N . GLY A 1 530 ? 34.625 11.609 -27.912 1.00 89.06 530 GLY A N 1
ATOM 4143 C CA . GLY A 1 530 ? 34.409 11.883 -29.338 1.00 89.06 530 GLY A CA 1
ATOM 4144 C C . GLY A 1 530 ? 32.971 12.287 -29.683 1.00 89.06 530 GLY A C 1
ATOM 4145 O O . GLY A 1 530 ? 32.189 12.689 -28.824 1.00 89.06 530 GLY A O 1
ATOM 4146 N N . GLU A 1 531 ? 32.610 12.256 -30.966 1.00 82.19 531 GLU A N 1
ATOM 4147 C CA . GLU A 1 531 ? 31.318 12.799 -31.408 1.00 82.19 531 GLU A CA 1
ATOM 4148 C C . GLU A 1 531 ? 30.126 11.885 -31.095 1.00 82.19 531 GLU A C 1
ATOM 4150 O O . GLU A 1 531 ? 29.019 12.396 -30.943 1.00 82.19 531 GLU A O 1
ATOM 4155 N N . GLN A 1 532 ? 30.314 10.571 -30.950 1.00 79.06 532 GLN A N 1
ATOM 4156 C CA . GLN A 1 532 ? 29.193 9.633 -30.775 1.00 79.06 532 GLN A CA 1
ATOM 4157 C C . GLN A 1 532 ? 29.322 8.684 -29.577 1.00 79.06 532 GLN A C 1
ATOM 4159 O O . GLN A 1 532 ? 28.313 8.096 -29.188 1.00 79.06 532 GLN A O 1
ATOM 4164 N N . ASP A 1 533 ? 30.490 8.589 -28.933 1.00 89.44 533 ASP A N 1
ATOM 4165 C CA . ASP A 1 533 ? 30.671 7.652 -27.824 1.00 89.44 533 ASP A CA 1
ATOM 4166 C C . ASP A 1 533 ? 30.486 8.322 -26.461 1.00 89.44 533 ASP A C 1
ATOM 4168 O O . ASP A 1 533 ? 30.912 9.454 -26.208 1.00 89.44 533 ASP A O 1
ATOM 4172 N N . TRP A 1 534 ? 29.856 7.584 -25.551 1.00 93.25 534 TRP A N 1
ATOM 4173 C CA . TRP A 1 534 ? 29.677 7.968 -24.158 1.00 93.25 534 TRP A CA 1
ATOM 4174 C C . TRP A 1 534 ? 30.256 6.896 -23.250 1.00 93.25 534 TRP A C 1
ATOM 4176 O O . TRP A 1 534 ? 29.998 5.705 -23.420 1.00 93.25 534 TRP A O 1
ATOM 4186 N N . ILE A 1 535 ? 30.982 7.338 -22.232 1.00 91.12 535 ILE A N 1
ATOM 4187 C CA . ILE A 1 535 ? 31.375 6.515 -21.100 1.00 91.12 535 ILE A CA 1
ATOM 4188 C C . ILE A 1 535 ? 30.414 6.824 -19.962 1.00 91.12 535 ILE A C 1
ATOM 4190 O O . ILE A 1 535 ? 30.357 7.957 -19.487 1.00 91.12 535 ILE A O 1
ATOM 4194 N N . LEU A 1 536 ? 29.689 5.803 -19.514 1.00 91.06 536 LEU A N 1
ATOM 4195 C CA . LEU A 1 536 ? 28.775 5.859 -18.379 1.00 91.06 536 LEU A CA 1
ATOM 4196 C C . LEU A 1 536 ? 29.193 4.797 -17.358 1.00 91.06 536 LEU A C 1
ATOM 4198 O O . LEU A 1 536 ? 29.369 3.642 -17.726 1.00 91.06 536 LEU A O 1
ATOM 4202 N N . GLY A 1 537 ? 29.361 5.169 -16.091 1.00 89.38 537 GLY A N 1
ATOM 4203 C CA . GLY A 1 537 ? 29.721 4.231 -15.026 1.00 89.38 537 GLY A CA 1
ATOM 4204 C C . GLY A 1 537 ? 30.036 4.928 -13.705 1.00 89.38 537 GLY A C 1
ATOM 4205 O O . GLY A 1 537 ? 29.744 6.111 -13.519 1.00 89.38 537 GLY A O 1
ATOM 4206 N N . PHE A 1 538 ? 30.661 4.201 -12.783 1.00 85.12 538 PHE A N 1
ATOM 4207 C CA . PHE A 1 538 ? 31.100 4.723 -11.492 1.00 85.12 538 PHE A CA 1
ATOM 4208 C C . PHE A 1 538 ? 32.575 4.431 -11.241 1.00 85.12 538 PHE A C 1
ATOM 4210 O O . PHE A 1 538 ? 33.096 3.376 -11.600 1.00 85.12 538 PHE A O 1
ATOM 4217 N N . LYS A 1 539 ? 33.245 5.350 -10.543 1.00 86.19 539 LYS A N 1
ATOM 4218 C CA . LYS A 1 539 ? 34.539 5.076 -9.909 1.00 86.19 539 LYS A CA 1
ATOM 4219 C C . LYS A 1 539 ? 34.425 5.281 -8.415 1.00 86.19 539 LYS A C 1
ATOM 4221 O O . LYS A 1 539 ? 33.807 6.236 -7.958 1.00 86.19 539 LYS A O 1
ATOM 4226 N N . TRP A 1 540 ? 35.064 4.409 -7.653 1.00 78.56 540 TRP A N 1
ATOM 4227 C CA . TRP A 1 540 ? 35.264 4.640 -6.231 1.00 78.56 540 TRP A CA 1
ATOM 4228 C C . TRP A 1 540 ? 36.218 5.820 -6.068 1.00 78.56 540 TRP A C 1
ATOM 4230 O O . TRP A 1 540 ? 37.338 5.785 -6.579 1.00 78.56 540 TRP A O 1
ATOM 4240 N N . VAL A 1 541 ? 35.763 6.875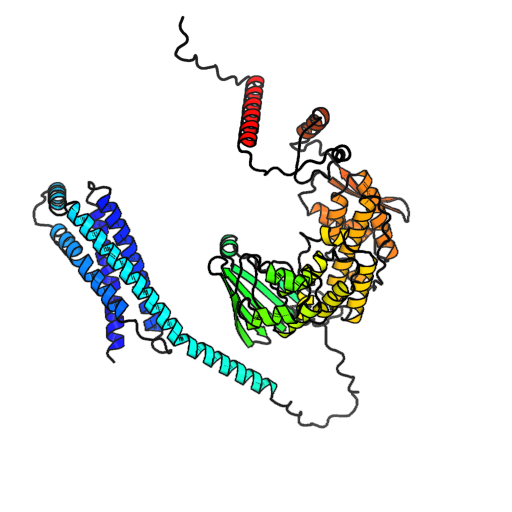 -5.397 1.00 78.62 541 VAL A N 1
ATOM 4241 C CA . VAL A 1 541 ? 36.614 8.016 -5.061 1.00 78.62 541 VAL A CA 1
ATOM 4242 C C . VAL A 1 541 ? 36.799 7.992 -3.566 1.00 78.62 541 VAL A C 1
ATOM 4244 O O . VAL A 1 541 ? 35.891 8.288 -2.796 1.00 78.62 541 VAL A O 1
ATOM 4247 N N . PHE A 1 542 ? 37.999 7.605 -3.158 1.00 69.31 542 PHE A N 1
ATOM 4248 C CA . PHE A 1 542 ? 38.393 7.765 -1.779 1.00 69.31 542 PHE A CA 1
ATOM 4249 C C . PHE A 1 542 ? 38.631 9.244 -1.520 1.00 69.31 542 PHE A C 1
ATOM 4251 O O . PHE A 1 542 ? 39.574 9.820 -2.056 1.00 69.31 542 PHE A O 1
ATOM 4258 N N . GLU A 1 543 ? 37.776 9.852 -0.706 1.00 69.81 543 GLU A N 1
ATOM 4259 C CA . GLU A 1 543 ? 37.999 11.205 -0.222 1.00 69.81 543 GLU A CA 1
ATOM 4260 C C . GLU A 1 543 ? 39.146 11.168 0.803 1.00 69.81 543 GLU A C 1
ATOM 4262 O O . GLU A 1 543 ? 38.963 10.616 1.894 1.00 69.81 543 GLU A O 1
ATOM 4267 N N . PRO A 1 544 ? 40.335 11.723 0.496 1.00 63.41 544 PRO A N 1
ATOM 4268 C CA . PRO A 1 544 ? 41.518 11.574 1.351 1.00 63.41 544 PRO A CA 1
ATOM 4269 C C . PRO A 1 544 ? 41.349 12.198 2.742 1.00 63.41 544 PRO A C 1
ATOM 4271 O O . PRO A 1 544 ? 42.097 11.885 3.664 1.00 63.41 544 PRO A O 1
ATOM 4274 N N . GLN A 1 545 ? 40.367 13.091 2.888 1.00 68.88 545 GLN A N 1
ATOM 4275 C CA . GLN A 1 545 ? 40.072 13.839 4.109 1.00 68.88 545 GLN A CA 1
ATOM 4276 C C . GLN A 1 545 ? 38.864 13.279 4.886 1.00 68.88 545 GLN A C 1
ATOM 4278 O O . GLN A 1 545 ? 38.559 13.765 5.975 1.00 68.88 545 GLN A O 1
ATOM 4283 N N . GLY A 1 546 ? 38.183 12.249 4.369 1.00 70.44 546 GLY A N 1
ATOM 4284 C CA . GLY A 1 546 ? 37.043 11.629 5.043 1.00 70.44 546 GLY A CA 1
ATOM 4285 C C . GLY A 1 546 ? 37.466 10.877 6.310 1.00 70.44 546 GLY A C 1
ATOM 4286 O O . GLY A 1 546 ? 38.480 10.176 6.323 1.00 70.44 546 GLY A O 1
ATOM 4287 N N . SER A 1 547 ? 36.662 10.951 7.377 1.00 50.66 547 SER A N 1
ATOM 4288 C CA . SER A 1 547 ? 36.959 10.399 8.717 1.00 50.66 547 SER A CA 1
ATOM 4289 C C . SER A 1 547 ? 37.122 8.864 8.796 1.00 50.66 547 SER A C 1
ATOM 4291 O O . SER A 1 547 ? 37.362 8.321 9.874 1.00 50.66 547 SER A O 1
ATOM 4293 N N . GLY A 1 548 ? 37.054 8.160 7.660 1.00 56.22 548 GLY A N 1
ATOM 4294 C CA . GLY A 1 548 ? 37.300 6.723 7.515 1.00 56.22 548 GLY A CA 1
ATOM 4295 C C . GLY A 1 548 ? 38.385 6.341 6.498 1.00 56.22 548 GLY A C 1
ATOM 4296 O O . GLY A 1 548 ? 38.646 5.150 6.359 1.00 56.22 548 GLY A O 1
ATOM 4297 N N . TYR A 1 549 ? 39.036 7.296 5.817 1.00 56.06 549 TYR A N 1
ATOM 4298 C CA . TYR A 1 549 ? 40.021 7.022 4.754 1.00 56.06 549 TYR A CA 1
ATOM 4299 C C . TYR A 1 549 ? 41.171 6.127 5.238 1.00 56.06 549 TYR A C 1
ATOM 4301 O O . TYR A 1 549 ? 41.432 5.073 4.662 1.00 56.06 549 TYR A O 1
ATOM 4309 N N . LEU A 1 550 ? 41.787 6.488 6.369 1.00 50.41 550 LEU A N 1
ATOM 4310 C CA . LEU A 1 550 ? 42.834 5.687 7.014 1.00 50.41 550 LEU A CA 1
ATOM 4311 C C . LEU A 1 550 ? 42.324 4.311 7.460 1.00 50.41 550 LEU A C 1
ATOM 4313 O O . LEU A 1 550 ? 43.053 3.332 7.363 1.00 50.41 550 LEU A O 1
ATOM 4317 N N . LEU A 1 551 ? 41.068 4.223 7.909 1.00 51.31 551 LEU A N 1
ATOM 4318 C CA . LEU A 1 551 ? 40.499 2.983 8.429 1.00 51.31 551 LEU A CA 1
ATOM 4319 C C . LEU A 1 551 ? 40.221 1.976 7.312 1.00 51.31 551 LEU A C 1
ATOM 4321 O O . LEU A 1 551 ? 40.477 0.796 7.512 1.00 51.31 551 LEU A O 1
ATOM 4325 N N . VAL A 1 552 ? 39.725 2.435 6.155 1.00 55.56 552 VAL A N 1
ATOM 4326 C CA . VAL A 1 552 ? 39.493 1.589 4.976 1.00 55.56 552 VAL A CA 1
ATOM 4327 C C . VAL A 1 552 ? 40.819 1.233 4.310 1.00 55.56 552 VAL A C 1
ATOM 4329 O O . VAL A 1 552 ? 41.030 0.062 4.033 1.00 55.56 552 VAL A O 1
ATOM 4332 N N . HIS A 1 553 ? 41.747 2.184 4.156 1.00 46.59 553 HIS A N 1
ATOM 4333 C CA . HIS A 1 553 ? 43.078 1.935 3.590 1.00 46.59 553 HIS A CA 1
ATOM 4334 C C . HIS A 1 553 ? 43.917 0.956 4.440 1.00 46.59 553 HIS A C 1
ATOM 4336 O O . HIS A 1 553 ? 44.618 0.110 3.888 1.00 46.59 553 HIS A O 1
ATOM 4342 N N . GLU A 1 554 ? 43.836 1.021 5.777 1.00 43.66 554 GLU A N 1
ATOM 4343 C CA . GLU A 1 554 ? 44.426 0.004 6.665 1.00 43.66 554 GLU A CA 1
ATOM 4344 C C . GLU A 1 554 ? 43.663 -1.333 6.609 1.00 43.66 554 GLU A C 1
ATOM 4346 O O . GLU A 1 554 ? 44.287 -2.388 6.714 1.00 43.66 554 GLU A O 1
ATOM 4351 N N . PHE A 1 555 ? 42.336 -1.327 6.418 1.00 45.47 555 PHE A N 1
ATOM 4352 C CA . PHE A 1 555 ? 41.532 -2.554 6.297 1.00 45.47 555 PHE A CA 1
ATOM 4353 C C . PHE A 1 555 ? 41.858 -3.348 5.028 1.00 45.47 555 PHE A C 1
ATOM 4355 O O . PHE A 1 555 ? 41.958 -4.573 5.094 1.00 45.47 555 PHE A O 1
ATOM 4362 N N . THR A 1 556 ? 42.075 -2.670 3.894 1.00 45.00 556 THR A N 1
ATOM 4363 C CA . THR A 1 556 ? 42.466 -3.302 2.621 1.00 45.00 556 THR A CA 1
ATOM 4364 C C . THR A 1 556 ? 43.823 -4.005 2.723 1.00 45.00 556 THR A C 1
ATOM 4366 O O . THR A 1 556 ? 44.067 -4.971 2.010 1.00 45.00 556 THR A O 1
ATOM 4369 N N . ALA A 1 557 ? 44.692 -3.555 3.634 1.00 39.19 557 ALA A N 1
ATOM 4370 C CA . ALA A 1 557 ? 46.009 -4.142 3.866 1.00 39.19 557 ALA A CA 1
ATOM 4371 C C . ALA A 1 557 ? 46.013 -5.314 4.873 1.00 39.19 557 ALA A C 1
ATOM 4373 O O . ALA A 1 557 ? 47.036 -5.983 5.003 1.00 39.19 557 ALA A O 1
ATOM 4374 N N . LEU A 1 558 ? 44.917 -5.565 5.610 1.00 35.94 558 LEU A N 1
ATOM 4375 C CA . LEU A 1 558 ? 44.951 -6.419 6.812 1.00 35.94 558 LEU A CA 1
ATOM 4376 C C . LEU A 1 558 ? 43.926 -7.563 6.888 1.00 35.94 558 LEU A C 1
ATOM 4378 O O . LEU A 1 558 ? 43.962 -8.295 7.878 1.00 35.94 558 LEU A O 1
ATOM 4382 N N . VAL A 1 559 ? 43.026 -7.767 5.919 1.00 37.97 559 VAL A N 1
ATOM 4383 C CA . VAL A 1 559 ? 41.951 -8.770 6.084 1.00 37.97 559 VAL A CA 1
ATOM 4384 C C . VAL A 1 559 ? 41.796 -9.716 4.887 1.00 37.97 559 VAL A C 1
ATOM 4386 O O . VAL A 1 559 ? 41.058 -9.443 3.947 1.00 37.97 559 VAL A O 1
ATOM 4389 N N . VAL A 1 560 ? 42.413 -10.898 5.016 1.00 41.69 560 VAL A N 1
ATOM 4390 C CA . VAL A 1 560 ? 41.759 -12.182 4.709 1.00 41.69 560 VAL A CA 1
ATOM 4391 C C . VAL A 1 560 ? 40.771 -12.435 5.861 1.00 41.69 560 VAL A C 1
ATOM 4393 O O . VAL A 1 560 ? 41.156 -12.338 7.022 1.00 41.69 560 VAL A O 1
ATOM 4396 N N . GLU A 1 561 ? 39.503 -12.702 5.539 1.00 42.25 561 GLU A N 1
ATOM 4397 C CA . GLU A 1 561 ? 38.380 -12.990 6.456 1.00 42.25 561 GLU A CA 1
ATOM 4398 C C . GLU A 1 561 ? 37.816 -11.831 7.311 1.00 42.25 561 GLU A C 1
ATOM 4400 O O . GLU A 1 561 ? 38.240 -11.589 8.441 1.00 42.25 561 GLU A O 1
ATOM 4405 N N . SER A 1 562 ? 36.712 -11.205 6.871 1.00 34.47 562 SER A N 1
ATOM 4406 C CA . SER A 1 562 ? 35.484 -11.128 7.699 1.00 34.47 562 SER A CA 1
ATOM 4407 C C . SER A 1 562 ? 34.276 -10.432 7.040 1.00 34.47 562 SER A C 1
ATOM 4409 O O . SER A 1 562 ? 34.358 -9.345 6.483 1.00 34.47 562 SER A O 1
ATOM 4411 N N . ARG A 1 563 ? 33.124 -11.098 7.220 1.00 42.62 563 ARG A N 1
ATOM 4412 C CA . ARG A 1 563 ? 31.724 -10.770 6.879 1.00 42.62 563 ARG A CA 1
ATOM 4413 C C . ARG A 1 563 ? 31.259 -9.325 7.135 1.00 42.62 563 ARG A C 1
ATOM 4415 O O . ARG A 1 563 ? 31.162 -8.911 8.294 1.00 42.62 563 ARG A O 1
ATOM 4422 N N . LEU A 1 564 ? 30.761 -8.696 6.067 1.00 38.59 564 LEU A N 1
ATOM 4423 C CA . LEU A 1 564 ? 29.828 -7.558 6.026 1.00 38.59 564 LEU A CA 1
ATOM 4424 C C . LEU A 1 564 ? 28.543 -8.001 5.294 1.00 38.59 564 LEU A C 1
ATOM 4426 O O . LEU A 1 564 ? 28.322 -7.695 4.129 1.00 38.59 564 LEU A O 1
ATOM 4430 N N . GLU A 1 565 ? 27.697 -8.797 5.940 1.00 44.69 565 GLU A N 1
ATOM 4431 C CA . GLU A 1 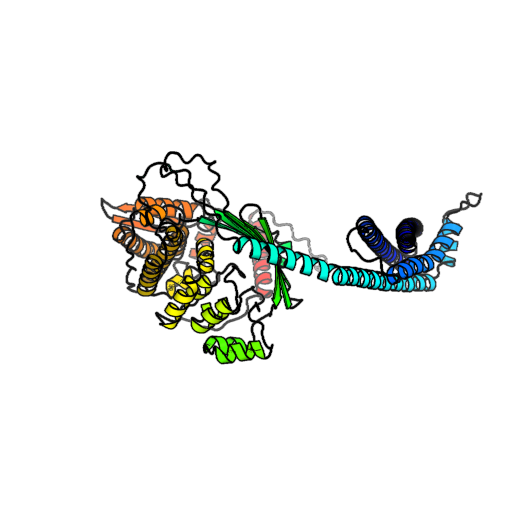565 ? 26.427 -9.228 5.340 1.00 44.69 565 GLU A CA 1
ATOM 4432 C C . GLU A 1 565 ? 25.387 -8.119 5.527 1.00 44.69 565 GLU A C 1
ATOM 4434 O O . GLU A 1 565 ? 24.872 -7.926 6.624 1.00 44.69 565 GLU A O 1
ATOM 4439 N N . LEU A 1 566 ? 25.199 -7.344 4.456 1.00 40.56 566 LEU A N 1
ATOM 4440 C CA . LEU A 1 566 ? 23.926 -6.787 3.963 1.00 40.56 566 LEU A CA 1
ATOM 4441 C C . LEU A 1 566 ? 24.119 -6.059 2.608 1.00 40.56 566 LEU A C 1
ATOM 4443 O O . LEU A 1 566 ? 23.132 -5.718 1.973 1.00 40.56 566 LEU A O 1
ATOM 4447 N N . HIS A 1 567 ? 25.362 -5.904 2.117 1.00 42.28 567 HIS A N 1
ATOM 4448 C CA . HIS A 1 567 ? 25.673 -5.359 0.779 1.00 42.28 567 HIS A CA 1
ATOM 4449 C C . HIS A 1 567 ? 26.909 -6.003 0.099 1.00 42.28 567 HIS A C 1
ATOM 4451 O O . HIS A 1 567 ? 27.554 -5.382 -0.741 1.00 42.28 567 HIS A O 1
ATOM 4457 N N . THR A 1 568 ? 27.307 -7.229 0.460 1.00 42.41 568 THR A N 1
ATOM 4458 C CA . THR A 1 568 ? 28.612 -7.789 0.035 1.00 42.41 568 THR A CA 1
ATOM 4459 C C . THR A 1 568 ? 28.685 -8.425 -1.349 1.00 42.41 568 THR A C 1
ATOM 4461 O O . THR A 1 568 ? 29.793 -8.759 -1.759 1.00 42.41 568 THR A O 1
ATOM 4464 N N . ASP A 1 569 ? 27.606 -8.461 -2.131 1.00 43.31 569 ASP A N 1
ATOM 4465 C CA . ASP A 1 569 ? 27.743 -8.717 -3.576 1.00 43.31 569 ASP A CA 1
ATOM 4466 C C . ASP A 1 569 ? 28.430 -7.541 -4.307 1.00 43.31 569 ASP A C 1
ATOM 4468 O O . ASP A 1 569 ? 28.840 -7.667 -5.458 1.00 43.31 569 ASP A O 1
ATOM 4472 N N . PHE A 1 570 ? 28.609 -6.400 -3.627 1.00 50.38 570 PHE A N 1
ATOM 4473 C CA . PHE A 1 570 ? 29.021 -5.125 -4.226 1.00 50.38 570 PHE A CA 1
ATOM 4474 C C . PHE A 1 570 ? 30.432 -4.668 -3.840 1.00 50.38 570 PHE A C 1
ATOM 4476 O O . PHE A 1 570 ? 30.840 -3.552 -4.165 1.00 50.38 570 PHE A O 1
ATOM 4483 N N . TRP A 1 571 ? 31.203 -5.522 -3.162 1.00 41.00 571 TRP A N 1
ATOM 4484 C CA . TRP A 1 571 ? 32.622 -5.272 -2.917 1.00 41.00 571 TRP A CA 1
ATOM 4485 C C . TRP A 1 571 ? 33.454 -5.885 -4.057 1.00 41.00 571 TRP A C 1
ATOM 4487 O O . TRP A 1 571 ? 33.202 -7.037 -4.419 1.00 41.00 571 TRP A O 1
ATOM 4497 N N . PRO A 1 572 ? 34.472 -5.194 -4.607 1.00 44.62 572 PRO A N 1
ATOM 4498 C CA . PRO A 1 572 ? 35.253 -5.663 -5.763 1.00 44.62 572 PRO A CA 1
ATOM 4499 C C . PRO A 1 572 ? 36.043 -6.977 -5.553 1.00 44.62 572 PRO A C 1
ATOM 4501 O O . PRO A 1 572 ? 36.761 -7.402 -6.453 1.00 44.62 572 PRO A O 1
ATOM 4504 N N . PHE A 1 573 ? 35.884 -7.660 -4.413 1.00 43.47 573 PHE A N 1
ATOM 4505 C CA . PHE A 1 573 ? 36.550 -8.927 -4.077 1.00 43.47 573 PHE A CA 1
ATOM 4506 C C . PHE A 1 573 ? 35.578 -10.097 -3.796 1.00 43.47 573 PHE A C 1
ATOM 4508 O O . PHE A 1 573 ? 35.976 -11.110 -3.230 1.00 43.47 573 PHE A O 1
ATOM 4515 N N . ALA A 1 574 ? 34.299 -10.000 -4.183 1.00 41.66 574 ALA A N 1
ATOM 4516 C CA . ALA A 1 574 ? 33.286 -11.020 -3.863 1.00 41.66 574 ALA A CA 1
ATOM 4517 C C . ALA A 1 574 ? 33.436 -12.363 -4.623 1.00 41.66 574 ALA A C 1
ATOM 4519 O O . ALA A 1 574 ? 32.924 -13.391 -4.174 1.00 41.66 574 ALA A O 1
ATOM 4520 N N . ARG A 1 575 ? 34.153 -12.398 -5.759 1.00 41.28 575 ARG A N 1
ATOM 4521 C CA . ARG A 1 575 ? 34.184 -13.563 -6.674 1.00 41.28 575 ARG A CA 1
ATOM 4522 C C . ARG A 1 575 ? 34.815 -14.844 -6.105 1.00 41.28 575 ARG A C 1
ATOM 4524 O O . ARG A 1 575 ? 34.539 -15.915 -6.635 1.00 41.28 575 ARG A O 1
ATOM 4531 N N . GLU A 1 576 ? 35.589 -14.780 -5.023 1.00 42.28 576 GLU A N 1
ATOM 4532 C CA . GLU A 1 576 ? 36.191 -15.976 -4.400 1.00 42.28 576 GLU A CA 1
ATOM 4533 C C . GLU A 1 576 ? 35.281 -16.658 -3.359 1.00 42.28 576 GLU A C 1
ATOM 4535 O O . GLU A 1 576 ? 35.505 -17.814 -2.997 1.00 42.28 576 GLU A O 1
ATOM 4540 N N . TYR A 1 577 ? 34.205 -15.997 -2.917 1.00 40.84 577 TYR A N 1
ATOM 4541 C CA . TYR A 1 577 ? 33.356 -16.484 -1.823 1.00 40.84 577 TYR A CA 1
ATOM 4542 C C . TYR A 1 577 ? 32.278 -17.503 -2.242 1.00 40.84 577 TYR A C 1
ATOM 4544 O O . TYR A 1 577 ? 31.819 -18.282 -1.406 1.00 40.84 577 TYR A O 1
ATOM 4552 N N . ALA A 1 578 ? 31.901 -17.575 -3.524 1.00 41.44 578 ALA A N 1
ATOM 4553 C CA . ALA A 1 578 ? 30.781 -18.403 -3.998 1.00 41.44 578 ALA A CA 1
ATOM 4554 C C . ALA A 1 578 ? 31.034 -19.932 -3.985 1.00 41.44 578 ALA A C 1
ATOM 4556 O O . ALA A 1 578 ? 30.132 -20.708 -4.294 1.00 41.44 578 ALA A O 1
ATOM 4557 N N . ARG A 1 579 ? 32.240 -20.398 -3.622 1.00 35.53 579 ARG A N 1
ATOM 4558 C CA . ARG A 1 579 ? 32.603 -21.831 -3.649 1.00 35.53 579 ARG A CA 1
ATOM 4559 C C . ARG A 1 579 ? 32.202 -22.643 -2.411 1.00 35.53 579 ARG A C 1
ATOM 4561 O O . ARG A 1 579 ? 32.308 -23.864 -2.454 1.00 35.53 579 ARG A O 1
ATOM 4568 N N . TRP A 1 580 ? 31.731 -22.017 -1.332 1.00 35.34 580 TRP A N 1
ATOM 4569 C CA . TRP A 1 580 ? 31.485 -22.702 -0.055 1.00 35.34 580 TRP A CA 1
ATOM 4570 C C . TRP A 1 580 ? 30.045 -22.493 0.426 1.00 35.34 580 TRP A C 1
ATOM 4572 O O . TRP A 1 580 ? 29.773 -21.687 1.312 1.00 35.34 580 TRP A O 1
ATOM 4582 N N . GLY A 1 581 ? 29.099 -23.215 -0.177 1.00 38.06 581 GLY A N 1
ATOM 4583 C CA . GLY A 1 581 ? 27.693 -23.173 0.228 1.00 38.06 581 GLY A CA 1
ATOM 4584 C C . GLY A 1 581 ? 27.470 -23.843 1.584 1.00 38.06 581 GLY A C 1
ATOM 4585 O O . GLY A 1 581 ? 27.750 -25.030 1.711 1.00 38.06 581 GLY A O 1
ATOM 4586 N N . TRP A 1 582 ? 26.939 -23.116 2.576 1.00 35.38 582 TRP A N 1
ATOM 4587 C CA . TRP A 1 582 ? 26.454 -23.695 3.839 1.00 35.38 582 TRP A CA 1
ATOM 4588 C C . TRP A 1 582 ? 25.184 -23.002 4.375 1.00 35.38 582 TRP A C 1
ATOM 4590 O O . TRP A 1 582 ? 24.968 -21.818 4.110 1.00 35.38 582 TRP A O 1
ATOM 4600 N N . PRO A 1 583 ? 24.336 -23.732 5.136 1.00 39.28 583 PRO A N 1
ATOM 4601 C CA . PRO A 1 583 ? 22.951 -23.387 5.432 1.00 39.28 583 PRO A CA 1
ATOM 4602 C C . PRO A 1 583 ? 22.785 -22.526 6.694 1.00 39.28 583 PRO A C 1
ATOM 4604 O O . PRO A 1 583 ? 23.623 -22.507 7.599 1.00 39.28 583 PRO A O 1
ATOM 4607 N N . GLY A 1 584 ? 21.663 -21.805 6.730 1.00 44.38 584 GLY A N 1
ATOM 4608 C CA . GLY A 1 584 ? 21.382 -20.674 7.612 1.00 44.38 584 GLY A CA 1
ATOM 4609 C C . GLY A 1 584 ? 21.571 -20.889 9.118 1.00 44.38 584 GLY A C 1
ATOM 4610 O O . GLY A 1 584 ? 21.127 -21.872 9.712 1.00 44.38 584 GLY A O 1
ATOM 4611 N N . ARG A 1 585 ? 22.152 -19.872 9.765 1.00 43.12 585 ARG A N 1
ATOM 4612 C CA . ARG A 1 585 ? 22.085 -19.657 11.218 1.00 43.12 585 ARG A CA 1
ATOM 4613 C C . ARG A 1 585 ? 21.582 -18.246 11.515 1.00 43.12 585 ARG A C 1
ATOM 4615 O O . ARG A 1 585 ? 22.020 -17.283 10.894 1.00 43.12 585 ARG A O 1
ATOM 4622 N N . LYS A 1 586 ? 20.649 -18.164 12.469 1.00 41.16 586 LYS A N 1
ATOM 4623 C CA . LYS A 1 586 ? 19.942 -16.948 12.903 1.00 41.16 586 LYS A CA 1
ATOM 4624 C C . LYS A 1 586 ? 20.892 -15.929 13.552 1.00 41.16 586 LYS A C 1
ATOM 4626 O O . LYS A 1 586 ? 21.845 -16.305 14.229 1.00 41.16 586 LYS A O 1
ATOM 4631 N N . TYR A 1 587 ? 20.598 -14.652 13.317 1.00 46.72 587 TYR A N 1
ATOM 4632 C CA . TYR A 1 587 ? 21.540 -13.528 13.339 1.00 46.72 587 TYR A CA 1
ATOM 4633 C C . TYR A 1 587 ? 21.746 -12.816 14.691 1.00 46.72 587 TYR A C 1
ATOM 4635 O O . TYR A 1 587 ? 22.572 -11.910 14.774 1.00 46.72 587 TYR A O 1
ATOM 4643 N N . ASP A 1 588 ? 21.090 -13.253 15.765 1.00 47.62 588 ASP A N 1
ATOM 4644 C CA . ASP A 1 588 ? 21.222 -12.641 17.093 1.00 47.62 588 ASP A CA 1
ATOM 4645 C C . ASP A 1 588 ? 22.059 -13.515 18.039 1.00 47.62 588 ASP A C 1
ATOM 4647 O O . ASP A 1 588 ? 21.524 -14.277 18.842 1.00 47.62 588 ASP A O 1
ATOM 4651 N N . ASP A 1 589 ? 23.393 -13.411 17.957 1.00 64.88 589 ASP A N 1
ATOM 4652 C CA . ASP A 1 589 ? 24.304 -13.949 18.982 1.00 64.88 589 ASP A CA 1
ATOM 4653 C C . ASP A 1 589 ? 24.813 -12.812 19.896 1.00 64.88 589 ASP A C 1
ATOM 4655 O O . ASP A 1 589 ? 25.756 -12.093 19.528 1.00 64.88 589 ASP A O 1
ATOM 4659 N N . PRO A 1 590 ? 24.266 -12.666 21.121 1.00 62.62 590 PRO A N 1
ATOM 4660 C CA . PRO A 1 590 ? 24.722 -11.698 22.123 1.00 62.62 590 PRO A CA 1
ATOM 4661 C C . PRO A 1 590 ? 26.235 -11.764 22.384 1.00 62.62 590 PRO A C 1
ATOM 4663 O O . PRO A 1 590 ? 26.878 -10.750 22.678 1.00 62.62 590 PRO A O 1
ATOM 4666 N N . LYS A 1 591 ? 26.863 -12.938 22.204 1.00 69.06 591 LYS A N 1
ATOM 4667 C CA . LYS A 1 591 ? 28.307 -13.116 22.414 1.00 69.06 591 LYS A CA 1
ATOM 4668 C C . LYS A 1 591 ? 29.143 -12.345 21.394 1.00 69.06 591 LYS A C 1
ATOM 4670 O O . LYS A 1 591 ? 30.313 -12.049 21.672 1.00 69.06 591 LYS A O 1
ATOM 4675 N N . ARG A 1 592 ? 28.604 -12.022 20.212 1.00 63.53 592 ARG A N 1
ATOM 4676 C CA . ARG A 1 592 ? 29.315 -11.246 19.183 1.00 63.53 592 ARG A CA 1
ATOM 4677 C C . ARG A 1 592 ? 29.381 -9.765 19.558 1.00 63.53 592 ARG A C 1
ATOM 4679 O O . ARG A 1 592 ? 30.475 -9.196 19.524 1.00 63.53 592 ARG A O 1
ATOM 4686 N N . GLN A 1 593 ? 28.283 -9.182 20.045 1.00 65.25 593 GLN A N 1
ATOM 4687 C CA . GLN A 1 593 ? 28.265 -7.807 20.565 1.00 65.25 593 GLN A CA 1
ATOM 4688 C C . GLN A 1 593 ? 29.201 -7.644 21.772 1.00 65.25 593 GLN A C 1
ATOM 4690 O O . GLN A 1 593 ? 30.026 -6.728 21.800 1.00 65.25 593 GLN A O 1
ATOM 4695 N N . SER A 1 594 ? 29.198 -8.592 22.718 1.00 71.88 594 SER A N 1
ATOM 4696 C CA . SER A 1 594 ? 30.126 -8.551 23.860 1.00 71.88 594 SER A CA 1
ATOM 4697 C C . SER A 1 594 ? 31.600 -8.690 23.451 1.00 71.88 594 SER A C 1
ATOM 4699 O O . SER A 1 594 ? 32.495 -8.201 24.144 1.00 71.88 594 SER A O 1
ATOM 4701 N N . ARG A 1 595 ? 31.906 -9.373 22.339 1.00 79.12 595 ARG A N 1
ATOM 4702 C CA . ARG A 1 595 ? 33.275 -9.446 21.794 1.00 79.12 595 ARG A CA 1
ATOM 4703 C C . ARG A 1 595 ? 33.695 -8.127 21.144 1.00 79.12 595 ARG A C 1
ATOM 4705 O O . ARG A 1 595 ? 34.814 -7.678 21.394 1.00 79.12 595 ARG A O 1
ATOM 4712 N N . PHE A 1 596 ? 32.808 -7.484 20.386 1.00 75.19 596 PHE A N 1
ATOM 4713 C CA . PHE A 1 596 ? 33.068 -6.173 19.784 1.00 75.19 596 PHE A CA 1
ATOM 4714 C C . PHE A 1 596 ? 33.306 -5.090 20.848 1.00 75.19 596 PHE A C 1
ATOM 4716 O O . PHE A 1 596 ? 34.340 -4.419 20.821 1.00 75.19 596 PHE A O 1
ATOM 4723 N N . ALA A 1 597 ? 32.439 -5.009 21.863 1.00 76.25 597 ALA A N 1
ATOM 4724 C CA . ALA A 1 597 ? 32.592 -4.066 22.972 1.00 76.25 597 ALA A CA 1
ATOM 4725 C C . ALA A 1 597 ? 33.940 -4.235 23.704 1.00 76.25 597 ALA A C 1
ATOM 4727 O O . ALA A 1 597 ? 34.630 -3.256 23.997 1.00 76.25 597 ALA A O 1
ATOM 4728 N N . ARG A 1 598 ? 34.381 -5.484 23.929 1.00 85.25 598 ARG A N 1
ATOM 4729 C CA . ARG A 1 598 ? 35.694 -5.776 24.534 1.00 85.25 598 ARG A CA 1
ATOM 4730 C C . ARG A 1 598 ? 36.864 -5.300 23.672 1.00 85.25 598 ARG A C 1
ATOM 4732 O O . ARG A 1 598 ? 37.829 -4.759 24.216 1.00 85.25 598 ARG A O 1
ATOM 4739 N N . ARG A 1 599 ? 36.785 -5.469 22.347 1.00 86.25 599 ARG A N 1
ATOM 4740 C CA . ARG A 1 599 ? 37.819 -4.995 21.409 1.00 86.25 599 ARG A CA 1
ATOM 4741 C C . ARG A 1 599 ? 37.909 -3.469 21.409 1.00 86.25 599 ARG A C 1
ATOM 4743 O O . ARG A 1 599 ? 39.010 -2.945 21.576 1.00 86.25 599 ARG A O 1
ATOM 4750 N N . MET A 1 600 ? 36.775 -2.769 21.350 1.00 86.75 600 MET A N 1
ATOM 4751 C CA . MET A 1 600 ? 36.735 -1.301 21.415 1.00 86.75 600 MET A CA 1
ATOM 4752 C C . MET A 1 600 ? 37.287 -0.769 22.743 1.00 86.75 600 MET A C 1
ATOM 4754 O O . MET A 1 600 ? 38.143 0.115 22.754 1.00 86.75 600 MET A O 1
ATOM 4758 N N . ALA A 1 601 ? 36.917 -1.389 23.868 1.00 81.44 601 ALA A N 1
ATOM 4759 C CA . ALA A 1 601 ? 37.467 -1.042 25.178 1.00 81.44 601 ALA A CA 1
ATOM 4760 C C . ALA A 1 601 ? 38.978 -1.318 25.289 1.00 81.44 601 ALA A C 1
ATOM 4762 O O . ALA A 1 601 ? 39.693 -0.632 26.024 1.00 81.44 601 ALA A O 1
ATOM 4763 N N . SER A 1 602 ? 39.497 -2.333 24.591 1.00 86.69 602 SER A N 1
ATOM 4764 C CA . SER A 1 602 ? 40.939 -2.587 24.533 1.00 86.69 602 SER A CA 1
ATOM 4765 C C . SER A 1 602 ? 41.666 -1.566 23.657 1.00 86.69 602 SER A C 1
ATOM 4767 O O . SER A 1 602 ? 42.760 -1.143 24.032 1.00 86.69 602 SER A O 1
ATOM 4769 N N . LYS A 1 603 ? 41.079 -1.150 22.528 1.00 90.06 603 LYS A N 1
ATOM 4770 C CA . LYS A 1 603 ? 41.650 -0.126 21.640 1.00 90.06 603 LYS A CA 1
ATOM 4771 C C . LYS A 1 603 ? 41.736 1.227 22.352 1.00 90.06 603 LYS A C 1
ATOM 4773 O O . LYS A 1 603 ? 42.828 1.774 22.470 1.00 90.06 603 LYS A O 1
ATOM 4778 N N . ALA A 1 604 ? 40.648 1.659 22.992 1.00 82.88 604 ALA A N 1
ATOM 4779 C CA . ALA A 1 604 ? 40.613 2.887 23.790 1.00 82.88 604 ALA A CA 1
ATOM 4780 C C . ALA A 1 604 ? 41.606 2.878 24.971 1.00 82.88 604 ALA A C 1
ATOM 4782 O O . ALA A 1 604 ? 42.081 3.924 25.411 1.00 82.88 604 ALA A O 1
ATOM 4783 N N . ARG A 1 605 ? 41.930 1.698 25.525 1.00 82.06 605 ARG A N 1
ATOM 4784 C CA . ARG A 1 605 ? 42.989 1.557 26.541 1.00 82.06 605 ARG A CA 1
ATOM 4785 C C . ARG A 1 605 ? 44.387 1.721 25.943 1.00 82.06 605 ARG A C 1
ATOM 4787 O O . ARG A 1 605 ? 45.223 2.375 26.560 1.00 82.06 605 ARG A O 1
ATOM 4794 N N . LYS A 1 606 ? 44.636 1.152 24.760 1.00 88.88 606 LYS A N 1
ATOM 4795 C CA . LYS A 1 606 ? 45.916 1.289 24.048 1.00 88.88 606 LYS A CA 1
ATOM 4796 C C . LYS A 1 606 ? 46.161 2.734 23.599 1.00 88.88 606 LYS A C 1
ATOM 4798 O O . LYS A 1 606 ? 47.272 3.217 23.768 1.00 88.88 606 LYS A O 1
ATOM 4803 N N . GLU A 1 607 ? 45.140 3.439 23.117 1.00 87.38 607 GLU A N 1
ATOM 4804 C CA . GLU A 1 607 ? 45.249 4.858 22.734 1.00 87.38 607 GLU A CA 1
ATOM 4805 C C . GLU A 1 607 ? 45.536 5.765 23.934 1.00 87.38 607 GLU A C 1
ATOM 4807 O O . GLU A 1 607 ? 46.483 6.545 23.896 1.00 87.38 607 GLU A O 1
ATOM 4812 N N . ARG A 1 608 ? 44.828 5.587 25.059 1.00 84.31 608 ARG A N 1
ATOM 4813 C CA . ARG A 1 608 ? 45.153 6.310 26.303 1.00 84.31 608 ARG A CA 1
ATOM 4814 C C . ARG A 1 608 ? 46.579 6.051 26.785 1.00 84.31 608 ARG A C 1
ATOM 4816 O O . ARG A 1 608 ? 47.224 6.956 27.302 1.00 84.31 608 ARG A O 1
ATOM 4823 N N . ALA A 1 609 ? 47.078 4.827 26.607 1.00 81.12 609 ALA A N 1
ATOM 4824 C CA . ALA A 1 609 ? 48.455 4.489 26.942 1.00 81.12 609 ALA A CA 1
ATOM 4825 C C . ALA A 1 609 ? 49.480 5.154 26.008 1.00 81.12 609 ALA A C 1
ATOM 4827 O O . ALA A 1 609 ? 50.545 5.531 26.489 1.00 81.12 609 ALA A O 1
ATOM 4828 N N . ARG A 1 610 ? 49.164 5.303 24.713 1.00 86.69 610 ARG A N 1
ATOM 4829 C CA . ARG A 1 610 ? 49.998 6.027 23.737 1.00 86.69 610 ARG A CA 1
ATOM 4830 C C . ARG A 1 610 ? 50.035 7.529 24.026 1.00 86.69 610 ARG A C 1
ATOM 4832 O O . ARG A 1 610 ? 51.100 8.122 23.946 1.00 86.69 610 ARG A O 1
ATOM 4839 N N . ASN A 1 611 ? 48.921 8.109 24.468 1.00 88.88 611 ASN A N 1
ATOM 4840 C CA . ASN A 1 611 ? 48.806 9.544 24.760 1.00 88.88 611 ASN A CA 1
ATOM 4841 C C . ASN A 1 611 ? 49.350 9.947 26.145 1.00 88.88 611 ASN A C 1
ATOM 4843 O O . ASN A 1 611 ? 48.994 11.002 26.662 1.00 88.88 611 ASN A O 1
ATOM 4847 N N . GLY A 1 612 ? 50.124 9.087 26.816 1.00 86.94 612 GLY A N 1
ATOM 4848 C CA . GLY A 1 612 ? 50.660 9.364 28.156 1.00 86.94 612 GLY A CA 1
ATOM 4849 C C . GLY A 1 612 ? 49.611 9.423 29.279 1.00 86.94 612 GLY A C 1
ATOM 4850 O O . GLY A 1 612 ? 49.970 9.501 30.448 1.00 86.94 612 GLY A O 1
ATOM 4851 N N . GLN A 1 613 ? 48.317 9.282 28.974 1.00 84.38 613 GLN A N 1
ATOM 4852 C CA . GLN A 1 613 ? 47.206 9.275 29.934 1.00 84.38 613 GLN A CA 1
ATOM 4853 C C . GLN A 1 613 ? 47.039 7.914 30.630 1.00 84.38 613 GLN A C 1
ATOM 4855 O O . GLN A 1 613 ? 45.921 7.428 30.859 1.00 84.38 613 GLN A O 1
ATOM 4860 N N . LYS A 1 614 ? 48.148 7.255 30.979 1.00 76.25 614 LYS A N 1
ATOM 4861 C CA . LYS A 1 614 ? 48.086 6.082 31.851 1.00 76.25 614 LYS A CA 1
ATOM 4862 C C . LYS A 1 614 ? 47.654 6.569 33.229 1.00 76.25 614 LYS A C 1
ATOM 4864 O O . LYS A 1 614 ? 48.464 7.101 33.979 1.00 76.25 614 LYS A O 1
ATOM 4869 N N . ARG A 1 615 ? 46.380 6.361 33.584 1.00 69.00 615 ARG A N 1
ATOM 4870 C CA . ARG A 1 615 ? 45.974 6.447 34.991 1.00 69.00 615 ARG A CA 1
ATOM 4871 C C . ARG A 1 615 ? 46.898 5.508 35.778 1.00 69.00 615 ARG A C 1
ATOM 4873 O O . ARG A 1 615 ? 46.980 4.334 35.392 1.00 69.00 615 ARG A O 1
ATOM 4880 N N . PRO A 1 616 ? 47.604 5.986 36.816 1.00 66.56 616 PRO A N 1
ATOM 4881 C CA . PRO A 1 616 ? 48.381 5.105 37.671 1.00 66.56 616 PRO A CA 1
ATOM 4882 C C . PRO A 1 616 ? 47.436 4.011 38.161 1.00 66.56 616 PRO A C 1
ATOM 4884 O O . PRO A 1 616 ? 46.323 4.302 38.606 1.00 66.56 616 PRO A O 1
ATOM 4887 N N . ARG A 1 617 ? 47.821 2.741 37.980 1.00 64.00 617 ARG A N 1
ATOM 4888 C CA . ARG A 1 617 ? 47.049 1.627 38.533 1.00 64.00 617 ARG A CA 1
ATOM 4889 C C . ARG A 1 617 ? 46.951 1.897 40.030 1.00 64.00 617 ARG A C 1
ATOM 4891 O O . ARG A 1 617 ? 47.980 1.896 40.701 1.00 64.00 617 ARG A O 1
ATOM 4898 N N . SER A 1 618 ? 45.745 2.158 40.535 1.00 54.84 618 SER A N 1
ATOM 4899 C CA . SER A 1 618 ? 45.508 2.145 41.974 1.00 54.84 618 SER A CA 1
ATOM 4900 C C . SER A 1 618 ? 46.042 0.808 42.470 1.00 54.84 618 SER A C 1
ATOM 4902 O O . SER A 1 618 ? 45.615 -0.235 41.959 1.00 54.84 618 SER A O 1
ATOM 4904 N N . ARG A 1 619 ? 47.030 0.836 43.373 1.00 54.28 619 ARG A N 1
ATOM 4905 C CA . ARG A 1 619 ? 47.522 -0.370 44.044 1.00 54.28 619 ARG A CA 1
ATOM 4906 C C . ARG A 1 619 ? 46.289 -1.142 44.508 1.00 54.28 619 ARG A C 1
ATOM 4908 O O . ARG A 1 619 ? 45.457 -0.572 45.210 1.00 54.28 619 ARG A O 1
ATOM 4915 N N . MET A 1 620 ? 46.118 -2.377 44.030 1.00 46.66 620 MET A N 1
ATOM 4916 C CA . MET A 1 620 ? 45.042 -3.228 44.535 1.00 46.66 620 MET A CA 1
ATOM 4917 C C . MET A 1 620 ? 45.242 -3.331 46.052 1.00 46.66 620 MET A C 1
ATOM 4919 O O . MET A 1 620 ? 46.338 -3.716 46.469 1.00 46.66 620 MET A O 1
ATOM 4923 N N . PRO A 1 621 ? 44.247 -2.966 46.878 1.00 50.16 621 PRO A N 1
ATOM 4924 C CA . PRO A 1 621 ? 44.325 -3.222 48.305 1.00 50.16 621 PRO A CA 1
ATOM 4925 C C . PRO A 1 621 ? 44.299 -4.744 48.467 1.00 50.16 621 PRO A C 1
ATOM 4927 O O . PRO A 1 621 ? 43.304 -5.372 48.114 1.00 50.16 621 PRO A O 1
ATOM 4930 N N . GLY A 1 622 ? 45.410 -5.340 48.902 1.00 61.91 622 GLY A N 1
ATOM 4931 C CA . GLY A 1 622 ? 45.502 -6.788 49.136 1.00 61.91 622 GLY A CA 1
ATOM 4932 C C . GLY A 1 622 ? 46.685 -7.518 48.494 1.00 61.91 622 GLY A C 1
ATOM 4933 O O . GLY A 1 622 ? 46.726 -8.742 48.557 1.00 61.91 622 GLY A O 1
ATOM 4934 N N . GLY A 1 623 ? 47.655 -6.820 47.899 1.00 50.09 623 GLY A N 1
ATOM 4935 C CA . GLY A 1 623 ? 48.957 -7.432 47.620 1.00 50.09 623 GLY A CA 1
ATOM 4936 C C . GLY A 1 623 ? 49.765 -7.539 48.911 1.00 50.09 623 GLY A C 1
ATOM 4937 O O . GLY A 1 623 ? 50.317 -6.537 49.350 1.00 50.09 623 GLY A O 1
ATOM 4938 N N . TRP A 1 624 ? 49.797 -8.721 49.525 1.00 51.53 624 TRP A N 1
ATOM 4939 C CA . TRP A 1 624 ? 50.721 -9.029 50.615 1.00 51.53 624 TRP A CA 1
ATOM 4940 C C . TRP A 1 624 ? 52.154 -9.040 50.069 1.00 51.53 624 TRP A C 1
ATOM 4942 O O . TRP A 1 624 ? 52.472 -9.878 49.225 1.00 51.53 624 TRP A O 1
ATOM 4952 N N . ILE A 1 625 ? 52.954 -8.056 50.484 1.00 46.09 625 ILE A N 1
ATOM 4953 C CA . ILE A 1 625 ? 54.219 -8.148 51.243 1.00 46.09 625 ILE A CA 1
ATOM 4954 C C . ILE A 1 625 ? 54.520 -6.737 51.753 1.00 46.09 625 ILE A C 1
ATOM 4956 O O . ILE A 1 625 ? 54.473 -5.791 50.928 1.00 46.09 625 ILE A O 1
#

Mean predicted aligned error: 17.28 Å

Secondary structure (DSSP, 8-state):
-HHHHHHHHHHHHHHHHHHHHHHHHHHHHH-TT-TTHHHHHHHHHHHHHHHHHHHHHHHHHHHHTTTTTPPPPPHHHHHHHHHHHHHHHHHHHHHHHHHS--SS---HHHHHHHHHHHS-HHHHHHHHHHHHHHHHHHHHHHHHHHHHHHHHHHHHHHHHHHHHHHHHHHHHTS-----------S------S---PPEEEEEEEE---HHHHHTTEEEEEEEEEE------GGG--TT---EEEEEEEEEEEEETTTTEEEEEEEEEETTEEEEEEEEEEB-SS--HHHHHHHHTT-HHHHHHHHHTTSS-TT-B-TT--BHHHHHHHTT-HHHHHHHHHTT-----SSSS-HHHHHHHT--STT-HHHHHHHHHHHTSHHHHHHHHH--GGGTHHHHHHH--HHHHHHHHHHHHHHS-HHHHHHHHHHHHHHHHHHHHHHHHTT--PPPP-----HHHHHHTTSS-THHHHHHHHTS-HHHHHHHHHHHHHHHHHTT--HHHHHHHHHHHHHH-GGGTTEEEEEEEETTTEEEEEEEE---TTSTTHHHHHHHHTT-S----TTSGGGSTTGGGGGG-------S--HHHHHHHHHHHHHHHHHHHHHTT-----PPPTT---

Organism: NCBI:txid1408161

InterPro domains:
  IPR002110 Ankyrin repeat [PF12796] (295-363)
  IPR036770 Ankyrin repeat-containing domain superfamily [G3DSA:1.25.40.20] (281-414)
  IPR036770 Ankyrin repeat-containing domain superfamily [SSF48403] (289-361)

Nearest PDB structures (foldseek):
  9cpb-assembly1_5T  TM=3.749E-01  e=2.345E+00  Bos taurus

Radius of gyration: 36.17 Å; Cα contacts (8 Å, |Δi|>4): 686; chains: 1; bounding box: 95×55×110 Å

Solvent-accessible surface area (backbone atoms only — not comparable to full-atom values): 35846 Å² total; per-residue (Å²): 130,72,65,66,63,52,49,56,51,46,40,52,49,33,53,55,47,38,55,49,48,53,53,46,46,54,56,55,66,71,55,83,84,53,81,60,68,54,48,52,42,44,54,51,48,49,53,44,37,53,52,36,48,53,49,32,54,51,52,52,51,53,58,78,40,64,85,69,78,56,70,80,82,46,69,59,43,55,53,36,55,53,48,43,49,67,67,46,45,65,56,49,51,53,48,50,69,72,65,57,82,65,93,64,96,74,48,75,66,55,56,51,52,52,48,57,67,72,52,41,74,70,53,51,53,52,49,41,56,50,52,54,50,43,46,54,48,39,53,52,27,51,52,52,40,55,50,50,46,50,64,63,43,46,61,57,54,52,51,52,48,51,53,52,51,51,51,54,52,51,62,73,64,55,70,80,77,75,76,81,80,76,91,70,80,95,86,74,84,84,71,74,91,78,78,74,73,72,63,49,73,47,72,46,76,50,87,61,57,71,71,45,42,74,62,28,40,46,44,37,36,38,38,28,26,42,66,79,82,69,89,54,80,89,70,71,58,96,74,75,75,62,51,72,50,33,39,35,44,35,41,34,38,44,36,70,90,79,31,38,25,45,35,42,33,38,34,36,47,83,84,42,78,48,78,45,81,45,79,31,47,29,37,77,63,79,54,67,68,60,53,48,35,48,70,71,46,40,53,68,61,51,51,48,38,42,74,70,63,78,44,61,82,62,29,18,29,65,64,33,49,35,56,50,28,53,20,23,29,64,29,21,28,68,40,34,46,51,39,47,74,73,64,49,74,54,67,68,43,61,73,50,32,29,60,50,31,29,58,57,42,42,80,56,66,90,32,71,42,41,56,39,22,51,52,52,47,64,71,38,72,78,42,54,63,46,56,68,63,45,74,53,86,85,52,49,67,58,38,14,75,54,53,52,41,67,55,52,38,49,53,52,54,52,49,61,75,74,47,64,74,79,80,42,35,65,49,50,36,47,52,49,41,36,52,50,37,16,37,35,49,33,44,60,73,70,42,91,58,66,78,62,72,70,90,67,50,73,67,44,57,57,53,51,73,72,80,54,50,54,58,49,41,55,51,44,69,61,37,37,48,72,47,8,35,57,24,26,39,52,49,50,50,55,36,52,77,62,72,40,62,61,66,65,50,47,55,46,29,46,54,45,47,69,70,40,73,90,48,77,55,53,39,80,42,74,47,74,59,71,96,84,42,64,48,29,34,41,41,78,48,82,53,85,82,46,99,51,38,69,61,51,60,52,45,77,76,68,62,85,84,83,88,62,90,90,63,49,88,48,44,91,72,43,85,77,61,80,82,71,86,79,82,91,76,84,88,83,56,71,68,54,59,58,48,51,55,50,50,53,56,50,50,58,50,53,51,33,51,72,70,68,60,59,73,75,77,74,76,67,90,81,72,89,127

Foldseek 3Di:
DVQLVLLVVLLVLLVVLLVLLVLLLVLLVVLPPPPPLSVLLNVLSVLSSVLSVVVNVVSVVLSVCVVPQFDGQDVLLSVLSVLSCVLSVVSSVVSVVLVDDDPDPPDPVVSSVVVPVVCDSVNSVVSSVSSVVSSVSNVVSVVVRVVVRCVRCVVVVVVVLVVVVVVVVVVVPPDPDDPDDPDDDDDDDPDDPPCPQDKAKDKDFDDDDVVQVVQQKTKIKIWIFGPPDPVDPPPPDVPPDGHTQKIKIKIKGQDQPVQKIWIWIWIQGVNDTDIDIDIEGEYQDDDPVLLVCLLVLPPPVNVVCCVVVVHPLRYAYNLQHGPLLSSLLNLNLNSNLVSVVVVHAQDDRRLATSPNSNLQNCLVAVDPSSVSNNVSQLVDPRRLSSQLVRPCVPRLLSSLQRYALVNLQVVLVVVVVRDDPPRCLSVNLQSLLSPLLSCLVCVLVVHPHDRRDHPDDPVSLVSNLDPRLLSVLVSQQLADQVSSQRSFQVSLVSCVNNVHDPVSSLVVSQVSQVVPPVSVQKDWDWDADPDRDIGGHIDGDQPCPDPCSVVVVVVVVDDPDDDPPDRVSHDPPNVVPPPDDDDDDDDDDPVVVVVVVVVVVVVVVVVCVVVVVPDPPPPPPDPDD